Protein 1JND (pdb70)

Structure (mmCIF, N/CA/C/O backbone):
data_1JND
#
_entry.id   1JND
#
_cell.length_a   106.345
_cell.length_b   106.345
_cell.length_c   89.987
_cell.angle_alpha   90.00
_cell.angle_beta   90.00
_cell.angle_gamma   120.00
#
_symmetry.space_group_name_H-M   'P 32 2 1'
#
loop_
_entity.id
_entity.type
_entity.pdbx_description
1 polymer 'Imaginal disc growth factor-2'
2 branched alpha-D-mannopyranose-(1-3)-beta-D-mannopyranose-(1-4)-2-acetamido-2-deoxy-beta-D-glucopyranose-(1-4)-2-acetamido-2-deoxy-beta-D-glucopyranose
3 water water
#
loop_
_atom_site.group_PDB
_atom_site.id
_atom_site.type_symbol
_atom_site.label_atom_id
_atom_site.label_alt_id
_atom_site.label_comp_id
_atom_site.label_asym_id
_atom_site.label_entity_id
_atom_site.label_seq_id
_atom_site.pdbx_PDB_ins_code
_atom_site.Cartn_x
_atom_site.Cartn_y
_atom_site.Cartn_z
_atom_site.occupancy
_atom_site.B_iso_or_equiv
_atom_site.auth_seq_id
_atom_site.auth_comp_id
_atom_site.auth_asym_id
_atom_site.auth_atom_id
_atom_site.pdbx_PDB_model_num
ATOM 1 N N . SER A 1 2 ? 72.119 33.529 -4.081 1.00 21.71 2 SER A N 1
ATOM 2 C CA . SER A 1 2 ? 71.994 34.876 -3.569 1.00 15.42 2 SER A CA 1
ATOM 3 C C . SER A 1 2 ? 73.199 35.250 -2.735 1.00 17.75 2 SER A C 1
ATOM 4 O O . SER A 1 2 ? 73.890 34.377 -2.208 1.00 21.08 2 SER A O 1
ATOM 7 N N . ASN A 1 3 ? 73.468 36.539 -2.575 1.00 13.46 3 ASN A N 1
ATOM 8 C CA . ASN A 1 3 ? 74.551 36.878 -1.668 1.00 13.50 3 ASN A CA 1
ATOM 9 C C . ASN A 1 3 ? 74.033 37.055 -0.218 1.00 10.31 3 ASN A C 1
ATOM 10 O O . ASN A 1 3 ? 72.884 37.359 -0.016 1.00 10.46 3 ASN A O 1
ATOM 15 N N . LEU A 1 4 ? 74.996 36.821 0.666 1.00 9.76 4 LEU A N 1
ATOM 16 C CA . LEU A 1 4 ? 74.701 37.088 2.093 1.00 9.23 4 LEU A CA 1
ATOM 17 C C . LEU A 1 4 ? 75.941 37.819 2.626 1.00 8.61 4 LEU A C 1
ATOM 18 O O . LEU A 1 4 ? 76.983 37.233 2.833 1.00 10.04 4 LEU A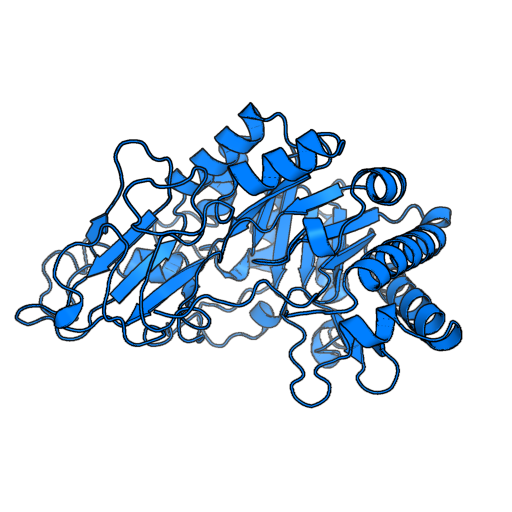 O 1
ATOM 23 N N . VAL A 1 5 ? 75.793 39.125 2.730 1.00 8.94 5 VAL A N 1
ATOM 24 C CA . VAL A 1 5 ? 76.892 40.041 3.039 1.00 7.72 5 VAL A CA 1
ATOM 25 C C . VAL A 1 5 ? 76.906 40.276 4.562 1.00 8.84 5 VAL A C 1
ATOM 26 O O . VAL A 1 5 ? 76.013 40.945 5.080 1.00 10.34 5 VAL A O 1
ATOM 30 N N . CYS A 1 6 ? 77.918 39.704 5.175 1.00 8.69 6 CYS A N 1
ATOM 31 C CA . CYS A 1 6 ? 77.944 39.728 6.661 1.00 8.09 6 CYS A CA 1
ATOM 32 C C . CYS A 1 6 ? 78.786 40.877 7.129 1.00 6.40 6 CYS A C 1
ATOM 33 O O . CYS A 1 6 ? 80.020 40.838 6.929 1.00 8.46 6 CYS A O 1
ATOM 36 N N . TYR A 1 7 ? 78.204 41.873 7.731 1.00 8.25 7 TYR A N 1
ATOM 37 C CA . TYR A 1 7 ? 78.961 42.956 8.379 1.00 9.75 7 TYR A CA 1
ATOM 38 C C . TYR A 1 7 ? 79.575 42.425 9.690 1.00 7.95 7 TYR A C 1
ATOM 39 O O . TYR A 1 7 ? 78.996 41.632 10.407 1.00 9.14 7 TYR A O 1
ATOM 48 N N . TYR A 1 8 ? 80.774 42.939 9.928 1.00 9.48 8 TYR A N 1
ATOM 49 C CA . TYR A 1 8 ? 81.549 42.594 11.137 1.00 9.12 8 TYR A CA 1
ATOM 50 C C . TYR A 1 8 ? 82.008 43.903 11.764 1.00 10.64 8 TYR A C 1
ATOM 51 O O . TYR A 1 8 ? 82.889 44.561 11.220 1.00 9.90 8 TYR A O 1
ATOM 60 N N . ASP A 1 9 ? 81.394 44.265 12.895 1.00 9.91 9 ASP A N 1
ATOM 61 C CA . ASP A 1 9 ? 81.804 45.483 13.598 1.00 10.86 9 ASP A CA 1
ATOM 62 C C . ASP A 1 9 ? 83.006 45.093 14.459 1.00 11.05 9 ASP A C 1
ATOM 63 O O . ASP A 1 9 ? 82.826 44.365 15.452 1.00 10.62 9 ASP A O 1
ATOM 68 N N . SER A 1 10 ? 84.204 45.513 14.068 1.00 10.30 10 SER A N 1
ATOM 69 C CA . SER A 1 10 ? 85.452 45.092 14.722 1.00 9.48 10 SER A CA 1
ATOM 70 C C . SER A 1 10 ? 85.573 45.590 16.185 1.00 9.20 10 SER A C 1
ATOM 71 O O . SER A 1 10 ? 86.403 45.005 16.888 1.00 10.39 10 SER A O 1
ATOM 74 N N . SER A 1 11 ? 84.762 46.553 16.558 1.00 11.04 11 SER A N 1
ATOM 75 C CA . SER A 1 11 ? 84.805 46.919 18.006 1.00 10.53 11 SER A CA 1
ATOM 76 C C . SER A 1 11 ? 84.401 45.721 18.837 1.00 9.91 11 SER A C 1
ATOM 77 O O . SER A 1 11 ? 84.725 45.621 20.058 1.00 10.97 11 SER A O 1
ATOM 80 N N . SER A 1 12 ? 83.698 44.737 18.263 1.00 8.60 12 SER A N 1
ATOM 81 C CA . SER A 1 12 ? 83.268 43.560 19.015 1.00 8.11 12 SER A CA 1
ATOM 82 C C . SER A 1 12 ? 84.423 42.730 19.493 1.00 9.04 12 SER A C 1
ATOM 83 O O . SER A 1 12 ? 84.278 41.939 20.470 1.00 9.54 12 SER A O 1
ATOM 86 N N . TYR A 1 13 ? 85.607 42.857 18.918 1.00 8.84 13 TYR A N 1
ATOM 87 C CA . TYR A 1 13 ? 86.754 42.078 19.330 1.00 8.46 13 TYR A CA 1
ATOM 88 C C . TYR A 1 13 ? 87.184 42.370 20.794 1.00 8.77 13 TYR A C 1
ATOM 89 O O . TYR A 1 13 ? 87.745 41.457 21.413 1.00 9.94 13 TYR A O 1
ATOM 98 N N . THR A 1 14 ? 86.882 43.592 21.223 1.00 9.46 14 THR A N 1
ATOM 99 C CA . THR A 1 14 ? 87.375 43.979 22.558 1.00 8.71 14 THR A CA 1
ATOM 100 C C . THR A 1 14 ? 86.248 44.200 23.533 1.00 11.92 14 THR A C 1
ATOM 101 O O . THR A 1 14 ? 86.508 44.758 24.619 1.00 11.56 14 THR A O 1
ATOM 105 N N . ARG A 1 15 ? 85.016 43.823 23.228 1.00 10.78 15 ARG A N 1
ATOM 106 C CA . ARG A 1 15 ? 83.942 44.004 24.204 1.00 9.04 15 ARG A CA 1
ATOM 107 C C . ARG A 1 15 ? 84.236 43.183 25.471 1.00 8.87 15 ARG A C 1
ATOM 108 O O . ARG A 1 15 ? 84.825 42.120 25.465 1.00 9.34 15 ARG A O 1
ATOM 116 N N . GLU A 1 16 ? 83.730 43.801 26.571 1.00 9.15 16 GLU A N 1
ATOM 117 C CA . GLU A 1 16 ? 83.915 43.140 27.853 1.00 8.13 16 GLU A CA 1
ATOM 118 C C . GLU A 1 16 ? 82.743 42.184 28.149 1.00 8.93 16 GLU A C 1
ATOM 119 O O . GLU A 1 16 ? 81.627 42.744 28.255 1.00 10.08 16 GLU A O 1
ATOM 125 N N . GLY A 1 17 ? 83.035 40.895 28.222 1.00 8.33 17 GLY A N 1
ATOM 126 C CA . GLY A 1 17 ? 81.967 39.926 28.544 1.00 8.63 17 GLY A CA 1
ATOM 127 C C . GLY A 1 17 ? 81.602 39.108 27.296 1.00 10.78 17 GLY A C 1
ATOM 128 O O . GLY A 1 17 ? 82.370 39.025 26.333 1.00 10.06 17 GLY A O 1
ATOM 129 N N . LEU A 1 18 ? 80.419 38.510 27.374 1.00 9.26 18 LEU A N 1
ATOM 130 C CA . LEU A 1 18 ? 79.994 37.532 26.363 1.00 9.96 18 LEU A CA 1
ATOM 131 C C . LEU A 1 18 ? 79.656 38.197 25.051 1.00 9.21 18 LEU A C 1
ATOM 132 O O . LEU A 1 18 ? 79.495 37.434 24.050 1.00 10.98 18 LEU A O 1
ATOM 137 N N . GLY A 1 19 ? 79.623 39.506 24.945 1.00 8.45 19 GLY A N 1
ATOM 138 C CA . GLY A 1 19 ? 79.468 40.162 23.636 1.00 9.47 19 GLY A CA 1
ATOM 139 C C . GLY A 1 19 ? 80.804 40.180 22.899 1.00 10.83 19 GLY A C 1
ATOM 140 O O . GLY A 1 19 ? 80.785 40.602 21.733 1.00 10.10 19 GLY A O 1
ATOM 141 N N . LYS A 1 20 ? 81.913 39.744 23.486 1.00 9.82 20 LYS A N 1
ATOM 142 C CA . LYS A 1 20 ? 83.197 39.690 22.781 1.00 8.34 20 LYS A CA 1
ATOM 143 C C . LYS A 1 20 ? 83.197 38.646 21.688 1.00 9.86 20 LYS A C 1
ATOM 144 O O . LYS A 1 20 ? 82.885 37.480 21.921 1.00 9.47 20 LYS A O 1
ATOM 150 N N . LEU A 1 21 ? 83.552 39.134 20.477 1.00 9.08 21 LEU A N 1
ATOM 151 C CA . LEU A 1 21 ? 83.592 38.256 19.290 1.00 9.82 21 LEU A CA 1
ATOM 152 C C . LEU A 1 21 ? 85.061 38.020 18.886 1.00 9.52 21 LEU A C 1
ATOM 153 O O . LEU A 1 21 ? 85.635 38.906 18.257 1.00 9.88 21 LEU A O 1
ATOM 158 N N . LEU A 1 22 ? 85.598 36.877 19.266 1.00 9.40 22 LEU A N 1
ATOM 159 C CA . LEU A 1 22 ? 87.001 36.615 18.896 1.00 10.29 22 LEU A CA 1
ATOM 160 C C . LEU A 1 22 ? 86.989 35.844 17.595 1.00 10.56 22 LEU A C 1
ATOM 161 O O . LEU A 1 22 ? 85.966 35.438 17.039 1.00 11.54 22 LEU A O 1
ATOM 166 N N . ASN A 1 23 ? 88.197 35.626 17.050 1.00 10.91 23 ASN A N 1
ATOM 167 C CA . ASN A 1 23 ? 88.230 35.178 15.641 1.00 11.02 23 ASN A CA 1
ATOM 168 C C . ASN A 1 23 ? 87.731 33.783 15.450 1.00 12.22 23 ASN A C 1
ATOM 169 O O . ASN A 1 23 ? 87.094 33.506 14.390 1.00 12.02 23 ASN A O 1
ATOM 174 N N . PRO A 1 24 ? 87.873 32.831 16.360 1.00 11.24 24 PRO A N 1
ATOM 175 C CA . PRO A 1 24 ? 87.278 31.523 16.175 1.00 9.65 24 PRO A CA 1
ATOM 176 C C . PRO A 1 24 ? 85.752 31.602 16.051 1.00 12.91 24 PRO A C 1
ATOM 177 O O . PRO A 1 24 ? 85.193 30.863 15.230 1.00 13.19 24 PRO A O 1
ATOM 181 N N . ASP A 1 25 ? 85.121 32.461 16.860 1.00 12.55 25 ASP A N 1
ATOM 182 C CA . ASP A 1 25 ? 83.671 32.593 16.733 1.00 15.14 25 ASP A CA 1
ATOM 183 C C . ASP A 1 25 ? 83.304 33.284 15.435 1.00 12.50 25 ASP A C 1
ATOM 184 O O . ASP A 1 25 ? 82.255 33.019 14.839 1.00 14.07 25 ASP A O 1
ATOM 189 N N . LEU A 1 26 ? 84.117 34.243 14.973 1.00 11.38 26 LEU A N 1
ATOM 190 C CA . LEU A 1 26 ? 83.854 34.910 13.690 1.00 11.08 26 LEU A CA 1
ATOM 191 C C . LEU A 1 26 ? 83.889 33.891 12.553 1.00 11.99 26 LEU A C 1
ATOM 192 O O . LEU A 1 26 ? 83.050 33.884 11.653 1.00 12.18 26 LEU A O 1
ATOM 197 N N . GLU A 1 27 ? 84.874 32.978 12.610 1.00 11.70 27 GLU A N 1
ATOM 198 C CA . GLU A 1 27 ? 85.025 31.993 11.534 1.00 12.48 27 GLU A CA 1
ATOM 199 C C . GLU A 1 27 ? 83.836 31.092 11.377 1.00 11.60 27 GLU A C 1
ATOM 200 O O . GLU A 1 27 ? 83.521 30.660 10.242 1.00 12.90 27 GLU A O 1
ATOM 206 N N . ILE A 1 28 ? 83.124 30.784 12.447 1.00 12.48 28 ILE A N 1
ATOM 207 C CA . ILE A 1 28 ? 81.941 29.910 12.380 1.00 11.59 28 ILE A CA 1
ATOM 208 C C . ILE A 1 28 ? 80.919 30.524 11.440 1.00 13.04 28 ILE A C 1
ATOM 209 O O . ILE A 1 28 ? 80.162 29.785 10.780 1.00 15.19 28 ILE A O 1
ATOM 214 N N . ALA A 1 29 ? 80.851 31.846 11.350 1.00 10.82 29 ALA A N 1
ATOM 215 C CA . ALA A 1 29 ? 79.852 32.448 10.464 1.00 10.86 29 ALA A CA 1
ATOM 216 C C . ALA A 1 29 ? 80.110 32.228 8.984 1.00 10.33 29 ALA A C 1
ATOM 217 O O . ALA A 1 29 ? 79.177 32.299 8.151 1.00 11.32 29 ALA A O 1
ATOM 219 N N . LEU A 1 30 ? 81.365 31.993 8.650 1.00 11.95 30 LEU A N 1
ATOM 220 C CA . LEU A 1 30 ? 81.718 32.155 7.238 1.00 14.49 30 LEU A CA 1
ATOM 221 C C . LEU A 1 30 ? 81.139 31.064 6.352 1.00 18.38 30 LEU A C 1
ATOM 222 O O . LEU A 1 30 ? 81.028 31.404 5.151 1.00 22.58 30 LEU A O 1
ATOM 227 N N . GLN A 1 31 ? 80.777 29.940 6.910 1.00 14.89 31 GLN A N 1
ATOM 228 C CA . GLN A 1 31 ? 80.127 28.925 6.074 1.00 26.76 31 GLN A CA 1
ATOM 229 C C . GLN A 1 31 ? 78.798 29.457 5.547 1.00 21.31 31 GLN A C 1
ATOM 230 O O . GLN A 1 31 ? 78.295 28.890 4.581 1.00 22.59 31 GLN A O 1
ATOM 236 N N . PHE A 1 32 ? 78.227 30.495 6.118 1.00 12.34 32 PHE A N 1
ATOM 237 C CA . PHE A 1 32 ? 76.955 31.047 5.667 1.00 12.20 32 PHE A CA 1
ATOM 238 C C . PHE A 1 32 ? 77.114 32.332 4.865 1.00 14.08 32 PHE A C 1
ATOM 239 O O . PHE A 1 32 ? 76.148 32.756 4.236 1.00 16.23 32 PHE A O 1
ATOM 247 N N . CYS A 1 33 ? 78.247 33.002 4.875 1.00 13.23 33 CYS A N 1
ATOM 248 C CA . CYS A 1 33 ? 78.379 34.336 4.314 1.00 11.25 33 CYS A CA 1
ATOM 249 C C . CYS A 1 33 ? 79.078 34.312 2.956 1.00 11.63 33 CYS A C 1
ATOM 250 O O . CYS A 1 33 ? 80.131 33.673 2.857 1.00 16.56 33 CYS A O 1
ATOM 253 N N . SER A 1 34 ? 78.575 35.013 1.964 1.00 11.89 34 SER A N 1
ATOM 254 C CA . SER A 1 34 ? 79.319 35.128 0.722 1.00 12.52 34 SER A CA 1
ATOM 255 C C . SER A 1 34 ? 80.351 36.238 0.779 1.00 14.59 34 SER A C 1
ATOM 256 O O . SER A 1 34 ? 81.379 36.212 0.065 1.00 14.99 34 SER A O 1
ATOM 259 N N . HIS A 1 35 ? 80.075 37.236 1.629 1.00 10.76 35 HIS A N 1
ATOM 260 C CA . HIS A 1 35 ? 80.944 38.378 1.770 1.00 10.97 35 HIS A CA 1
ATOM 261 C C . HIS A 1 35 ? 81.061 38.678 3.285 1.00 10.92 35 HIS A C 1
ATOM 262 O O . HIS A 1 35 ? 80.122 38.394 4.014 1.00 10.25 35 HIS A O 1
ATOM 269 N N . LEU A 1 36 ? 82.202 39.244 3.636 1.00 10.72 36 LEU A N 1
ATOM 270 C CA . LEU A 1 36 ? 82.437 39.703 5.007 1.00 8.75 36 LEU A CA 1
ATOM 271 C C . LEU A 1 36 ? 82.860 41.154 4.878 1.00 9.88 36 LEU A C 1
ATOM 272 O O . LEU A 1 36 ? 83.765 41.482 4.072 1.00 11.25 36 LEU A O 1
ATOM 277 N N . VAL A 1 37 ? 82.249 42.039 5.634 1.00 8.03 37 VAL A N 1
ATOM 278 C CA . VAL A 1 37 ? 82.557 43.446 5.519 1.00 8.14 37 VAL A CA 1
ATOM 279 C C . VAL A 1 37 ? 83.120 43.928 6.856 1.00 8.30 37 VAL A C 1
ATOM 280 O O . VAL A 1 37 ? 82.376 43.860 7.847 1.00 9.28 37 VAL A O 1
ATOM 284 N N . TYR A 1 38 ? 84.364 44.348 6.851 1.00 7.81 38 TYR A N 1
ATOM 285 C CA . TYR A 1 38 ? 85.025 44.790 8.076 1.00 10.01 38 TYR A CA 1
ATOM 286 C C . TYR A 1 38 ? 84.651 46.230 8.366 1.00 9.01 38 TYR A C 1
ATOM 287 O O . TYR A 1 38 ? 84.928 47.137 7.573 1.00 9.53 38 TYR A O 1
ATOM 296 N N . GLY A 1 39 ? 83.981 46.422 9.516 1.00 8.95 39 GLY A N 1
ATOM 297 C CA . GLY A 1 39 ? 83.579 47.779 9.898 1.00 10.69 39 GLY A CA 1
ATOM 298 C C . GLY A 1 39 ? 84.414 48.258 11.101 1.00 9.72 39 GLY A C 1
ATOM 299 O O . GLY A 1 39 ? 84.651 47.433 11.989 1.00 10.63 39 GLY A O 1
ATOM 300 N N . TYR A 1 40 ? 84.828 49.499 11.114 1.00 9.84 40 TYR A N 1
ATOM 301 C CA . TYR A 1 40 ? 84.642 50.541 10.144 1.00 10.58 40 TYR A CA 1
ATOM 302 C C . TYR A 1 40 ? 85.887 51.427 10.129 1.00 13.46 40 TYR A C 1
ATOM 303 O O . TYR A 1 40 ? 86.446 51.699 11.214 1.00 13.32 40 TYR A O 1
ATOM 312 N N . ALA A 1 41 ? 86.249 51.906 8.959 1.00 10.64 41 ALA A N 1
ATOM 313 C CA . ALA A 1 41 ? 87.236 52.984 8.876 1.00 10.79 41 ALA A CA 1
ATOM 314 C C . ALA A 1 41 ? 86.486 54.298 8.993 1.00 11.75 41 ALA A C 1
ATOM 315 O O . ALA A 1 41 ? 85.275 54.387 8.810 1.00 11.71 41 ALA A O 1
ATOM 317 N N . GLY A 1 42 ? 87.215 55.394 9.315 1.00 11.54 42 GLY A N 1
ATOM 318 C CA . GLY A 1 42 ? 86.589 56.681 9.321 1.00 13.06 42 GLY A CA 1
ATOM 319 C C . GLY A 1 42 ? 87.365 57.713 8.504 1.00 12.39 42 GLY A C 1
ATOM 320 O O . GLY A 1 42 ? 88.289 57.313 7.807 1.00 13.48 42 GLY A O 1
ATOM 321 N N . LEU A 1 43 ? 86.950 58.969 8.662 1.00 11.10 43 LEU A N 1
ATOM 322 C CA . LEU A 1 43 ? 87.635 60.062 8.017 1.00 13.54 43 LEU A CA 1
ATOM 323 C C . LEU A 1 43 ? 88.408 60.912 9.040 1.00 14.30 43 LEU A C 1
ATOM 324 O O . LEU A 1 43 ? 87.827 61.288 10.050 1.00 15.47 43 LEU A O 1
ATOM 329 N N . ARG A 1 44 ? 89.663 61.202 8.749 1.00 14.20 44 ARG A N 1
ATOM 330 C CA . ARG A 1 44 ? 90.408 62.051 9.711 1.00 15.45 44 ARG A CA 1
ATOM 331 C C . ARG A 1 44 ? 89.809 63.439 9.753 1.00 19.62 44 ARG A C 1
ATOM 332 O O . ARG A 1 44 ? 89.531 64.056 8.710 1.00 20.21 44 ARG A O 1
ATOM 340 N N . GLY A 1 45 ? 89.642 63.972 10.977 1.00 19.03 45 GLY A N 1
ATOM 341 C CA . GLY A 1 45 ? 89.181 65.350 11.059 1.00 23.14 45 GLY A CA 1
ATOM 342 C C . GLY A 1 45 ? 90.091 66.377 10.408 1.00 18.56 45 GLY A C 1
ATOM 343 O O . GLY A 1 45 ? 89.627 67.395 9.902 1.00 30.12 45 GLY A O 1
ATOM 344 N N . GLU A 1 46 ? 91.397 66.170 10.384 1.00 24.23 46 GLU A N 1
ATOM 345 C CA . GLU A 1 46 ? 92.284 67.192 9.834 1.00 35.61 46 GLU A CA 1
ATOM 346 C C . GLU A 1 46 ? 92.377 67.235 8.323 1.00 37.56 46 GLU A C 1
ATOM 347 O O . GLU A 1 46 ? 92.655 68.316 7.772 1.00 35.23 46 GLU A O 1
ATOM 353 N N . ASN A 1 47 ? 92.215 66.114 7.617 1.00 18.72 47 ASN A N 1
ATOM 354 C CA . ASN A 1 47 ? 92.454 66.122 6.185 1.00 22.14 47 ASN A CA 1
ATOM 355 C C . ASN A 1 47 ? 91.447 65.215 5.428 1.00 16.99 47 ASN A C 1
ATOM 356 O O . ASN A 1 47 ? 91.655 65.140 4.227 1.00 19.21 47 ASN A O 1
ATOM 361 N N . LEU A 1 48 ? 90.509 64.628 6.142 1.00 16.29 48 LEU A N 1
ATOM 362 C CA . LEU A 1 48 ? 89.446 63.782 5.529 1.00 14.65 48 LEU A CA 1
ATOM 363 C C . LEU A 1 48 ? 89.979 62.543 4.881 1.00 16.13 48 LEU A C 1
ATOM 364 O O . LEU A 1 48 ? 89.333 61.862 4.060 1.00 18.88 48 LEU A O 1
ATOM 369 N N . GLN A 1 49 ? 91.194 62.093 5.164 1.00 15.72 49 GLN A N 1
ATOM 370 C CA . GLN A 1 49 ? 91.676 60.807 4.712 1.00 15.35 49 GLN A CA 1
ATOM 371 C C . GLN A 1 49 ? 90.989 59.658 5.448 1.00 14.86 49 GLN A C 1
ATOM 372 O O . GLN A 1 49 ? 90.564 59.767 6.595 1.00 14.27 49 GLN A O 1
ATOM 378 N N . ALA A 1 50 ? 90.858 58.535 4.743 1.00 13.50 50 ALA A N 1
ATOM 379 C CA . ALA A 1 50 ? 90.369 57.319 5.381 1.00 13.35 50 ALA A CA 1
ATOM 380 C C . ALA A 1 50 ? 91.432 56.777 6.326 1.00 14.70 50 ALA A C 1
ATOM 381 O O . ALA A 1 50 ? 92.617 56.778 5.947 1.00 15.92 50 ALA A O 1
ATOM 383 N N . TYR A 1 51 ? 90.971 56.267 7.466 1.00 13.68 51 TYR A N 1
ATOM 384 C CA . TYR A 1 51 ? 91.941 55.769 8.448 1.00 13.99 51 TYR A CA 1
ATOM 385 C C . TYR A 1 51 ? 91.271 54.762 9.345 1.00 16.10 51 TYR A C 1
ATOM 386 O O . TYR A 1 51 ? 90.049 54.695 9.522 1.00 14.09 51 TYR A O 1
ATOM 395 N N . SER A 1 52 ? 92.096 53.946 9.995 1.00 14.41 52 SER A N 1
ATOM 396 C CA . SER A 1 52 ? 91.635 53.013 10.998 1.00 16.51 52 SER A CA 1
ATOM 397 C C . SER A 1 52 ? 91.289 53.711 12.307 1.00 16.28 52 SER A C 1
ATOM 398 O O . SER A 1 52 ? 92.143 54.503 12.750 1.00 18.87 52 SER A O 1
ATOM 401 N N . MET A 1 53 ? 90.115 53.441 12.860 1.00 16.25 53 MET A N 1
ATOM 402 C CA . MET A 1 53 ? 89.768 54.137 14.116 1.00 16.21 53 MET A CA 1
ATOM 403 C C . MET A 1 53 ? 90.291 53.379 15.321 1.00 17.82 53 MET A C 1
ATOM 404 O O . MET A 1 53 ? 90.057 53.763 16.484 1.00 21.15 53 MET A O 1
ATOM 409 N N . ASN A 1 54 ? 90.986 52.266 15.095 1.00 14.83 54 ASN A N 1
ATOM 410 C CA . ASN A 1 54 ? 91.694 51.553 16.155 1.00 14.50 54 ASN A CA 1
ATOM 411 C C . ASN A 1 54 ? 92.938 50.900 15.545 1.00 10.81 54 ASN A C 1
ATOM 412 O O . ASN A 1 54 ? 92.958 49.694 15.376 1.00 13.57 54 ASN A O 1
ATOM 417 N N . GLU A 1 55 ? 93.913 51.792 15.313 1.00 12.12 55 GLU A N 1
ATOM 418 C CA . GLU A 1 55 ? 95.111 51.286 14.626 1.00 12.55 55 GLU A CA 1
ATOM 419 C C . GLU A 1 55 ? 95.813 50.182 15.399 1.00 11.42 55 GLU A C 1
ATOM 420 O O . GLU A 1 55 ? 96.365 49.229 14.872 1.00 11.12 55 GLU A O 1
ATOM 426 N N . ASN A 1 56 ? 95.803 50.365 16.745 1.00 12.80 56 ASN A N 1
ATOM 427 C CA . ASN A 1 56 ? 96.507 49.354 17.535 1.00 11.39 56 ASN A CA 1
ATOM 428 C C . ASN A 1 56 ? 96.019 47.955 17.264 1.00 12.18 56 ASN A C 1
ATOM 429 O O . ASN A 1 56 ? 96.778 46.987 17.109 1.00 14.25 56 ASN A O 1
ATOM 434 N N . LEU A 1 57 ? 94.707 47.771 17.148 1.00 12.02 57 LEU A N 1
ATOM 435 C CA . LEU A 1 57 ? 94.124 46.488 16.827 1.00 10.84 57 LEU A CA 1
ATOM 436 C C . LEU A 1 57 ? 94.182 46.146 15.323 1.00 9.31 57 LEU A C 1
ATOM 437 O O . LEU A 1 57 ? 94.662 45.081 14.974 1.00 10.94 57 LEU A O 1
ATOM 442 N N . ASP A 1 58 ? 93.660 47.068 14.501 1.00 10.70 58 ASP A N 1
ATOM 443 C CA . ASP A 1 58 ? 93.456 46.771 13.066 1.00 10.65 58 ASP A CA 1
ATOM 444 C C . ASP A 1 58 ? 94.801 46.568 12.341 1.00 10.43 58 ASP A C 1
ATOM 445 O O . ASP A 1 58 ? 94.869 45.712 11.475 1.00 9.94 58 ASP A O 1
ATOM 450 N N . ILE A 1 59 ? 95.779 47.370 12.753 1.00 10.28 59 ILE A N 1
ATOM 451 C CA . ILE A 1 59 ? 97.094 47.390 12.066 1.00 10.44 59 ILE A CA 1
ATOM 452 C C . ILE A 1 59 ? 98.160 46.672 12.908 1.00 9.81 59 ILE A C 1
ATOM 453 O O . ILE A 1 59 ? 98.752 45.694 12.499 1.00 10.22 59 ILE A O 1
ATOM 458 N N . TYR A 1 60 ? 98.392 47.238 14.118 1.00 11.61 60 TYR A N 1
ATOM 459 C CA . TYR A 1 60 ? 99.590 46.749 14.858 1.00 10.38 60 TYR A CA 1
ATOM 460 C C . TYR A 1 60 ? 99.345 45.391 15.442 1.00 11.69 60 TYR A C 1
ATOM 461 O O . TYR A 1 60 ? 100.296 44.650 15.751 1.00 13.69 60 TYR A O 1
ATOM 470 N N . LYS A 1 61 ? 98.098 44.885 15.592 1.00 10.76 61 LYS A N 1
ATOM 471 C CA . LYS A 1 61 ? 97.871 43.501 15.940 1.00 12.54 61 LYS A CA 1
ATOM 472 C C . LYS A 1 61 ? 97.151 42.729 14.821 1.00 9.64 61 LYS A C 1
ATOM 473 O O . LYS A 1 61 ? 96.590 41.675 15.008 1.00 11.24 61 LYS A O 1
ATOM 479 N N . HIS A 1 62 ? 97.219 43.306 13.611 1.00 10.41 62 HIS A N 1
ATOM 480 C CA . HIS A 1 62 ? 96.849 42.612 12.387 1.00 10.31 62 HIS A CA 1
ATOM 481 C C . HIS A 1 62 ? 95.376 42.207 12.335 1.00 10.48 62 HIS A C 1
ATOM 482 O O . HIS A 1 62 ? 95.055 41.273 11.618 1.00 11.14 62 HIS A O 1
ATOM 489 N N . GLN A 1 63 ? 94.489 42.924 13.024 1.00 11.08 63 GLN A N 1
ATOM 490 C CA . GLN A 1 63 ? 93.102 42.389 12.908 1.00 11.75 63 GLN A CA 1
ATOM 491 C C . GLN A 1 63 ? 92.544 42.531 11.479 1.00 10.18 63 GLN A C 1
ATOM 492 O O . GLN A 1 63 ? 91.756 41.632 11.107 1.00 11.21 63 GLN A O 1
ATOM 498 N N . PHE A 1 64 ? 92.915 43.585 10.712 1.00 9.22 64 PHE A N 1
ATOM 499 C CA . PHE A 1 64 ? 92.416 43.617 9.336 1.00 9.33 64 PHE A CA 1
ATOM 500 C C . PHE A 1 64 ? 92.760 42.340 8.602 1.00 12.54 64 PHE A C 1
ATOM 501 O O . PHE A 1 64 ? 91.888 41.705 7.970 1.00 11.49 64 PHE A O 1
ATOM 509 N N . SER A 1 65 ? 94.045 41.948 8.625 1.00 10.27 65 SER A N 1
ATOM 510 C CA . SER A 1 65 ? 94.429 40.803 7.811 1.00 10.52 65 SER A CA 1
ATOM 511 C C . SER A 1 65 ? 94.163 39.479 8.477 1.00 11.46 65 SER A C 1
ATOM 512 O O . SER A 1 65 ? 94.083 38.436 7.840 1.00 11.73 65 SER A O 1
ATOM 515 N N . GLU A 1 66 ? 93.927 39.470 9.808 1.00 11.60 66 GLU A N 1
ATOM 516 C CA . GLU A 1 66 ? 93.416 38.253 10.422 1.00 12.83 66 GLU A CA 1
ATOM 517 C C . GLU A 1 66 ? 92.029 37.933 9.789 1.00 13.82 66 GLU A C 1
ATOM 518 O O . GLU A 1 66 ? 91.686 36.771 9.586 1.00 15.37 66 GLU A O 1
ATOM 524 N N . VAL A 1 67 ? 91.295 39.000 9.506 1.00 11.30 67 VAL A N 1
ATOM 525 C CA . VAL A 1 67 ? 89.997 38.764 8.881 1.00 13.87 67 VAL A CA 1
ATOM 526 C C . VAL A 1 67 ? 90.161 38.522 7.381 1.00 10.05 67 VAL A C 1
ATOM 527 O O . VAL A 1 67 ? 89.579 37.565 6.845 1.00 13.06 67 VAL A O 1
ATOM 531 N N . THR A 1 68 ? 90.936 39.346 6.657 1.00 11.23 68 THR A N 1
ATOM 532 C CA . THR A 1 68 ? 90.953 39.074 5.201 1.00 12.12 68 THR A CA 1
ATOM 533 C C . THR A 1 68 ? 91.616 37.746 4.910 1.00 14.45 68 THR A C 1
ATOM 534 O O . THR A 1 68 ? 91.240 37.080 3.919 1.00 14.44 68 THR A O 1
ATOM 538 N N . SER A 1 69 ? 92.606 37.332 5.717 1.00 11.79 69 SER A N 1
ATOM 539 C CA . SER A 1 69 ? 93.208 36.043 5.426 1.00 13.30 69 SER A CA 1
ATOM 540 C C . SER A 1 69 ? 92.299 34.861 5.645 1.00 15.24 69 SER A C 1
ATOM 541 O O . SER A 1 69 ? 92.673 33.722 5.294 1.00 17.21 69 SER A O 1
ATOM 544 N N . LEU A 1 70 ? 91.090 35.082 6.164 1.00 13.24 70 LEU A N 1
ATOM 545 C CA . LEU A 1 70 ? 90.148 33.962 6.228 1.00 15.87 70 LEU A CA 1
ATOM 546 C C . LEU A 1 70 ? 89.787 33.474 4.821 1.00 14.95 70 LEU A C 1
ATOM 547 O O . LEU A 1 70 ? 89.221 32.376 4.724 1.00 16.88 70 LEU A O 1
ATOM 552 N N . LYS A 1 71 ? 90.133 34.229 3.791 1.00 15.84 71 LYS A N 1
ATOM 553 C CA . LYS A 1 71 ? 89.917 33.740 2.417 1.00 16.99 71 LYS A CA 1
ATOM 554 C C . LYS A 1 71 ? 90.724 32.469 2.157 1.00 29.65 71 LYS A C 1
ATOM 555 O O . LYS A 1 71 ? 90.399 31.675 1.275 1.00 24.49 71 LYS A O 1
ATOM 561 N N . ARG A 1 72 ? 91.796 32.262 2.932 1.00 24.83 72 ARG A N 1
ATOM 562 C CA . ARG A 1 72 ? 92.557 31.027 2.745 1.00 25.56 72 ARG A CA 1
ATOM 563 C C . ARG A 1 72 ? 91.718 29.812 3.092 1.00 27.23 72 ARG A C 1
ATOM 564 O O . ARG A 1 72 ? 91.961 28.721 2.552 1.00 30.47 72 ARG A O 1
ATOM 572 N N . LYS A 1 73 ? 90.771 29.982 4.012 1.00 21.08 73 LYS A N 1
ATOM 573 C CA . LYS A 1 73 ? 89.932 28.881 4.446 1.00 20.01 73 LYS A CA 1
ATOM 574 C C . LYS A 1 73 ? 88.603 28.841 3.678 1.00 25.15 73 LYS A C 1
ATOM 575 O O . LYS A 1 73 ? 87.955 27.808 3.593 1.00 27.18 73 LYS A O 1
ATOM 581 N N . TYR A 1 74 ? 88.194 29.987 3.141 1.00 20.11 74 TYR A N 1
ATOM 582 C CA . TYR A 1 74 ? 86.971 30.101 2.353 1.00 20.11 74 TYR A CA 1
ATOM 583 C C . TYR A 1 74 ? 87.327 30.809 1.059 1.00 22.36 74 TYR A C 1
ATOM 584 O O . TYR A 1 74 ? 87.177 32.031 0.932 1.00 19.20 74 TYR A O 1
ATOM 593 N N . PRO A 1 75 ? 87.873 30.103 0.067 1.00 25.69 75 PRO A N 1
ATOM 594 C CA . PRO A 1 75 ? 88.492 30.769 -1.093 1.00 31.00 75 PRO A CA 1
ATOM 595 C C . PRO A 1 75 ? 87.545 31.622 -1.919 1.00 25.35 75 PRO A C 1
ATOM 596 O O . PRO A 1 75 ? 88.012 32.576 -2.549 1.00 34.58 75 PRO A O 1
ATOM 600 N N . HIS A 1 76 ? 86.238 31.334 -1.915 1.00 21.91 76 HIS A N 1
ATOM 601 C CA . HIS A 1 76 ? 85.369 32.240 -2.679 1.00 21.49 76 HIS A CA 1
ATOM 602 C C . HIS A 1 76 ? 84.904 33.451 -1.885 1.00 20.27 76 HIS A C 1
ATOM 603 O O . HIS A 1 76 ? 84.224 34.316 -2.449 1.00 16.88 76 HIS A O 1
ATOM 610 N N . LEU A 1 77 ? 85.205 33.551 -0.597 1.00 14.85 77 LEU A N 1
ATOM 611 C CA . LEU A 1 77 ? 84.724 34.629 0.259 1.00 13.99 77 LEU A CA 1
ATOM 612 C C . LEU A 1 77 ? 85.266 35.943 -0.217 1.00 11.70 77 LEU A C 1
ATOM 613 O O . LEU A 1 77 ? 86.476 35.976 -0.537 1.00 15.72 77 LEU A O 1
ATOM 618 N N . LYS A 1 78 ? 84.495 37.002 -0.294 1.00 10.88 78 LYS A N 1
ATOM 619 C CA . LYS A 1 78 ? 85.037 38.307 -0.605 1.00 10.08 78 LYS A CA 1
ATOM 620 C C . LYS A 1 78 ? 85.000 39.176 0.653 1.00 10.53 78 LYS A C 1
ATOM 621 O O . LYS A 1 78 ? 83.948 39.175 1.331 1.00 11.28 78 LYS A O 1
ATOM 627 N N . VAL A 1 79 ? 86.068 39.881 0.919 1.00 10.05 79 VAL A N 1
ATOM 628 C CA . VAL A 1 79 ? 86.146 40.647 2.194 1.00 9.17 79 VAL A CA 1
ATOM 629 C C . VAL A 1 79 ? 86.310 42.101 1.868 1.00 9.91 79 VAL A C 1
ATOM 630 O O . VAL A 1 79 ? 87.282 42.500 1.211 1.00 11.13 79 VAL A O 1
ATOM 634 N N . LEU A 1 80 ? 85.409 42.990 2.267 1.00 8.72 80 LEU A N 1
ATOM 635 C CA . LEU A 1 80 ? 85.507 44.400 1.954 1.00 8.66 80 LEU A CA 1
ATOM 636 C C . LEU A 1 80 ? 85.799 45.208 3.210 1.00 7.68 80 LEU A C 1
ATOM 637 O O . LEU A 1 80 ? 85.510 44.683 4.309 1.00 9.73 80 LEU A O 1
ATOM 642 N N . LEU A 1 81 ? 86.298 46.399 3.103 1.00 7.64 81 LEU A N 1
ATOM 643 C CA . LEU A 1 81 ? 86.466 47.322 4.209 1.00 7.50 81 LEU A CA 1
ATOM 644 C C . LEU A 1 81 ? 85.429 48.401 4.106 1.00 8.51 81 LEU A C 1
ATOM 645 O O . LEU A 1 81 ? 85.301 49.052 3.035 1.00 9.17 81 LEU A O 1
ATOM 650 N N . SER A 1 82 ? 84.640 48.685 5.148 1.00 8.63 82 SER A N 1
ATOM 651 C CA . SER A 1 82 ? 83.635 49.732 5.064 1.00 9.08 82 SER A CA 1
ATOM 652 C C . SER A 1 82 ? 84.095 51.023 5.715 1.00 9.86 82 SER A C 1
ATOM 653 O O . SER A 1 82 ? 84.659 50.989 6.842 1.00 10.37 82 SER A O 1
ATOM 656 N N . VAL A 1 83 ? 83.858 52.135 5.076 1.00 8.59 83 VAL A N 1
ATOM 657 C CA . VAL A 1 83 ? 84.106 53.461 5.585 1.00 9.20 83 VAL A CA 1
ATOM 658 C C . VAL A 1 83 ? 82.821 54.080 6.107 1.00 9.95 83 VAL A C 1
ATOM 659 O O . VAL A 1 83 ? 81.825 54.139 5.376 1.00 9.68 83 VAL A O 1
ATOM 663 N N . GLY A 1 84 ? 82.810 54.553 7.348 1.00 9.37 84 GLY A N 1
ATOM 664 C CA . GLY A 1 84 ? 81.695 55.321 7.909 1.00 9.58 84 GLY A CA 1
ATOM 665 C C . GLY A 1 84 ? 80.768 54.430 8.709 1.00 9.83 84 GLY A C 1
ATOM 666 O O . GLY A 1 84 ? 81.022 54.050 9.850 1.00 9.86 84 GLY A O 1
ATOM 667 N N . GLY A 1 85 ? 79.632 54.062 8.090 1.00 8.17 85 GLY A N 1
ATOM 668 C CA . GLY A 1 85 ? 78.724 53.122 8.738 1.00 9.79 85 GLY A CA 1
ATOM 669 C C . GLY A 1 85 ? 77.906 53.654 9.882 1.00 10.08 85 GLY A C 1
ATOM 670 O O . GLY A 1 85 ? 77.275 52.811 10.554 1.00 11.18 85 GLY A O 1
ATOM 671 N N . ASP A 1 86 ? 77.893 54.948 10.130 1.00 10.59 86 ASP A N 1
ATOM 672 C CA . ASP A 1 86 ? 77.366 55.601 11.319 1.00 10.46 86 ASP A CA 1
ATOM 673 C C . ASP A 1 86 ? 78.229 55.248 12.538 1.00 12.95 86 ASP A C 1
ATOM 674 O O . ASP A 1 86 ? 77.817 55.485 13.689 1.00 14.46 86 ASP A O 1
ATOM 679 N N . HIS A 1 87 ? 79.411 54.705 12.350 1.00 10.75 87 HIS A N 1
ATOM 680 C CA . HIS A 1 87 ? 80.343 54.370 13.446 1.00 11.03 87 HIS A CA 1
ATOM 681 C C . HIS A 1 87 ? 81.499 55.339 13.477 1.00 13.74 87 HIS A C 1
ATOM 682 O O . HIS A 1 87 ? 82.359 55.141 14.380 1.00 13.75 87 HIS A O 1
ATOM 689 N N . ASP A 1 88 ? 81.562 56.315 12.603 1.00 11.29 88 ASP A N 1
ATOM 690 C CA . ASP A 1 88 ? 82.570 57.366 12.684 1.00 11.07 88 ASP A CA 1
ATOM 691 C C . ASP A 1 88 ? 81.869 58.525 13.361 1.00 11.65 88 ASP A C 1
ATOM 692 O O . ASP A 1 88 ? 81.166 59.316 12.771 1.00 12.69 88 ASP A O 1
ATOM 697 N N . ILE A 1 89 ? 82.099 58.517 14.696 1.00 13.74 89 ILE A N 1
ATOM 698 C CA . ILE A 1 89 ? 81.394 59.490 15.514 1.00 14.90 89 ILE A CA 1
ATOM 699 C C . ILE A 1 89 ? 82.370 60.574 15.959 1.00 17.98 89 ILE A C 1
ATOM 700 O O . ILE A 1 89 ? 83.356 60.263 16.656 1.00 19.98 89 ILE A O 1
ATOM 705 N N . ASP A 1 90 ? 82.097 61.805 15.534 1.00 14.19 90 ASP A N 1
ATOM 706 C CA . ASP A 1 90 ? 83.091 62.853 15.724 1.00 16.54 90 ASP A CA 1
ATOM 707 C C . ASP A 1 90 ? 82.383 64.169 15.932 1.00 17.20 90 ASP A C 1
ATOM 708 O O . ASP A 1 90 ? 82.301 65.002 15.024 1.00 18.75 90 ASP A O 1
ATOM 713 N N . PRO A 1 91 ? 81.833 64.374 17.127 1.00 20.43 91 PRO A N 1
ATOM 714 C CA . PRO A 1 91 ? 81.093 65.611 17.377 1.00 21.41 91 PRO A CA 1
ATOM 715 C C . PRO A 1 91 ? 81.922 66.880 17.157 1.00 21.58 91 PRO A C 1
ATOM 716 O O . PRO A 1 91 ? 81.344 67.941 16.837 1.00 24.97 91 PRO A O 1
ATOM 720 N N . ASP A 1 92 ? 83.250 66.903 17.292 1.00 18.82 92 ASP A N 1
ATOM 721 C CA . ASP A 1 92 ? 83.945 68.177 17.063 1.00 24.69 92 ASP A CA 1
ATOM 722 C C . ASP A 1 92 ? 84.346 68.397 15.626 1.00 30.17 92 ASP A C 1
ATOM 723 O O . ASP A 1 92 ? 84.864 69.452 15.248 1.00 25.46 92 ASP A O 1
ATOM 728 N N . HIS A 1 93 ? 84.097 67.413 14.754 1.00 19.35 93 HIS A N 1
ATOM 729 C CA . HIS A 1 93 ? 84.237 67.577 13.326 1.00 24.71 93 HIS A CA 1
ATOM 730 C C . HIS A 1 93 ? 82.961 67.040 12.692 1.00 22.94 93 HIS A C 1
ATOM 731 O O . HIS A 1 93 ? 82.990 66.017 11.991 1.00 22.03 93 HIS A O 1
ATOM 738 N N . PRO A 1 94 ? 81.832 67.667 12.954 1.00 20.72 94 PRO A N 1
ATOM 739 C CA . PRO A 1 94 ? 80.571 67.060 12.587 1.00 16.90 94 PRO A CA 1
ATOM 740 C C . PRO A 1 94 ? 80.284 67.175 11.094 1.00 18.26 94 PRO A C 1
ATOM 741 O O . PRO A 1 94 ? 79.247 66.618 10.719 1.00 17.70 94 PRO A O 1
ATOM 745 N N . ASN A 1 95 ? 81.102 67.868 10.319 1.00 19.95 95 ASN A N 1
ATOM 746 C CA . ASN A 1 95 ? 80.785 68.114 8.895 1.00 16.86 95 ASN A CA 1
ATOM 747 C C . ASN A 1 95 ? 81.701 67.394 7.941 1.00 13.17 95 ASN A C 1
ATOM 748 O O . ASN A 1 95 ? 81.730 67.740 6.745 1.00 17.93 95 ASN A O 1
ATOM 753 N N . LYS A 1 96 ? 82.470 66.413 8.377 1.00 15.53 96 LYS A N 1
ATOM 754 C CA . LYS A 1 96 ? 83.488 65.772 7.575 1.00 12.65 96 LYS A CA 1
ATOM 755 C C . LYS A 1 96 ? 82.932 65.176 6.269 1.00 12.67 96 LYS A C 1
ATOM 756 O O . LYS A 1 96 ? 83.575 65.296 5.233 1.00 15.06 96 LYS A O 1
ATOM 762 N N . TYR A 1 97 ? 81.794 64.480 6.387 1.00 12.99 97 TYR A N 1
ATOM 763 C CA . TYR A 1 97 ? 81.280 63.750 5.213 1.00 13.81 97 TYR A CA 1
ATOM 764 C C . TYR A 1 97 ? 80.815 64.754 4.185 1.00 11.49 97 TYR A C 1
ATOM 765 O O . TYR A 1 97 ? 81.083 64.593 2.991 1.00 12.76 97 TYR A O 1
ATOM 774 N N . ILE A 1 98 ? 80.146 65.836 4.550 1.00 12.00 98 ILE A N 1
ATOM 775 C CA . ILE A 1 98 ? 79.769 66.854 3.547 1.00 14.78 98 ILE A CA 1
ATOM 776 C C . ILE A 1 98 ? 80.996 67.611 3.058 1.00 15.59 98 ILE A C 1
ATOM 777 O O . ILE A 1 98 ? 81.139 67.900 1.861 1.00 13.89 98 ILE A O 1
ATOM 782 N N . ASP A 1 99 ? 81.929 67.901 3.972 1.00 15.53 99 ASP A N 1
ATOM 783 C CA . ASP A 1 99 ? 83.129 68.615 3.541 1.00 14.77 99 ASP A CA 1
ATOM 784 C C . ASP A 1 99 ? 83.954 67.810 2.558 1.00 15.75 99 ASP A C 1
ATOM 785 O O . ASP A 1 99 ? 84.639 68.349 1.648 1.00 15.59 99 ASP A O 1
ATOM 790 N N . LEU A 1 100 ? 83.930 66.460 2.653 1.00 13.15 100 LEU A N 1
ATOM 791 C CA . LEU A 1 100 ? 84.640 65.690 1.615 1.00 13.35 100 LEU A CA 1
ATOM 792 C C . LEU A 1 100 ? 83.985 65.815 0.236 1.00 13.04 100 LEU A C 1
ATOM 793 O O . LEU A 1 100 ? 84.689 65.941 -0.762 1.00 14.62 100 LEU A O 1
ATOM 798 N N . LEU A 1 101 ? 82.662 65.762 0.228 1.00 13.34 101 LEU A N 1
ATOM 799 C CA . LEU A 1 101 ? 81.923 66.009 -1.018 1.00 14.10 101 LEU A CA 1
ATOM 800 C C . LEU A 1 101 ? 82.278 67.369 -1.615 1.00 12.82 101 LEU A C 1
ATOM 801 O O . LEU A 1 101 ? 82.472 67.489 -2.833 1.00 16.14 101 LEU A O 1
ATOM 806 N N . GLU A 1 102 ? 82.331 68.368 -0.734 1.00 13.55 102 GLU A N 1
ATOM 807 C CA . GLU A 1 102 ? 82.569 69.724 -1.226 1.00 16.25 102 GLU A CA 1
ATOM 808 C C . GLU A 1 102 ? 84.066 70.000 -1.338 1.00 23.37 102 GLU A C 1
ATOM 809 O O . GLU A 1 102 ? 84.452 71.157 -1.592 1.00 29.15 102 GLU A O 1
ATOM 815 N N . GLY A 1 103 ? 84.921 69.000 -1.146 1.00 20.14 103 GLY A N 1
ATOM 816 C CA . GLY A 1 103 ? 86.339 69.206 -0.997 1.00 25.21 103 GLY A CA 1
ATOM 817 C C . GLY A 1 103 ? 87.064 69.585 -2.265 1.00 21.50 103 GLY A C 1
ATOM 818 O O . GLY A 1 103 ? 86.674 69.260 -3.380 1.00 22.15 103 GLY A O 1
ATOM 819 N N . GLU A 1 104 ? 88.183 70.285 -2.032 1.00 24.69 104 GLU A N 1
ATOM 820 C CA . GLU A 1 104 ? 89.087 70.593 -3.129 1.00 26.28 104 GLU A CA 1
ATOM 821 C C . GLU A 1 104 ? 89.684 69.323 -3.688 1.00 23.32 104 GLU A C 1
ATOM 822 O O . GLU A 1 104 ? 89.717 68.305 -2.979 1.00 25.93 104 GLU A O 1
ATOM 828 N N . LYS A 1 105 ? 90.167 69.362 -4.923 1.00 23.33 105 LYS A N 1
ATOM 829 C CA . LYS A 1 105 ? 90.709 68.115 -5.467 1.00 24.36 105 LYS A CA 1
ATOM 830 C C . LYS A 1 105 ? 91.754 67.471 -4.575 1.00 35.46 105 LYS A C 1
ATOM 831 O O . LYS A 1 105 ? 91.792 66.257 -4.382 1.00 25.96 105 LYS A O 1
ATOM 837 N N . VAL A 1 106 ? 92.669 68.238 -4.005 1.00 28.26 106 VAL A N 1
ATOM 838 C CA . VAL A 1 106 ? 93.772 67.621 -3.268 1.00 23.37 106 VAL A CA 1
ATOM 839 C C . VAL A 1 106 ? 93.265 66.831 -2.053 1.00 22.54 106 VAL A C 1
ATOM 840 O O . VAL A 1 106 ? 93.761 65.743 -1.760 1.00 22.92 106 VAL A O 1
ATOM 844 N N . ARG A 1 107 ? 92.248 67.335 -1.372 1.00 25.48 107 ARG A N 1
ATOM 845 C CA . ARG A 1 107 ? 91.545 66.686 -0.273 1.00 19.87 107 ARG A CA 1
ATOM 846 C C . ARG A 1 107 ? 90.821 65.445 -0.759 1.00 18.35 107 ARG A C 1
ATOM 847 O O . ARG A 1 107 ? 90.988 64.343 -0.221 1.00 20.91 107 ARG A O 1
ATOM 855 N N . GLN A 1 108 ? 90.024 65.590 -1.839 1.00 18.41 108 GLN A N 1
ATOM 856 C CA . GLN A 1 108 ? 89.436 64.314 -2.313 1.00 16.56 108 GLN A CA 1
ATOM 857 C C . GLN A 1 108 ? 90.433 63.272 -2.753 1.00 16.02 108 GLN A C 1
ATOM 858 O O . GLN A 1 108 ? 90.290 62.063 -2.502 1.00 15.81 108 GLN A O 1
ATOM 864 N N . ILE A 1 109 ? 91.530 63.630 -3.463 1.00 15.74 109 ILE A N 1
ATOM 865 C CA . ILE A 1 109 ? 92.528 62.668 -3.901 1.00 15.26 109 ILE A CA 1
ATOM 866 C C . ILE A 1 109 ? 93.217 61.986 -2.729 1.00 13.73 109 ILE A C 1
ATOM 867 O O . ILE A 1 109 ? 93.495 60.809 -2.770 1.00 15.91 109 ILE A O 1
ATOM 872 N N . GLY A 1 110 ? 93.430 62.760 -1.664 1.00 15.70 110 GLY A N 1
ATOM 873 C CA . GLY A 1 110 ? 94.006 62.176 -0.463 1.00 18.11 110 GLY A CA 1
ATOM 874 C C . GLY A 1 110 ? 93.052 61.120 0.125 1.00 18.94 110 GLY A C 1
ATOM 875 O O . GLY A 1 110 ? 93.534 60.091 0.578 1.00 14.94 110 GLY A O 1
ATOM 876 N N . PHE A 1 111 ? 91.748 61.384 0.142 1.00 14.18 111 PHE A N 1
ATOM 877 C CA . PHE A 1 111 ? 90.826 60.335 0.616 1.00 15.24 111 PHE A CA 1
ATOM 878 C C . PHE A 1 111 ? 90.861 59.107 -0.280 1.00 13.00 111 PHE A C 1
ATOM 879 O O . PHE A 1 111 ? 90.963 57.964 0.155 1.00 13.25 111 PHE A O 1
ATOM 887 N N . ILE A 1 112 ? 90.782 59.353 -1.607 1.00 13.17 112 ILE A N 1
ATOM 888 C CA . ILE A 1 112 ? 90.768 58.221 -2.544 1.00 11.80 112 ILE A CA 1
ATOM 889 C C . ILE A 1 112 ? 92.021 57.368 -2.377 1.00 14.94 112 ILE A C 1
ATOM 890 O O . ILE A 1 112 ? 92.002 56.131 -2.294 1.00 13.83 112 ILE A O 1
ATOM 895 N N . ARG A 1 113 ? 93.183 58.061 -2.284 1.00 13.67 113 ARG A N 1
ATOM 896 C CA . ARG A 1 113 ? 94.401 57.296 -2.147 1.00 12.27 113 ARG A CA 1
ATOM 897 C C . ARG A 1 113 ? 94.514 56.557 -0.802 1.00 11.50 113 ARG A C 1
ATOM 898 O O . ARG A 1 113 ? 94.938 55.417 -0.798 1.00 12.56 113 ARG A O 1
ATOM 906 N N . SER A 1 114 ? 94.112 57.293 0.249 1.00 12.80 114 SER A N 1
ATOM 907 C CA . SER A 1 114 ? 94.231 56.569 1.549 1.00 13.82 114 SER A CA 1
ATOM 908 C C . SER A 1 114 ? 93.271 55.390 1.642 1.00 11.20 114 SER A C 1
ATOM 909 O O . SER A 1 114 ? 93.578 54.351 2.232 1.00 13.41 114 SER A O 1
ATOM 912 N N . ALA A 1 115 ? 92.076 55.501 1.027 1.00 12.45 115 ALA A N 1
ATOM 913 C CA . ALA A 1 115 ? 91.166 54.354 1.027 1.00 11.04 115 ALA A CA 1
ATOM 914 C C . ALA A 1 115 ? 91.696 53.182 0.252 1.00 11.31 115 ALA A C 1
ATOM 915 O O . ALA A 1 115 ? 91.644 52.020 0.660 1.00 11.75 115 ALA A O 1
ATOM 917 N N . TYR A 1 116 ? 92.256 53.513 -0.948 1.00 11.98 116 TYR A N 1
ATOM 918 C CA . TYR A 1 116 ? 92.849 52.496 -1.784 1.00 11.04 116 TYR A CA 1
ATOM 919 C C . TYR A 1 116 ? 93.944 51.733 -1.054 1.00 10.55 116 TYR A C 1
ATOM 920 O O . TYR A 1 116 ? 94.071 50.529 -1.078 1.00 11.58 116 TYR A O 1
ATOM 929 N N . GLU A 1 117 ? 94.763 52.592 -0.393 1.00 10.93 117 GLU A N 1
ATOM 930 C CA . GLU A 1 117 ? 95.877 51.933 0.309 1.00 12.91 117 GLU A CA 1
ATOM 931 C C . GLU A 1 117 ? 95.449 51.017 1.448 1.00 10.28 117 GLU A C 1
ATOM 932 O O . GLU A 1 117 ? 96.061 49.970 1.681 1.00 10.85 117 GLU A O 1
ATOM 938 N N . LEU A 1 118 ? 94.332 51.398 2.142 1.00 11.83 118 LEU A N 1
ATOM 939 C CA . LEU A 1 118 ? 93.846 50.466 3.176 1.00 10.49 118 LEU A CA 1
ATOM 940 C C . LEU A 1 118 ? 93.376 49.162 2.588 1.00 9.89 118 LEU A C 1
ATOM 941 O O . LEU A 1 118 ? 93.617 48.076 3.070 1.00 11.68 118 LEU A O 1
ATOM 946 N N . VAL A 1 119 ? 92.624 49.271 1.457 1.00 11.18 119 VAL A N 1
ATOM 947 C CA . VAL A 1 119 ? 92.142 48.049 0.786 1.00 11.93 119 VAL A CA 1
ATOM 948 C C . VAL A 1 119 ? 93.279 47.120 0.383 1.00 8.34 119 VAL A C 1
ATOM 949 O O . VAL A 1 119 ? 93.294 45.935 0.653 1.00 10.91 119 VAL A O 1
ATOM 953 N N . LYS A 1 120 ? 94.252 47.753 -0.339 1.00 11.14 120 LYS A N 1
ATOM 954 C CA . LYS A 1 120 ? 95.322 46.943 -0.899 1.00 11.86 120 LYS A CA 1
ATOM 955 C C . LYS A 1 120 ? 96.267 46.366 0.166 1.00 9.79 120 LYS A C 1
ATOM 956 O O . LYS A 1 120 ? 96.608 45.189 0.128 1.00 11.26 120 LYS A O 1
ATOM 962 N N . THR A 1 121 ? 96.702 47.268 1.052 1.00 11.57 121 THR A N 1
ATOM 963 C CA . THR A 1 121 ? 97.746 46.809 1.999 1.00 11.12 121 THR A CA 1
ATOM 964 C C . THR A 1 121 ? 97.325 45.642 2.840 1.00 14.56 121 THR A C 1
ATOM 965 O O . THR A 1 121 ? 98.147 44.751 3.124 1.00 12.83 121 THR A O 1
ATOM 969 N N . TYR A 1 122 ? 96.050 45.607 3.275 1.00 10.72 122 TYR A N 1
ATOM 970 C CA . TYR A 1 122 ? 95.612 44.593 4.213 1.00 10.44 122 TYR A CA 1
ATOM 971 C C . TYR A 1 122 ? 94.868 43.444 3.567 1.00 11.66 122 TYR A C 1
ATOM 972 O O . TYR A 1 122 ? 94.315 42.603 4.295 1.00 12.22 122 TYR A O 1
ATOM 981 N N . GLY A 1 123 ? 94.877 43.334 2.204 1.00 10.78 123 GLY A N 1
ATOM 982 C CA . GLY A 1 123 ? 94.323 42.141 1.615 1.00 12.42 123 GLY A CA 1
ATOM 983 C C . GLY A 1 123 ? 92.801 42.150 1.394 1.00 9.44 123 GLY A C 1
ATOM 984 O O . GLY A 1 123 ? 92.257 41.089 1.190 1.00 11.10 123 GLY A O 1
ATOM 985 N N . PHE A 1 124 ? 92.214 43.326 1.421 1.00 10.87 124 PHE A N 1
ATOM 986 C CA . PHE A 1 124 ? 90.777 43.416 1.107 1.00 10.39 124 PHE A CA 1
ATOM 987 C C . PHE A 1 124 ? 90.526 43.202 -0.387 1.00 12.20 124 PHE A C 1
ATOM 988 O O . PHE A 1 124 ? 91.403 43.473 -1.219 1.00 12.17 124 PHE A O 1
ATOM 996 N N . ASP A 1 125 ? 89.308 42.763 -0.676 1.00 9.78 125 ASP A N 1
ATOM 997 C CA . ASP A 1 125 ? 88.865 42.608 -2.069 1.00 8.93 125 ASP A CA 1
ATOM 998 C C . ASP A 1 125 ? 88.157 43.855 -2.521 1.00 10.46 125 ASP A C 1
ATOM 999 O O . ASP A 1 125 ? 87.852 43.922 -3.740 1.00 11.48 125 ASP A O 1
ATOM 1004 N N . GLY A 1 126 ? 87.858 44.830 -1.680 1.00 9.43 126 GLY A N 1
ATOM 1005 C CA . GLY A 1 126 ? 87.173 46.020 -2.133 1.00 9.38 126 GLY A CA 1
ATOM 1006 C C . GLY A 1 126 ? 86.767 46.904 -0.946 1.00 10.69 126 GLY A C 1
ATOM 1007 O O . GLY A 1 126 ? 87.152 46.621 0.215 1.00 9.97 126 GLY A O 1
ATOM 1008 N N . LEU A 1 127 ? 86.027 47.919 -1.288 1.00 9.13 127 LEU A N 1
ATOM 1009 C CA . LEU A 1 127 ? 85.673 49.006 -0.418 1.00 9.86 127 LEU A CA 1
ATOM 1010 C C . LEU A 1 127 ? 84.167 49.160 -0.384 1.00 10.23 127 LEU A C 1
ATOM 1011 O O . LEU A 1 127 ? 83.517 49.133 -1.426 1.00 10.60 127 LEU A O 1
ATOM 1016 N N . ASP A 1 128 ? 83.617 49.382 0.800 1.00 9.15 128 ASP A N 1
ATOM 1017 C CA . ASP A 1 128 ? 82.214 49.730 0.967 1.00 8.30 128 ASP A CA 1
ATOM 1018 C C . ASP A 1 128 ? 82.094 51.166 1.409 1.00 9.66 128 ASP A C 1
ATOM 1019 O O . ASP A 1 128 ? 82.689 51.497 2.472 1.00 10.83 128 ASP A O 1
ATOM 1024 N N . LEU A 1 129 ? 81.436 52.041 0.678 1.00 7.86 129 LEU A N 1
ATOM 1025 C CA . LEU A 1 129 ? 81.190 53.391 1.107 1.00 9.20 129 LEU A CA 1
ATOM 1026 C C . LEU A 1 129 ? 79.845 53.451 1.822 1.00 9.28 129 LEU A C 1
ATOM 1027 O O . LEU A 1 129 ? 78.814 53.591 1.176 1.00 9.70 129 LEU A O 1
ATOM 1032 N N . ALA A 1 130 ? 79.914 53.359 3.150 1.00 8.31 130 ALA A N 1
ATOM 1033 C CA . ALA A 1 130 ? 78.693 53.463 3.973 1.00 8.53 130 ALA A CA 1
ATOM 1034 C C . ALA A 1 130 ? 78.641 54.906 4.390 1.00 9.28 130 ALA A C 1
ATOM 1035 O O . ALA A 1 130 ? 78.954 55.300 5.517 1.00 9.48 130 ALA A O 1
ATOM 1037 N N . TYR A 1 131 ? 78.299 55.750 3.383 1.00 7.99 131 TYR A N 1
ATOM 1038 C CA . TYR A 1 131 ? 78.559 57.173 3.549 1.00 9.19 131 TYR A CA 1
ATOM 1039 C C . TYR A 1 131 ? 77.634 57.845 4.545 1.00 8.73 131 TYR A C 1
ATOM 1040 O O . TYR A 1 131 ? 76.419 57.734 4.464 1.00 9.06 131 TYR A O 1
ATOM 1049 N N . GLN A 1 132 ? 78.230 58.625 5.488 1.00 8.89 132 GLN A N 1
ATOM 1050 C CA . GLN A 1 132 ? 77.419 59.190 6.564 1.00 9.26 132 GLN A CA 1
ATOM 1051 C C . GLN A 1 132 ? 76.865 60.547 6.189 1.00 12.63 132 GLN A C 1
ATOM 1052 O O . GLN A 1 132 ? 77.194 61.620 6.717 1.00 12.85 132 GLN A O 1
ATOM 1058 N N . PHE A 1 133 ? 75.927 60.505 5.226 1.00 10.26 133 PHE A N 1
ATOM 1059 C CA . PHE A 1 133 ? 75.107 61.622 4.870 1.00 9.43 133 PHE A CA 1
ATOM 1060 C C . PHE A 1 133 ? 74.261 62.116 6.040 1.00 10.55 133 PHE A C 1
ATOM 1061 O O . PHE A 1 133 ? 73.917 61.314 6.932 1.00 11.05 133 PHE A O 1
ATOM 1069 N N . PRO A 1 134 ? 73.834 63.363 5.981 1.00 9.42 134 PRO A N 1
ATOM 1070 C CA . PRO A 1 134 ? 72.752 63.814 6.834 1.00 11.81 134 PRO A CA 1
ATOM 1071 C C . PRO A 1 134 ? 71.527 62.919 6.640 1.00 12.13 134 PRO A C 1
ATOM 1072 O O . PRO A 1 134 ? 71.288 62.444 5.512 1.00 12.89 134 PRO A O 1
ATOM 1076 N N . LYS A 1 135 ? 70.758 62.685 7.689 1.00 10.68 135 LYS A N 1
ATOM 1077 C CA . LYS A 1 135 ? 69.599 61.821 7.634 1.00 9.89 135 LYS A CA 1
ATOM 1078 C C . LYS A 1 135 ? 68.270 62.611 7.566 1.00 10.43 135 LYS A C 1
ATOM 1079 O O . LYS A 1 135 ? 68.288 63.826 7.836 1.00 12.11 135 LYS A O 1
ATOM 1085 N N . ASN A 1 136 ? 67.199 61.917 7.243 1.00 10.70 136 ASN A N 1
ATOM 1086 C CA . ASN A 1 136 ? 65.863 62.517 7.408 1.00 12.42 136 ASN A CA 1
ATOM 1087 C C . ASN A 1 136 ? 65.756 63.147 8.804 1.00 13.20 136 ASN A C 1
ATOM 1088 O O . ASN A 1 136 ? 66.243 62.552 9.788 1.00 12.77 136 ASN A O 1
ATOM 1093 N N . LYS A 1 137 ? 65.149 64.311 8.906 1.00 13.05 137 LYS A N 1
ATOM 1094 C CA . LYS A 1 137 ? 64.936 64.871 10.270 1.00 13.47 137 LYS A CA 1
ATOM 1095 C C . LYS A 1 137 ? 63.920 64.029 10.997 1.00 15.99 137 LYS A C 1
ATOM 1096 O O . LYS A 1 137 ? 62.826 63.737 10.517 1.00 16.15 137 LYS A O 1
ATOM 1102 N N . PRO A 1 138 ? 64.227 63.587 12.242 1.00 14.37 138 PRO A N 1
ATOM 1103 C CA . PRO A 1 138 ? 63.222 62.843 12.959 1.00 14.73 138 PRO A CA 1
ATOM 1104 C C . PRO A 1 138 ? 61.995 63.709 13.291 1.00 16.36 138 PRO A C 1
ATOM 1105 O O . PRO A 1 138 ? 62.147 64.891 13.526 1.00 16.30 138 PRO A O 1
ATOM 1109 N N . ARG A 1 139 ? 60.844 63.059 13.243 1.00 16.65 139 ARG A N 1
ATOM 1110 C CA . ARG A 1 139 ? 59.632 63.859 13.451 1.00 18.66 139 ARG A CA 1
ATOM 1111 C C . ARG A 1 139 ? 59.313 63.837 14.926 1.00 19.69 139 ARG A C 1
ATOM 1112 O O . ARG A 1 139 ? 59.362 62.770 15.528 1.00 23.51 139 ARG A O 1
ATOM 1120 N N . LYS A 1 140 ? 59.009 65.002 15.449 1.00 22.53 140 LYS A N 1
ATOM 1121 C CA . LYS A 1 140 ? 58.707 65.091 16.879 1.00 29.84 140 LYS A CA 1
ATOM 1122 C C . LYS A 1 140 ? 57.331 64.478 17.138 1.00 50.71 140 LYS A C 1
ATOM 1123 O O . LYS A 1 140 ? 56.554 64.239 16.212 1.00 53.05 140 LYS A O 1
ATOM 1129 N N . VAL A 1 141 ? 57.096 64.233 18.417 1.00 55.39 141 VAL A N 1
ATOM 1130 C CA . VAL A 1 141 ? 55.872 63.663 18.948 1.00 68.95 141 VAL A CA 1
ATOM 1131 C C . VAL A 1 141 ? 55.927 62.135 18.979 1.00 67.59 141 VAL A C 1
ATOM 1132 O O . VAL A 1 141 ? 56.024 61.583 20.083 1.00 41.61 141 VAL A O 1
ATOM 1136 N N . ILE A 1 161 ? 64.659 72.567 6.423 1.00 32.17 161 ILE A N 1
ATOM 1137 C CA . ILE A 1 161 ? 65.406 71.760 5.451 1.00 26.50 161 ILE A CA 1
ATOM 1138 C C . ILE A 1 161 ? 66.720 71.259 6.012 1.00 20.33 161 ILE A C 1
ATOM 1139 O O . ILE A 1 161 ? 67.615 71.992 6.435 1.00 21.27 161 ILE A O 1
ATOM 1144 N N . VAL A 1 162 ? 66.890 69.928 5.991 1.00 17.89 162 VAL A N 1
ATOM 1145 C CA . VAL A 1 162 ? 68.149 69.439 6.565 1.00 15.34 162 VAL A CA 1
ATOM 1146 C C . VAL A 1 162 ? 69.399 69.862 5.821 1.00 16.41 162 VAL A C 1
ATOM 1147 O O . VAL A 1 162 ? 70.414 70.193 6.417 1.00 16.55 162 VAL A O 1
ATOM 1151 N N . ASP A 1 163 ? 69.310 69.783 4.478 1.00 17.24 163 ASP A N 1
ATOM 1152 C CA . ASP A 1 163 ? 70.442 70.110 3.621 1.00 17.56 163 ASP A CA 1
ATOM 1153 C C . ASP A 1 163 ? 69.988 70.955 2.427 1.00 19.29 163 ASP A C 1
ATOM 1154 O O . ASP A 1 163 ? 69.553 70.430 1.410 1.00 18.22 163 ASP A O 1
ATOM 1159 N N . PRO A 1 164 ? 70.066 72.283 2.546 1.00 18.46 164 PRO A N 1
ATOM 1160 C CA . PRO A 1 164 ? 69.749 73.188 1.436 1.00 19.41 164 PRO A CA 1
ATOM 1161 C C . PRO A 1 164 ? 70.580 73.004 0.174 1.00 20.32 164 PRO A C 1
ATOM 1162 O O . PRO A 1 164 ? 70.237 73.507 -0.907 1.00 20.75 164 PRO A O 1
ATOM 1166 N N . HIS A 1 165 ? 71.684 72.270 0.222 1.00 16.23 165 HIS A N 1
ATOM 1167 C CA . HIS A 1 165 ? 72.496 71.987 -0.955 1.00 13.33 165 HIS A CA 1
ATOM 1168 C C . HIS A 1 165 ? 72.464 70.481 -1.273 1.00 12.59 165 HIS A C 1
ATOM 1169 O O . HIS A 1 165 ? 73.448 69.978 -1.813 1.00 14.26 165 HIS A O 1
ATOM 1176 N N . ALA A 1 166 ? 71.370 69.802 -1.009 1.00 14.40 166 ALA A N 1
ATOM 1177 C CA . ALA A 1 166 ? 71.346 68.363 -1.304 1.00 15.39 166 ALA A CA 1
ATOM 1178 C C . ALA A 1 166 ? 71.622 68.063 -2.772 1.00 12.18 166 ALA A C 1
ATOM 1179 O O . ALA A 1 166 ? 72.297 67.111 -3.116 1.00 14.22 166 ALA A O 1
ATOM 1181 N N . ALA A 1 167 ? 71.082 68.888 -3.672 1.00 14.20 167 ALA A N 1
ATOM 1182 C CA . ALA A 1 167 ? 71.215 68.564 -5.098 1.00 14.64 167 ALA A CA 1
ATOM 1183 C C . ALA A 1 167 ? 72.668 68.642 -5.521 1.00 14.72 167 ALA A C 1
ATOM 1184 O O . ALA A 1 167 ? 73.146 67.760 -6.256 1.00 14.41 167 ALA A O 1
ATOM 1186 N N . LEU A 1 168 ? 73.397 69.658 -5.076 1.00 13.44 168 LEU A N 1
ATOM 1187 C CA . LEU A 1 168 ? 74.842 69.712 -5.278 1.00 13.39 168 LEU A CA 1
ATOM 1188 C C . LEU A 1 168 ? 75.564 68.503 -4.704 1.00 13.67 168 LEU A C 1
ATOM 1189 O O . LEU A 1 168 ? 76.448 67.911 -5.307 1.00 12.30 168 LEU A O 1
ATOM 1194 N N . HIS A 1 169 ? 75.145 68.130 -3.479 1.00 13.31 169 HIS A N 1
ATOM 1195 C CA . HIS A 1 169 ? 75.811 66.991 -2.830 1.00 12.43 169 HIS A CA 1
ATOM 1196 C C . HIS A 1 169 ? 75.565 65.676 -3.563 1.00 11.76 169 HIS A C 1
ATOM 1197 O O . HIS A 1 169 ? 76.452 64.848 -3.567 1.00 11.07 169 HIS A O 1
ATOM 1204 N N . LYS A 1 170 ? 74.381 65.509 -4.178 1.00 11.12 170 LYS A N 1
ATOM 1205 C CA . LYS A 1 170 ? 74.145 64.332 -5.008 1.00 10.32 170 LYS A CA 1
ATOM 1206 C C . LYS A 1 170 ? 75.178 64.274 -6.133 1.00 10.73 170 LYS A C 1
ATOM 1207 O O . LYS A 1 170 ? 75.794 63.250 -6.398 1.00 10.63 170 LYS A O 1
ATOM 1213 N N . GLU A 1 171 ? 75.347 65.446 -6.798 1.00 12.35 171 GLU A N 1
ATOM 1214 C CA . GLU A 1 171 ? 76.276 65.464 -7.955 1.00 12.21 171 GLU A CA 1
ATOM 1215 C C . GLU A 1 171 ? 77.695 65.199 -7.512 1.00 9.68 171 GLU A C 1
ATOM 1216 O O . GLU A 1 171 ? 78.458 64.489 -8.133 1.00 11.77 171 GLU A O 1
ATOM 1222 N N . GLN A 1 172 ? 78.068 65.770 -6.335 1.00 10.68 172 GLN A N 1
ATOM 1223 C CA . GLN A 1 172 ? 79.410 65.598 -5.833 1.00 10.86 172 GLN A CA 1
ATOM 1224 C C . GLN A 1 172 ? 79.682 64.177 -5.388 1.00 10.63 172 GLN A C 1
ATOM 1225 O O . GLN A 1 172 ? 80.797 63.671 -5.556 1.00 12.12 172 GLN A O 1
ATOM 1231 N N . PHE A 1 173 ? 78.628 63.539 -4.832 1.00 10.32 173 PHE A N 1
ATOM 1232 C CA . PHE A 1 173 ? 78.764 62.109 -4.484 1.00 9.90 173 PHE A CA 1
ATOM 1233 C C . PHE A 1 173 ? 78.934 61.230 -5.709 1.00 9.60 173 PHE A C 1
ATOM 1234 O O . PHE A 1 173 ? 79.759 60.333 -5.727 1.00 9.97 173 PHE A O 1
ATOM 1242 N N . THR A 1 174 ? 78.139 61.525 -6.768 1.00 10.16 174 THR A N 1
ATOM 1243 C CA . THR A 1 174 ? 78.358 60.717 -7.981 1.00 10.37 174 THR A CA 1
ATOM 1244 C C . THR A 1 174 ? 79.811 60.824 -8.465 1.00 10.59 174 THR A C 1
ATOM 1245 O O . THR A 1 174 ? 80.409 59.831 -8.816 1.00 10.37 174 THR A O 1
ATOM 1249 N N . ALA A 1 175 ? 80.306 62.067 -8.466 1.00 10.38 175 ALA A N 1
ATOM 1250 C CA . ALA A 1 175 ? 81.680 62.284 -8.932 1.00 12.79 175 ALA A CA 1
ATOM 1251 C C . ALA A 1 175 ? 82.729 61.612 -8.049 1.00 11.50 175 ALA A C 1
ATOM 1252 O O . ALA A 1 175 ? 83.708 61.040 -8.495 1.00 12.68 175 ALA A O 1
ATOM 1254 N N . LEU A 1 176 ? 82.484 61.685 -6.727 1.00 12.29 176 LEU A N 1
ATOM 1255 C CA . LEU A 1 176 ? 83.433 61.046 -5.808 1.00 12.98 176 LEU A CA 1
ATOM 1256 C C . LEU A 1 176 ? 83.450 59.567 -6.022 1.00 9.68 176 LEU A C 1
ATOM 1257 O O . LEU A 1 176 ? 84.476 58.900 -6.042 1.00 12.18 176 LEU A O 1
ATOM 1262 N N . VAL A 1 177 ? 82.233 58.989 -6.173 1.00 11.26 177 VAL A N 1
ATOM 1263 C CA . VAL A 1 177 ? 82.146 57.551 -6.395 1.00 9.86 177 VAL A CA 1
ATOM 1264 C C . VAL A 1 177 ? 82.841 57.154 -7.699 1.00 9.40 177 VAL A C 1
ATOM 1265 O O . VAL A 1 177 ? 83.484 56.129 -7.755 1.00 10.53 177 VAL A O 1
ATOM 1269 N N . ARG A 1 178 ? 82.602 58.022 -8.701 1.00 10.75 178 ARG A N 1
ATOM 1270 C CA . ARG A 1 178 ? 83.280 57.744 -9.996 1.00 11.04 178 ARG A CA 1
ATOM 1271 C C . ARG A 1 178 ? 84.796 57.731 -9.831 1.00 12.02 178 ARG A C 1
ATOM 1272 O O . ARG A 1 178 ? 85.488 56.843 -10.345 1.00 12.37 178 ARG A O 1
ATOM 1280 N N . ASP A 1 179 ? 85.298 58.713 -9.056 1.00 10.64 179 ASP A N 1
ATOM 1281 C CA . ASP A 1 179 ? 86.749 58.761 -8.837 1.00 11.88 179 ASP A CA 1
ATOM 1282 C C . ASP A 1 179 ? 87.289 57.628 -7.977 1.00 13.35 179 ASP A C 1
ATOM 1283 O O . ASP A 1 179 ? 88.404 57.100 -8.186 1.00 13.85 179 ASP A O 1
ATOM 1288 N N . VAL A 1 180 ? 86.489 57.189 -6.982 1.00 11.21 180 VAL A N 1
ATOM 1289 C CA . VAL A 1 180 ? 86.901 56.021 -6.209 1.00 10.18 180 VAL A CA 1
ATOM 1290 C C . VAL A 1 180 ? 86.930 54.795 -7.095 1.00 10.32 180 VAL A C 1
ATOM 1291 O O . VAL A 1 180 ? 87.862 54.010 -7.102 1.00 13.03 180 VAL A O 1
ATOM 1295 N N . LYS A 1 181 ? 85.871 54.595 -7.924 1.00 11.21 181 LYS A N 1
ATOM 1296 C CA . LYS A 1 181 ? 85.864 53.473 -8.848 1.00 10.82 181 LYS A CA 1
ATOM 1297 C C . LYS A 1 181 ? 87.102 53.469 -9.749 1.00 11.95 181 LYS A C 1
ATOM 1298 O O . LYS A 1 181 ? 87.710 52.426 -9.930 1.00 12.39 181 LYS A O 1
ATOM 1304 N N . ASP A 1 182 ? 87.407 54.643 -10.268 1.00 12.25 182 ASP A N 1
ATOM 1305 C CA . ASP A 1 182 ? 88.598 54.656 -11.137 1.00 14.77 182 ASP A CA 1
ATOM 1306 C C . ASP A 1 182 ? 89.860 54.172 -10.453 1.00 14.46 182 ASP A C 1
ATOM 1307 O O . ASP A 1 182 ? 90.711 53.519 -11.045 1.00 16.22 182 ASP A O 1
ATOM 1312 N N . SER A 1 183 ? 89.974 54.519 -9.154 1.00 13.80 183 SER A N 1
ATOM 1313 C CA . SER A 1 183 ? 91.170 54.085 -8.404 1.00 14.48 183 SER A CA 1
ATOM 1314 C C . SER A 1 183 ? 91.203 52.599 -8.168 1.00 15.75 183 SER A C 1
ATOM 1315 O O . SER A 1 183 ? 92.265 52.017 -7.879 1.00 15.92 183 SER A O 1
ATOM 1318 N N . LEU A 1 184 ? 90.053 51.900 -8.262 1.00 12.54 184 LEU A N 1
ATOM 1319 C CA . LEU A 1 184 ? 89.965 50.500 -7.954 1.00 11.83 184 LEU A CA 1
ATOM 1320 C C . LEU A 1 184 ? 90.033 49.601 -9.187 1.00 14.99 184 LEU A C 1
ATOM 1321 O O . LEU A 1 184 ? 90.169 48.399 -9.105 1.00 14.95 184 LEU A O 1
ATOM 1326 N N . ARG A 1 185 ? 89.905 50.258 -10.361 1.00 17.04 185 ARG A N 1
ATOM 1327 C CA . ARG A 1 185 ? 89.717 49.444 -11.567 1.00 19.90 185 ARG A CA 1
ATOM 1328 C C . ARG A 1 185 ? 90.877 48.521 -11.941 1.00 15.73 185 ARG A C 1
ATOM 1329 O O . ARG A 1 185 ? 90.638 47.337 -12.219 1.00 20.10 185 ARG A O 1
ATOM 1337 N N . ALA A 1 186 ? 92.095 49.059 -11.945 1.00 16.75 186 ALA A N 1
ATOM 1338 C CA . ALA A 1 186 ? 93.252 48.266 -12.371 1.00 17.47 186 ALA A CA 1
ATOM 1339 C C . ALA A 1 186 ? 93.507 47.038 -11.511 1.00 19.60 186 ALA A C 1
ATOM 1340 O O . ALA A 1 186 ? 93.944 45.972 -11.948 1.00 19.43 186 ALA A O 1
ATOM 1342 N N . ASP A 1 187 ? 93.195 47.096 -10.208 1.00 15.11 187 ASP A N 1
ATOM 1343 C CA . ASP A 1 187 ? 93.331 45.971 -9.320 1.00 13.17 187 ASP A CA 1
ATOM 1344 C C . ASP A 1 187 ? 92.135 45.024 -9.309 1.00 14.04 187 ASP A C 1
ATOM 1345 O O . ASP A 1 187 ? 92.155 43.985 -8.685 1.00 15.50 187 ASP A O 1
ATOM 1350 N N . GLY A 1 188 ? 91.035 45.465 -9.969 1.00 14.15 188 GLY A N 1
ATOM 1351 C CA . GLY A 1 188 ? 89.821 44.657 -9.890 1.00 15.23 188 GLY A CA 1
ATOM 1352 C C . GLY A 1 188 ? 89.114 44.691 -8.541 1.00 12.13 188 GLY A C 1
ATOM 1353 O O . GLY A 1 188 ? 88.375 43.758 -8.232 1.00 16.99 188 GLY A O 1
ATOM 1354 N N . PHE A 1 189 ? 89.313 45.712 -7.744 1.00 11.86 189 PHE A N 1
ATOM 1355 C CA . PHE A 1 189 ? 88.708 45.724 -6.416 1.00 10.46 189 PHE A CA 1
ATOM 1356 C C . PHE A 1 189 ? 87.215 46.048 -6.551 1.00 12.97 189 PHE A C 1
ATOM 1357 O O . PHE A 1 189 ? 86.784 46.803 -7.427 1.00 13.33 189 PHE A O 1
ATOM 1365 N N . LEU A 1 190 ? 86.437 45.465 -5.628 1.00 10.95 190 LEU A N 1
ATOM 1366 C CA . LEU A 1 190 ? 84.993 45.715 -5.596 1.00 10.75 190 LEU A CA 1
ATOM 1367 C C . LEU A 1 190 ? 84.692 47.051 -4.945 1.00 9.21 190 LEU A C 1
ATOM 1368 O O . LEU A 1 190 ? 85.464 47.563 -4.130 1.00 9.61 190 LEU A O 1
ATOM 1373 N N . LEU A 1 191 ? 83.551 47.631 -5.306 1.00 9.92 191 LEU A N 1
ATOM 1374 C CA . LEU A 1 191 ? 83.064 48.847 -4.678 1.00 9.79 191 LEU A CA 1
ATOM 1375 C C . LEU A 1 191 ? 81.564 48.686 -4.410 1.00 10.87 191 LEU A C 1
ATOM 1376 O O . LEU A 1 191 ? 80.762 48.445 -5.318 1.00 10.36 191 LEU A O 1
ATOM 1381 N N . SER A 1 192 ? 81.165 48.796 -3.138 1.00 8.98 192 SER A N 1
ATOM 1382 C CA . SER A 1 192 ? 79.754 48.796 -2.781 1.00 7.86 192 SER A CA 1
ATOM 1383 C C . SER A 1 192 ? 79.423 50.122 -2.142 1.00 8.15 192 SER A C 1
ATOM 1384 O O . SER A 1 192 ? 80.316 50.830 -1.631 1.00 8.97 192 SER A O 1
ATOM 1387 N N . LEU A 1 193 ? 78.156 50.493 -2.178 1.00 7.71 193 LEU A N 1
ATOM 1388 C CA . LEU A 1 193 ? 77.600 51.573 -1.391 1.00 7.84 193 LEU A CA 1
ATOM 1389 C C . LEU A 1 193 ? 76.647 51.006 -0.359 1.00 8.72 193 LEU A C 1
ATOM 1390 O O . LEU A 1 193 ? 75.950 50.062 -0.711 1.00 9.61 193 LEU A O 1
ATOM 1395 N N . THR A 1 194 ? 76.585 51.608 0.815 1.00 8.24 194 THR A N 1
ATOM 1396 C CA . THR A 1 194 ? 75.511 51.264 1.758 1.00 8.63 194 THR A CA 1
ATOM 1397 C C . THR A 1 194 ? 74.714 52.531 2.036 1.00 7.58 194 THR A C 1
ATOM 1398 O O . THR A 1 194 ? 75.323 53.539 2.380 1.00 8.68 194 THR A O 1
ATOM 1402 N N . VAL A 1 195 ? 73.403 52.437 1.852 1.00 6.84 195 VAL A N 1
ATOM 1403 C CA . VAL A 1 195 ? 72.470 53.507 2.151 1.00 8.35 195 VAL A CA 1
ATOM 1404 C C . VAL A 1 195 ? 72.034 53.307 3.623 1.00 8.96 195 VAL A C 1
ATOM 1405 O O . VAL A 1 195 ? 71.316 52.353 3.881 1.00 8.68 195 VAL A O 1
ATOM 1409 N N . LEU A 1 196 ? 72.587 54.138 4.526 1.00 7.81 196 LEU A N 1
ATOM 1410 C CA . LEU A 1 196 ? 72.402 53.875 5.959 1.00 7.72 196 LEU A CA 1
ATOM 1411 C C . LEU A 1 196 ? 71.016 54.244 6.428 1.00 9.79 196 LEU A C 1
ATOM 1412 O O . LEU A 1 196 ? 70.234 54.881 5.705 1.00 9.12 196 LEU A O 1
ATOM 1417 N N . PRO A 1 197 ? 70.608 53.825 7.623 1.00 8.59 197 PRO A N 1
ATOM 1418 C CA . PRO A 1 197 ? 69.247 54.087 8.076 1.00 8.10 197 PRO A CA 1
ATOM 1419 C C . PRO A 1 197 ? 68.884 55.569 8.009 1.00 8.51 197 PRO A C 1
ATOM 1420 O O . PRO A 1 197 ? 69.665 56.438 8.412 1.00 9.58 197 PRO A O 1
ATOM 1424 N N . ASN A 1 198 ? 67.691 55.836 7.498 1.00 8.81 198 ASN A N 1
ATOM 1425 C CA . ASN A 1 198 ? 67.192 57.194 7.323 1.00 10.06 198 ASN A CA 1
ATOM 1426 C C . ASN A 1 198 ? 68.059 58.098 6.466 1.00 9.63 198 ASN A C 1
ATOM 1427 O O . ASN A 1 198 ? 67.895 59.316 6.435 1.00 10.22 198 ASN A O 1
ATOM 1432 N N . VAL A 1 199 ? 68.965 57.478 5.686 1.00 10.39 199 VAL A N 1
ATOM 1433 C CA . VAL A 1 199 ? 69.599 58.247 4.578 1.00 9.61 199 VAL A CA 1
ATOM 1434 C C . VAL A 1 199 ? 68.634 58.218 3.388 1.00 8.69 199 VAL A C 1
ATOM 1435 O O . VAL A 1 199 ? 68.148 57.186 2.967 1.00 10.49 199 VAL A O 1
ATOM 1439 N N . ASN A 1 200 ? 68.367 59.445 2.919 1.00 9.61 200 ASN A N 1
ATOM 1440 C CA . ASN A 1 200 ? 67.317 59.622 1.891 1.00 11.44 200 ASN A CA 1
ATOM 1441 C C . ASN A 1 200 ? 67.902 59.530 0.476 1.00 9.59 200 ASN A C 1
ATOM 1442 O O . ASN A 1 200 ? 68.711 60.379 0.057 1.00 10.94 200 ASN A O 1
ATOM 1447 N N . SER A 1 201 ? 67.493 58.504 -0.242 1.00 10.04 201 SER A N 1
ATOM 1448 C CA . SER A 1 201 ? 68.080 58.235 -1.560 1.00 8.25 201 SER A CA 1
ATOM 1449 C C . SER A 1 201 ? 67.633 59.290 -2.577 1.00 10.48 201 SER A C 1
ATOM 1450 O O . SER A 1 201 ? 68.395 59.526 -3.520 1.00 11.34 201 SER A O 1
ATOM 1453 N N . THR A 1 202 ? 66.488 59.915 -2.393 1.00 9.26 202 THR A N 1
ATOM 1454 C CA . THR A 1 202 ? 66.060 60.956 -3.319 1.00 9.09 202 THR A CA 1
ATOM 1455 C C . THR A 1 202 ? 67.032 62.101 -3.184 1.00 12.24 202 THR A C 1
ATOM 1456 O O . THR A 1 202 ? 67.418 62.743 -4.195 1.00 12.29 202 THR A O 1
ATOM 1460 N N . TRP A 1 203 ? 67.464 62.438 -1.962 1.00 9.94 203 TRP A N 1
ATOM 1461 C CA . TRP A 1 203 ? 68.331 63.593 -1.818 1.00 10.21 203 TRP A CA 1
ATOM 1462 C C . TRP A 1 203 ? 69.703 63.351 -2.433 1.00 11.26 203 TRP A C 1
ATOM 1463 O O . TRP A 1 203 ? 70.259 64.284 -2.994 1.00 11.49 203 TRP A O 1
ATOM 1474 N N . TYR A 1 204 ? 70.267 62.142 -2.305 1.00 9.27 204 TYR A N 1
ATOM 1475 C CA . TYR A 1 204 ? 71.689 62.012 -2.484 1.00 9.37 204 TYR A CA 1
ATOM 1476 C C . TYR A 1 204 ? 72.188 61.025 -3.536 1.00 11.45 204 TYR A C 1
ATOM 1477 O O . TYR A 1 204 ? 73.383 61.118 -3.887 1.00 10.96 204 TYR A O 1
ATOM 1486 N N . PHE A 1 205 ? 71.340 60.114 -3.987 1.00 9.73 205 PHE A N 1
ATOM 1487 C CA . PHE A 1 205 ? 71.841 59.026 -4.826 1.00 11.17 205 PHE A CA 1
ATOM 1488 C C . PHE A 1 205 ? 71.299 59.152 -6.260 1.00 10.92 205 PHE A C 1
ATOM 1489 O O . PHE A 1 205 ? 70.086 59.044 -6.477 1.00 11.73 205 PHE A O 1
ATOM 1497 N N . ASP A 1 206 ? 72.181 59.385 -7.243 1.00 10.69 206 ASP A N 1
ATOM 1498 C CA . ASP A 1 206 ? 71.796 59.385 -8.686 1.00 10.60 206 ASP A CA 1
ATOM 1499 C C . ASP A 1 206 ? 71.851 57.951 -9.142 1.00 8.86 206 ASP A C 1
ATOM 1500 O O . ASP A 1 206 ? 72.885 57.414 -9.525 1.00 9.32 206 ASP A O 1
ATOM 1505 N N . ILE A 1 207 ? 70.723 57.260 -8.928 1.00 9.03 207 ILE A N 1
ATOM 1506 C CA . ILE A 1 207 ? 70.733 55.788 -8.991 1.00 9.04 207 ILE A CA 1
ATOM 1507 C C . ILE A 1 207 ? 71.155 55.275 -10.350 1.00 8.85 207 ILE A C 1
ATOM 1508 O O . ILE A 1 207 ? 72.008 54.383 -10.429 1.00 9.59 207 ILE A O 1
ATOM 1513 N N . PRO A 1 208 ? 70.600 55.805 -11.463 1.00 9.84 208 PRO A N 1
ATOM 1514 C CA . PRO A 1 208 ? 71.092 55.260 -12.746 1.00 10.30 208 PRO A CA 1
ATOM 1515 C C . PRO A 1 208 ? 72.563 55.517 -13.003 1.00 9.01 208 PRO A C 1
ATOM 1516 O O . PRO A 1 208 ? 73.201 54.651 -13.627 1.00 11.35 208 PRO A O 1
ATOM 1520 N N . ALA A 1 209 ? 73.113 56.644 -12.543 1.00 9.17 209 ALA A N 1
ATOM 1521 C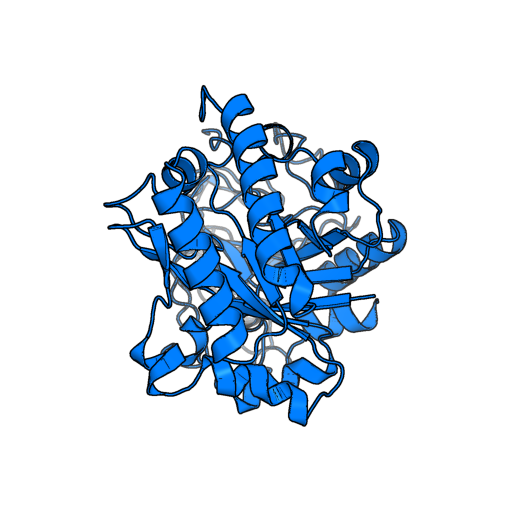 CA . ALA A 1 209 ? 74.521 56.893 -12.773 1.00 9.18 209 ALA A CA 1
ATOM 1522 C C . ALA A 1 209 ? 75.391 56.000 -11.895 1.00 9.43 209 ALA A C 1
ATOM 1523 O O . ALA A 1 209 ? 76.426 55.494 -12.293 1.00 10.32 209 ALA A O 1
ATOM 1525 N N . LEU A 1 210 ? 74.940 55.785 -10.650 1.00 8.79 210 LEU A N 1
ATOM 1526 C CA . LEU A 1 210 ? 75.733 54.970 -9.756 1.00 10.13 210 LEU A CA 1
ATOM 1527 C C . LEU A 1 210 ? 75.818 53.509 -10.189 1.00 8.46 210 LEU A C 1
ATOM 1528 O O . LEU A 1 210 ? 76.774 52.798 -9.925 1.00 9.32 210 LEU A O 1
ATOM 1533 N N . ASN A 1 211 ? 74.760 53.057 -10.915 1.00 9.12 211 ASN A N 1
ATOM 1534 C CA . ASN A 1 211 ? 74.773 51.689 -11.397 1.00 9.10 211 ASN A CA 1
ATOM 1535 C C . ASN A 1 211 ? 76.037 51.365 -12.215 1.00 10.36 211 ASN A C 1
ATOM 1536 O O . ASN A 1 211 ? 76.544 50.270 -12.142 1.00 14.48 211 ASN A O 1
ATOM 1541 N N . GLY A 1 212 ? 76.535 52.303 -13.003 1.00 10.56 212 GLY A N 1
ATOM 1542 C CA . GLY A 1 212 ? 77.730 52.049 -13.820 1.00 13.96 212 GLY A CA 1
ATOM 1543 C C . GLY A 1 212 ? 79.026 52.105 -13.024 1.00 15.41 212 GLY A C 1
ATOM 1544 O O . GLY A 1 212 ? 80.096 51.800 -13.540 1.00 16.36 212 GLY A O 1
ATOM 1545 N N . LEU A 1 213 ? 78.961 52.464 -11.727 1.00 10.71 213 LEU A N 1
ATOM 1546 C CA . LEU A 1 213 ? 80.160 52.751 -10.971 1.00 10.73 213 LEU A CA 1
ATOM 1547 C C . LEU A 1 213 ? 80.348 51.765 -9.838 1.00 12.64 213 LEU A C 1
ATOM 1548 O O . LEU A 1 213 ? 81.439 51.693 -9.266 1.00 14.38 213 LEU A O 1
ATOM 1553 N N . VAL A 1 214 ? 79.329 50.995 -9.471 1.00 10.34 214 VAL A N 1
ATOM 1554 C CA . VAL A 1 214 ? 79.488 50.168 -8.256 1.00 9.60 214 VAL A CA 1
ATOM 1555 C C . VAL A 1 214 ? 79.015 48.763 -8.485 1.00 9.34 214 VAL A C 1
ATOM 1556 O O . VAL A 1 214 ? 78.172 48.507 -9.387 1.00 11.88 214 VAL A O 1
ATOM 1560 N N . ASP A 1 215 ? 79.508 47.819 -7.697 1.00 9.61 215 ASP A N 1
ATOM 1561 C CA . ASP A 1 215 ? 79.166 46.422 -7.898 1.00 9.95 215 ASP A CA 1
ATOM 1562 C C . ASP A 1 215 ? 77.836 46.072 -7.247 1.00 10.66 215 ASP A C 1
ATOM 1563 O O . ASP A 1 215 ? 77.109 45.184 -7.706 1.00 11.21 215 ASP A O 1
ATOM 1568 N N . PHE A 1 216 ? 77.504 46.740 -6.130 1.00 9.68 216 PHE A N 1
ATOM 1569 C CA . PHE A 1 216 ? 76.237 46.430 -5.422 1.00 10.47 216 PHE A CA 1
ATOM 1570 C C . PHE A 1 216 ? 75.982 47.543 -4.402 1.00 8.62 216 PHE A C 1
ATOM 1571 O O . PHE A 1 216 ? 76.890 48.292 -4.047 1.00 9.47 216 PHE A O 1
ATOM 1579 N N . VAL A 1 217 ? 74.713 47.611 -3.997 1.00 8.85 217 VAL A N 1
ATOM 1580 C CA . VAL A 1 217 ? 74.264 48.550 -3.009 1.00 7.45 217 VAL A CA 1
ATOM 1581 C C . VAL A 1 217 ? 73.499 47.792 -1.913 1.00 9.77 217 VAL A C 1
ATOM 1582 O O . VAL A 1 217 ? 72.667 46.952 -2.202 1.00 10.19 217 VAL A O 1
ATOM 1586 N N . ASN A 1 218 ? 73.847 48.121 -0.655 1.00 8.48 218 ASN A N 1
ATOM 1587 C CA . ASN A 1 218 ? 73.088 47.551 0.481 1.00 7.30 218 ASN A CA 1
ATOM 1588 C C . ASN A 1 218 ? 72.134 48.630 0.967 1.00 7.65 218 ASN A C 1
ATOM 1589 O O . ASN A 1 218 ? 72.566 49.732 1.276 1.00 7.92 218 ASN A O 1
ATOM 1594 N N . LEU A 1 219 ? 70.853 48.304 1.074 1.00 7.35 219 LEU A N 1
ATOM 1595 C CA . LEU A 1 219 ? 69.896 49.264 1.615 1.00 7.81 219 LEU A CA 1
ATOM 1596 C C . LEU A 1 219 ? 69.638 48.899 3.081 1.00 7.69 219 LEU A C 1
ATOM 1597 O O . LEU A 1 219 ? 69.143 47.819 3.333 1.00 8.46 219 LEU A O 1
ATOM 1602 N N . ALA A 1 220 ? 70.047 49.796 3.979 1.00 8.31 220 ALA A N 1
ATOM 1603 C CA . ALA A 1 220 ? 69.897 49.481 5.424 1.00 8.31 220 ALA A CA 1
ATOM 1604 C C . ALA A 1 220 ? 68.479 49.780 5.876 1.00 7.34 220 ALA A C 1
ATOM 1605 O O . ALA A 1 220 ? 68.265 50.775 6.566 1.00 8.84 220 ALA A O 1
ATOM 1607 N N . THR A 1 221 ? 67.562 48.906 5.462 1.00 7.25 221 THR A N 1
ATOM 1608 C CA . THR A 1 221 ? 66.143 49.093 5.670 1.00 7.62 221 THR A CA 1
ATOM 1609 C C . THR A 1 221 ? 65.708 48.648 7.071 1.00 8.92 221 THR A C 1
ATOM 1610 O O . THR A 1 221 ? 64.863 47.788 7.243 1.00 8.40 221 THR A O 1
ATOM 1614 N N . PHE A 1 222 ? 66.337 49.311 8.047 1.00 9.13 222 PHE A N 1
ATOM 1615 C CA . PHE A 1 222 ? 66.033 49.005 9.473 1.00 7.36 222 PHE A CA 1
ATOM 1616 C C . PHE A 1 222 ? 66.387 50.283 10.193 1.00 8.01 222 PHE A C 1
ATOM 1617 O O . PHE A 1 222 ? 66.803 51.275 9.611 1.00 8.64 222 PHE A O 1
ATOM 1625 N N . ASP A 1 223 ? 66.153 50.260 11.529 1.00 8.25 223 ASP A N 1
ATOM 1626 C CA . ASP A 1 223 ? 66.376 51.448 12.349 1.00 7.96 223 ASP A CA 1
ATOM 1627 C C . ASP A 1 223 ? 65.652 52.661 11.782 1.00 8.00 223 ASP A C 1
ATOM 1628 O O . ASP A 1 223 ? 66.065 53.806 11.858 1.00 10.24 223 ASP A O 1
ATOM 1633 N N . PHE A 1 224 ? 64.447 52.389 11.213 1.00 9.30 224 PHE A N 1
ATOM 1634 C CA . PHE A 1 224 ? 63.692 53.530 10.699 1.00 9.75 224 PHE A CA 1
ATOM 1635 C C . PHE A 1 224 ? 63.221 54.473 11.814 1.00 9.27 224 PHE A C 1
ATOM 1636 O O . PHE A 1 224 ? 63.060 55.660 11.553 1.00 10.68 224 PHE A O 1
ATOM 1644 N N . LEU A 1 225 ? 62.991 53.897 12.983 1.00 9.33 225 LEU A N 1
ATOM 1645 C CA . LEU A 1 225 ? 62.705 54.633 14.209 1.00 9.33 225 LEU A CA 1
ATOM 1646 C C . LEU A 1 225 ? 63.637 54.020 15.254 1.00 8.63 225 LEU A C 1
ATOM 1647 O O . LEU A 1 225 ? 63.874 52.807 15.212 1.00 9.00 225 LEU A O 1
ATOM 1652 N N . THR A 1 226 ? 64.148 54.891 16.159 1.00 9.78 226 THR A N 1
ATOM 1653 C CA . THR A 1 226 ? 65.037 54.406 17.220 1.00 11.20 226 THR A CA 1
ATOM 1654 C C . THR A 1 226 ? 64.765 55.234 18.471 1.00 8.92 226 THR A C 1
ATOM 1655 O O . THR A 1 226 ? 64.234 56.337 18.368 1.00 9.93 226 THR A O 1
ATOM 1659 N N . PRO A 1 227 ? 65.085 54.700 19.641 1.00 10.04 227 PRO A N 1
ATOM 1660 C CA . PRO A 1 227 ? 64.865 55.569 20.837 1.00 10.44 227 PRO A CA 1
ATOM 1661 C C . PRO A 1 227 ? 65.780 56.793 20.857 1.00 10.97 227 PRO A C 1
ATOM 1662 O O . PRO A 1 227 ? 65.395 57.801 21.507 1.00 11.84 227 PRO A O 1
ATOM 1666 N N . ALA A 1 228 ? 66.931 56.771 20.197 1.00 10.37 228 ALA A N 1
ATOM 1667 C CA . ALA A 1 228 ? 67.731 57.993 20.141 1.00 11.47 228 ALA A CA 1
ATOM 1668 C C . ALA A 1 228 ? 67.074 59.058 19.290 1.00 12.72 228 ALA A C 1
ATOM 1669 O O . ALA A 1 228 ? 67.074 60.257 19.627 1.00 13.64 228 ALA A O 1
ATOM 1671 N N . ARG A 1 229 ? 66.505 58.623 18.153 1.00 9.55 229 ARG A N 1
ATOM 1672 C CA . ARG A 1 229 ? 65.859 59.635 17.318 1.00 9.78 229 ARG A CA 1
ATOM 1673 C C . ARG A 1 229 ? 64.429 59.984 17.696 1.00 11.96 229 ARG A C 1
ATOM 1674 O O . ARG A 1 229 ? 63.907 61.061 17.407 1.00 12.24 229 ARG A O 1
ATOM 1682 N N . ASN A 1 230 ? 63.730 59.035 18.290 1.00 10.46 230 ASN A N 1
ATOM 1683 C CA . ASN A 1 230 ? 62.310 59.078 18.590 1.00 10.78 230 ASN A CA 1
ATOM 1684 C C . ASN A 1 230 ? 62.059 58.696 20.053 1.00 10.77 230 ASN A C 1
ATOM 1685 O O . ASN A 1 230 ? 61.479 57.666 20.313 1.00 10.95 230 ASN A O 1
ATOM 1690 N N . PRO A 1 231 ? 62.571 59.514 20.988 1.00 11.51 231 PRO A N 1
ATOM 1691 C CA . PRO A 1 231 ? 62.521 59.083 22.388 1.00 11.59 231 PRO A CA 1
ATOM 1692 C C . PRO A 1 231 ? 61.129 59.001 22.974 1.00 12.04 231 PRO A C 1
ATOM 1693 O O . PRO A 1 231 ? 60.992 58.260 23.964 1.00 13.63 231 PRO A O 1
ATOM 1697 N N . GLU A 1 232 ? 60.131 59.655 22.440 1.00 12.93 232 GLU A N 1
ATOM 1698 C CA . GLU A 1 232 ? 58.843 59.799 23.108 1.00 12.12 232 GLU A CA 1
ATOM 1699 C C . GLU A 1 232 ? 57.760 58.906 22.542 1.00 12.95 232 GLU A C 1
ATOM 1700 O O . GLU A 1 232 ? 56.652 58.835 23.106 1.00 12.45 232 GLU A O 1
ATOM 1706 N N . GLU A 1 233 ? 58.016 58.176 21.460 1.00 10.92 233 GLU A N 1
ATOM 1707 C CA . GLU A 1 233 ? 57.088 57.162 21.017 1.00 10.70 233 GLU A CA 1
ATOM 1708 C C . GLU A 1 233 ? 57.881 56.050 20.324 1.00 11.06 233 GLU A C 1
ATOM 1709 O O . GLU A 1 233 ? 58.964 56.346 19.820 1.00 10.81 233 GLU A O 1
ATOM 1715 N N . ALA A 1 234 ? 57.332 54.846 20.321 1.00 11.13 234 ALA A N 1
ATOM 1716 C CA . ALA A 1 234 ? 57.986 53.699 19.721 1.00 10.07 234 ALA A CA 1
ATOM 1717 C C . ALA A 1 234 ? 57.128 53.135 18.587 1.00 11.16 234 ALA A C 1
ATOM 1718 O O . ALA A 1 234 ? 55.901 53.054 18.697 1.00 12.12 234 ALA A O 1
ATOM 1720 N N . ASP A 1 235 ? 57.768 52.710 17.491 1.00 10.44 235 ASP A N 1
ATOM 1721 C CA . ASP A 1 235 ? 56.998 52.124 16.398 1.00 9.72 235 ASP A CA 1
ATOM 1722 C C . ASP A 1 235 ? 57.908 51.127 15.670 1.00 8.98 235 ASP A C 1
ATOM 1723 O O . ASP A 1 235 ? 59.119 51.116 15.907 1.00 8.76 235 ASP A O 1
ATOM 1728 N N . TYR A 1 236 ? 57.282 50.319 14.824 1.00 8.38 236 TYR A N 1
ATOM 1729 C CA . TYR A 1 236 ? 58.086 49.314 14.117 1.00 9.18 236 TYR A CA 1
ATOM 1730 C C . TYR A 1 236 ? 59.344 49.908 13.492 1.00 8.41 236 TYR A C 1
ATOM 1731 O O . TYR A 1 236 ? 59.235 50.881 12.741 1.00 9.88 236 TYR A O 1
ATOM 1740 N N . SER A 1 237 ? 60.528 49.322 13.736 1.00 8.63 237 SER A N 1
ATOM 1741 C CA . SER A 1 237 ? 61.752 49.942 13.207 1.00 7.76 237 SER A CA 1
ATOM 1742 C C . SER A 1 237 ? 62.222 49.291 11.917 1.00 8.79 237 SER A C 1
ATOM 1743 O O . SER A 1 237 ? 63.145 49.851 11.301 1.00 8.86 237 SER A O 1
ATOM 1746 N N . ALA A 1 238 ? 61.669 48.165 11.472 1.00 8.43 238 ALA A N 1
ATOM 1747 C CA . ALA A 1 238 ? 62.125 47.577 10.189 1.00 8.58 238 ALA A CA 1
ATOM 1748 C C . ALA A 1 238 ? 61.031 46.748 9.501 1.00 6.73 238 ALA A C 1
ATOM 1749 O O . ALA A 1 238 ? 61.221 45.603 9.151 1.00 8.81 238 ALA A O 1
ATOM 1751 N N . PRO A 1 239 ? 59.848 47.369 9.295 1.00 8.03 239 PRO A N 1
ATOM 1752 C CA . PRO A 1 239 ? 58.760 46.628 8.617 1.00 7.70 239 PRO A CA 1
ATOM 1753 C C . PRO A 1 239 ? 59.052 46.467 7.122 1.00 7.14 239 PRO A C 1
ATOM 1754 O O . PRO A 1 239 ? 59.716 47.327 6.522 1.00 9.58 239 PRO A O 1
ATOM 1758 N N . ILE A 1 240 ? 58.546 45.365 6.583 1.00 9.72 240 ILE A N 1
ATOM 1759 C CA . ILE A 1 240 ? 58.668 45.227 5.103 1.00 8.15 240 ILE A CA 1
ATOM 1760 C C . ILE A 1 240 ? 57.678 46.153 4.444 1.00 9.99 240 ILE A C 1
ATOM 1761 O O . ILE A 1 240 ? 58.041 46.952 3.573 1.00 10.31 240 ILE A O 1
ATOM 1766 N N . TYR A 1 241 ? 56.410 46.088 4.858 1.00 9.11 241 TYR A N 1
ATOM 1767 C CA . TYR A 1 241 ? 55.388 46.922 4.283 1.00 9.52 241 TYR A CA 1
ATOM 1768 C C . TYR A 1 241 ? 54.921 48.004 5.217 1.00 11.39 241 TYR A C 1
ATOM 1769 O O . TYR A 1 241 ? 55.233 47.957 6.443 1.00 9.68 241 TYR A O 1
ATOM 1778 N N . HIS A 1 242 ? 54.201 49.022 4.772 1.00 9.92 242 HIS A N 1
ATOM 1779 C CA . HIS A 1 242 ? 53.671 50.074 5.612 1.00 9.84 242 HIS A CA 1
ATOM 1780 C C . HIS A 1 242 ? 52.586 49.550 6.542 1.00 12.99 242 HIS A C 1
ATOM 1781 O O . HIS A 1 242 ? 51.607 48.945 6.064 1.00 12.98 242 HIS A O 1
ATOM 1788 N N . PRO A 1 243 ? 52.726 49.718 7.861 1.00 10.54 243 PRO A N 1
ATOM 1789 C CA . PRO A 1 243 ? 51.696 49.296 8.807 1.00 10.98 243 PRO A CA 1
ATOM 1790 C C . PRO A 1 243 ? 50.631 50.382 8.989 1.00 10.92 243 PRO A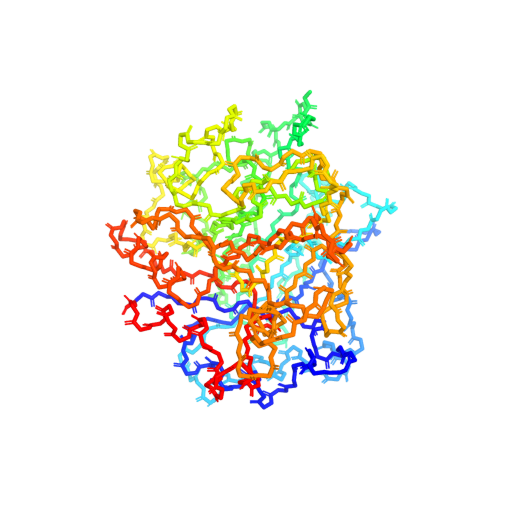 C 1
ATOM 1791 O O . PRO A 1 243 ? 50.867 51.415 9.578 1.00 12.21 243 PRO A O 1
ATOM 1795 N N . ASP A 1 244 ? 49.458 50.034 8.393 1.00 11.90 244 ASP A N 1
ATOM 1796 C CA . ASP A 1 244 ? 48.338 50.960 8.515 1.00 14.57 244 ASP A CA 1
ATOM 1797 C C . ASP A 1 244 ? 47.931 51.205 9.966 1.00 13.16 244 ASP A C 1
ATOM 1798 O O . ASP A 1 244 ? 47.369 52.286 10.253 1.00 14.25 244 ASP A O 1
ATOM 1803 N N . GLY A 1 245 ? 48.222 50.274 10.877 1.00 13.50 245 GLY A N 1
ATOM 1804 C CA . GLY A 1 245 ? 47.881 50.423 12.296 1.00 12.79 245 GLY A CA 1
ATOM 1805 C C . GLY A 1 245 ? 48.796 51.336 13.056 1.00 13.54 245 GLY A C 1
ATOM 1806 O O . GLY A 1 245 ? 48.553 51.601 14.230 1.00 13.80 245 GLY A O 1
ATOM 1807 N N . SER A 1 246 ? 49.853 51.861 12.433 1.00 12.91 246 SER A N 1
ATOM 1808 C CA . SER A 1 246 ? 50.802 52.792 13.008 1.00 11.95 246 SER A CA 1
ATOM 1809 C C . SER A 1 246 ? 50.340 54.186 12.644 1.00 15.26 246 SER A C 1
ATOM 1810 O O . SER A 1 246 ? 50.627 54.697 11.553 1.00 13.99 246 SER A O 1
ATOM 1813 N N . LYS A 1 247 ? 49.597 54.782 13.585 1.00 13.31 247 LYS A N 1
ATOM 1814 C CA . LYS A 1 247 ? 48.924 56.032 13.274 1.00 17.54 247 LYS A CA 1
ATOM 1815 C C . LYS A 1 247 ? 49.921 57.115 12.932 1.00 15.22 247 LYS A C 1
ATOM 1816 O O . LYS A 1 247 ? 50.849 57.414 13.672 1.00 17.18 247 LYS A O 1
ATOM 1822 N N . ASP A 1 248 ? 49.656 57.723 11.756 1.00 16.75 248 ASP A N 1
ATOM 1823 C CA . ASP A 1 248 ? 50.424 58.854 11.279 1.00 16.04 248 ASP A CA 1
ATOM 1824 C C . ASP A 1 248 ? 51.853 58.500 10.879 1.00 16.45 248 ASP A C 1
ATOM 1825 O O . ASP A 1 248 ? 52.665 59.405 10.693 1.00 16.68 248 ASP A O 1
ATOM 1830 N N . ARG A 1 249 ? 52.199 57.227 10.771 1.00 13.50 249 ARG A N 1
ATOM 1831 C CA . ARG A 1 249 ? 53.576 56.860 10.432 1.00 12.89 249 ARG A CA 1
ATOM 1832 C C . ARG A 1 249 ? 53.937 57.377 9.029 1.00 13.45 249 ARG A C 1
ATOM 1833 O O . ARG A 1 249 ? 53.147 57.303 8.091 1.00 13.63 249 ARG A O 1
ATOM 1841 N N . LEU A 1 250 ? 55.149 57.847 8.916 1.00 13.38 250 LEU A N 1
ATOM 1842 C CA . LEU A 1 250 ? 55.694 58.322 7.640 1.00 14.39 250 LEU A CA 1
ATOM 1843 C C . LEU A 1 250 ? 55.743 57.207 6.611 1.00 15.24 250 LEU A C 1
ATOM 1844 O O . LEU A 1 250 ? 56.306 56.135 6.870 1.00 12.62 250 LEU A O 1
ATOM 1849 N N . ALA A 1 251 ? 55.173 57.362 5.419 1.00 13.99 251 ALA A N 1
ATOM 1850 C CA . ALA A 1 251 ? 54.969 56.273 4.477 1.00 11.63 251 ALA A CA 1
ATOM 1851 C C . ALA A 1 251 ? 56.230 55.779 3.764 1.00 11.21 251 ALA A C 1
ATOM 1852 O O . ALA A 1 251 ? 56.142 54.693 3.181 1.00 11.75 251 ALA A O 1
ATOM 1854 N N . HIS A 1 252 ? 57.306 56.570 3.825 1.00 12.14 252 HIS A N 1
ATOM 1855 C CA . HIS A 1 252 ? 58.526 56.063 3.167 1.00 11.29 252 HIS A CA 1
ATOM 1856 C C . HIS A 1 252 ? 59.330 55.162 4.095 1.00 11.29 252 HIS A C 1
ATOM 1857 O O . HIS A 1 252 ? 60.332 54.549 3.665 1.00 11.28 252 HIS A O 1
ATOM 1864 N N . LEU A 1 253 ? 58.937 55.013 5.360 1.00 10.65 253 LEU A N 1
ATOM 1865 C CA . LEU A 1 253 ? 59.754 54.292 6.350 1.00 9.39 253 LEU A CA 1
ATOM 1866 C C . LEU A 1 253 ? 59.468 52.826 6.383 1.00 9.93 253 LEU A C 1
ATOM 1867 O O . LEU A 1 253 ? 59.045 52.230 7.404 1.00 10.48 253 LEU A O 1
ATOM 1872 N N . ASN A 1 254 ? 59.663 52.103 5.271 1.00 9.04 254 ASN A N 1
ATOM 1873 C CA . ASN A 1 254 ? 59.481 50.664 5.267 1.00 8.65 254 ASN A CA 1
ATOM 1874 C C . ASN A 1 254 ? 60.385 50.064 4.193 1.00 8.62 254 ASN A C 1
ATOM 1875 O O . ASN A 1 254 ? 60.769 50.814 3.258 1.00 9.57 254 ASN A O 1
ATOM 1880 N N . ALA A 1 255 ? 60.760 48.827 4.308 1.00 7.91 255 ALA A N 1
ATOM 1881 C CA . ALA A 1 255 ? 61.742 48.252 3.382 1.00 9.16 255 ALA A CA 1
ATOM 1882 C C . ALA A 1 255 ? 61.216 48.235 1.951 1.00 9.45 255 ALA A C 1
ATOM 1883 O O . ALA A 1 255 ? 61.987 48.542 1.024 1.00 10.18 255 ALA A O 1
ATOM 1885 N N . ASP A 1 256 ? 59.949 47.848 1.767 1.00 9.34 256 ASP A N 1
ATOM 1886 C CA . ASP A 1 256 ? 59.482 47.769 0.361 1.00 9.37 256 ASP A CA 1
ATOM 1887 C C . ASP A 1 256 ? 59.476 49.124 -0.254 1.00 10.96 256 ASP A C 1
ATOM 1888 O O . ASP A 1 256 ? 59.818 49.250 -1.470 1.00 10.64 256 ASP A O 1
ATOM 1893 N N . PHE A 1 257 ? 59.148 50.200 0.413 1.00 10.04 257 PHE A N 1
ATOM 1894 C CA . PHE A 1 257 ? 59.158 51.512 -0.230 1.00 10.18 257 PHE A CA 1
ATOM 1895 C C . PHE A 1 257 ? 60.566 51.791 -0.703 1.00 10.46 257 PHE A C 1
ATOM 1896 O O . PHE A 1 257 ? 60.807 52.287 -1.825 1.00 11.15 257 PHE A O 1
ATOM 1904 N N . GLN A 1 258 ? 61.582 51.502 0.130 1.00 8.89 258 GLN A N 1
ATOM 1905 C CA . GLN A 1 258 ? 62.972 51.785 -0.232 1.00 9.58 258 GLN A CA 1
ATOM 1906 C C . GLN A 1 258 ? 63.413 50.937 -1.422 1.00 9.88 258 GLN A C 1
ATOM 1907 O O . GLN A 1 258 ? 64.053 51.459 -2.358 1.00 10.05 258 GLN A O 1
ATOM 1913 N N . VAL A 1 259 ? 63.116 49.663 -1.421 1.00 8.71 259 VAL A N 1
ATOM 1914 C CA . VAL A 1 259 ? 63.532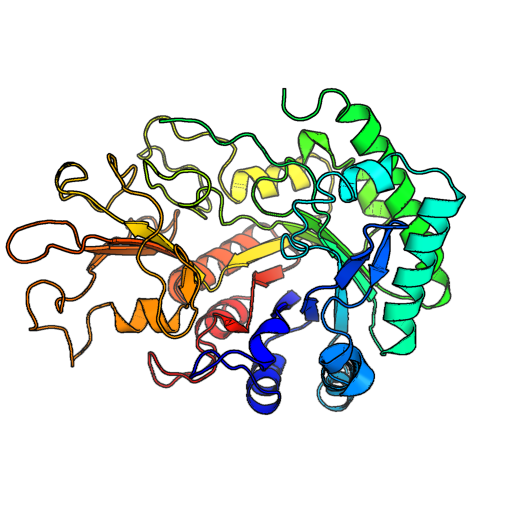 48.750 -2.491 1.00 9.88 259 VAL A CA 1
ATOM 1915 C C . VAL A 1 259 ? 62.816 49.159 -3.775 1.00 11.29 259 VAL A C 1
ATOM 1916 O O . VAL A 1 259 ? 63.481 49.255 -4.824 1.00 10.24 259 VAL A O 1
ATOM 1920 N N . GLU A 1 260 ? 61.526 49.410 -3.722 1.00 9.66 260 GLU A N 1
ATOM 1921 C CA . GLU A 1 260 ? 60.823 49.815 -4.945 1.00 11.07 260 GLU A CA 1
ATOM 1922 C C . GLU A 1 260 ? 61.367 51.122 -5.462 1.00 12.17 260 GLU A C 1
ATOM 1923 O O . GLU A 1 260 ? 61.329 51.360 -6.699 1.00 12.66 260 GLU A O 1
ATOM 1929 N N . TYR A 1 261 ? 61.839 52.036 -4.631 1.00 9.54 261 TYR A N 1
ATOM 1930 C CA . TYR A 1 261 ? 62.382 53.288 -5.117 1.00 12.13 261 TYR A CA 1
ATOM 1931 C C . TYR A 1 261 ? 63.638 52.945 -5.939 1.00 13.06 261 TYR A C 1
ATOM 1932 O O . TYR A 1 261 ? 63.759 53.469 -7.105 1.00 10.92 261 TYR A O 1
ATOM 1941 N N . TRP A 1 262 ? 64.543 52.135 -5.426 1.00 8.62 262 TRP A N 1
ATOM 1942 C CA . TRP A 1 262 ? 65.746 51.784 -6.167 1.00 10.40 262 TRP A CA 1
ATOM 1943 C C . TRP A 1 262 ? 65.391 51.067 -7.474 1.00 11.99 262 TRP A C 1
ATOM 1944 O O . TRP A 1 262 ? 65.980 51.376 -8.520 1.00 11.17 262 TRP A O 1
ATOM 1955 N N . LEU A 1 263 ? 64.431 50.126 -7.431 1.00 10.55 263 LEU A N 1
ATOM 1956 C CA . LEU A 1 263 ? 64.038 49.438 -8.669 1.00 9.94 263 LEU A CA 1
ATOM 1957 C C . LEU A 1 263 ? 63.431 50.402 -9.643 1.00 11.77 263 LEU A C 1
ATOM 1958 O O . LEU A 1 263 ? 63.810 50.344 -10.856 1.00 12.90 263 LEU A O 1
ATOM 1963 N N . SER A 1 264 ? 62.543 51.284 -9.244 1.00 10.46 264 SER A N 1
ATOM 1964 C CA . SER A 1 264 ? 61.835 52.153 -10.193 1.00 11.05 264 SER A CA 1
ATOM 1965 C C . SER A 1 264 ? 62.779 53.179 -10.776 1.00 12.16 264 SER A C 1
ATOM 1966 O O . SER A 1 264 ? 62.532 53.652 -11.874 1.00 15.67 264 SER A O 1
ATOM 1969 N N . GLN A 1 265 ? 63.855 53.530 -10.107 1.00 11.60 265 GLN A N 1
ATOM 1970 C CA . GLN A 1 265 ? 64.872 54.466 -10.552 1.00 12.27 265 GLN A CA 1
ATOM 1971 C C . GLN A 1 265 ? 65.846 53.754 -11.465 1.00 12.80 265 GLN A C 1
ATOM 1972 O O . GLN A 1 265 ? 66.725 54.453 -12.005 1.00 16.14 265 GLN A O 1
ATOM 1978 N N . GLY A 1 266 ? 65.727 52.469 -11.697 1.00 12.79 266 GLY A N 1
ATOM 1979 C CA . GLY A 1 266 ? 66.550 51.859 -12.748 1.00 14.90 266 GLY A CA 1
ATOM 1980 C C . GLY A 1 266 ? 67.691 51.019 -12.243 1.00 14.43 266 GLY A C 1
ATOM 1981 O O . GLY A 1 266 ? 68.596 50.577 -12.972 1.00 14.90 266 GLY A O 1
ATOM 1982 N N . PHE A 1 267 ? 67.772 50.725 -10.928 1.00 11.70 267 PHE A N 1
ATOM 1983 C CA . PHE A 1 267 ? 68.869 49.919 -10.435 1.00 10.59 267 PHE A CA 1
ATOM 1984 C C . PHE A 1 267 ? 68.575 48.437 -10.611 1.00 10.58 267 PHE A C 1
ATOM 1985 O O . PHE A 1 267 ? 67.449 48.028 -10.262 1.00 12.29 267 PHE A O 1
ATOM 1993 N N . PRO A 1 268 ? 69.452 47.640 -11.154 1.00 10.03 268 PRO A N 1
ATOM 1994 C CA . PRO A 1 268 ? 69.127 46.229 -11.390 1.00 10.17 268 PRO A CA 1
ATOM 1995 C C . PRO A 1 268 ? 68.835 45.526 -10.062 1.00 11.43 268 PRO A C 1
ATOM 1996 O O . PRO A 1 268 ? 69.617 45.684 -9.095 1.00 11.33 268 PRO A O 1
ATOM 2000 N N . SER A 1 269 ? 67.769 44.746 -10.022 1.00 10.55 269 SER A N 1
ATOM 2001 C CA . SER A 1 269 ? 67.393 44.102 -8.757 1.00 10.24 269 SER A CA 1
ATOM 2002 C C . SER A 1 269 ? 68.535 43.259 -8.234 1.00 10.63 269 SER A C 1
ATOM 2003 O O . SER A 1 269 ? 68.783 43.207 -6.991 1.00 10.07 269 SER A O 1
ATOM 2006 N N . ASN A 1 270 ? 69.321 42.582 -9.034 1.00 10.37 270 ASN A N 1
ATOM 2007 C CA . ASN A 1 270 ? 70.347 41.671 -8.606 1.00 9.08 270 ASN A CA 1
ATOM 2008 C C . ASN A 1 270 ? 71.556 42.408 -8.012 1.00 11.17 270 ASN A C 1
ATOM 2009 O O . ASN A 1 270 ? 72.431 41.718 -7.507 1.00 11.80 270 ASN A O 1
ATOM 2014 N N . LYS A 1 271 ? 71.549 43.766 -8.114 1.00 9.40 271 LYS A N 1
ATOM 2015 C CA . LYS A 1 271 ? 72.665 44.516 -7.506 1.00 10.97 271 LYS A CA 1
ATOM 2016 C C . LYS A 1 271 ? 72.243 45.130 -6.175 1.00 11.05 271 LYS A C 1
ATOM 2017 O O . LYS A 1 271 ? 73.052 45.881 -5.600 1.00 10.29 271 LYS A O 1
ATOM 2023 N N . ILE A 1 272 ? 71.053 44.810 -5.673 1.00 9.92 272 ILE A N 1
ATOM 2024 C CA . ILE A 1 272 ? 70.542 45.346 -4.391 1.00 8.26 272 ILE A CA 1
ATOM 2025 C C . ILE A 1 272 ? 70.615 44.233 -3.360 1.00 10.40 272 ILE A C 1
ATOM 2026 O O . ILE A 1 272 ? 70.136 43.123 -3.565 1.00 10.68 272 ILE A O 1
ATOM 2031 N N . ASN A 1 273 ? 71.167 44.550 -2.173 1.00 9.04 273 ASN A N 1
ATOM 2032 C CA . ASN A 1 273 ? 71.013 43.666 -1.013 1.00 8.92 273 ASN A CA 1
ATOM 2033 C C . ASN A 1 273 ? 70.079 44.328 -0.006 1.00 7.27 273 ASN A C 1
ATOM 2034 O O . ASN A 1 273 ? 70.226 45.519 0.313 1.00 8.89 273 ASN A O 1
ATOM 2039 N N . LEU A 1 274 ? 69.121 43.554 0.489 1.00 7.88 274 LEU A N 1
ATOM 2040 C CA . LEU A 1 274 ? 68.231 44.009 1.572 1.00 7.73 274 LEU A CA 1
ATOM 2041 C C . LEU A 1 274 ? 68.924 43.954 2.923 1.00 6.94 274 LEU A C 1
ATOM 2042 O O . LEU A 1 274 ? 69.382 42.889 3.290 1.00 8.69 274 LEU A O 1
ATOM 2047 N N . GLY A 1 275 ? 68.966 45.091 3.587 1.00 8.43 275 GLY A N 1
ATOM 2048 C CA . GLY A 1 275 ? 69.607 45.100 4.939 1.00 7.90 275 GLY A CA 1
ATOM 2049 C C . GLY A 1 275 ? 68.656 44.534 6.009 1.00 8.14 275 GLY A C 1
ATOM 2050 O O . GLY A 1 275 ? 67.472 44.879 6.045 1.00 9.07 275 GLY A O 1
ATOM 2051 N N . VAL A 1 276 ? 69.259 43.709 6.851 1.00 7.44 276 VAL A N 1
ATOM 2052 C CA . VAL A 1 276 ? 68.554 43.104 7.997 1.00 7.81 276 VAL A CA 1
ATOM 2053 C C . VAL A 1 276 ? 69.477 43.316 9.203 1.00 8.65 276 VAL A C 1
ATOM 2054 O O . VAL A 1 276 ? 70.688 43.097 9.094 1.00 8.57 276 VAL A O 1
ATOM 2058 N N . ALA A 1 277 ? 68.890 43.712 10.338 1.00 8.58 277 ALA A N 1
ATOM 2059 C CA . ALA A 1 277 ? 69.652 43.917 11.575 1.00 8.10 277 ALA A CA 1
ATOM 2060 C C . ALA A 1 277 ? 69.497 42.748 12.521 1.00 7.34 277 ALA A C 1
ATOM 2061 O O . ALA A 1 277 ? 68.456 42.109 12.613 1.00 8.53 277 ALA A O 1
ATOM 2063 N N . THR A 1 278 ? 70.591 42.474 13.260 1.00 7.29 278 THR A N 1
ATOM 2064 C CA . THR A 1 278 ? 70.561 41.376 14.241 1.00 8.79 278 THR A CA 1
ATOM 2065 C C . THR A 1 278 ? 70.310 41.909 15.637 1.00 8.68 278 THR A C 1
ATOM 2066 O O . THR A 1 278 ? 70.194 41.037 16.544 1.00 10.41 278 THR A O 1
ATOM 2070 N N . TYR A 1 279 ? 70.212 43.182 15.813 1.00 7.61 279 TYR A N 1
ATOM 2071 C CA . TYR A 1 279 ? 69.996 43.797 17.137 1.00 8.33 279 TYR A CA 1
ATOM 2072 C C . TYR A 1 279 ? 68.638 44.446 17.138 1.00 9.70 279 TYR A C 1
ATOM 2073 O O . TYR A 1 279 ? 68.034 44.749 16.100 1.00 9.80 279 TYR A O 1
ATOM 2082 N N . GLY A 1 280 ? 68.142 44.737 18.350 1.00 8.75 280 GLY A N 1
ATOM 2083 C CA . GLY A 1 280 ? 66.858 45.424 18.438 1.00 8.77 280 GLY A CA 1
ATOM 2084 C C . GLY A 1 280 ? 66.951 46.834 18.976 1.00 8.37 280 GLY A C 1
ATOM 2085 O O . GLY A 1 280 ? 67.954 47.238 19.587 1.00 9.27 280 GLY A O 1
ATOM 2086 N N . ASN A 1 281 ? 65.954 47.638 18.689 1.00 7.63 281 ASN A N 1
ATOM 2087 C CA . ASN A 1 281 ? 65.754 48.987 19.179 1.00 7.79 281 ASN A CA 1
ATOM 2088 C C . ASN A 1 281 ? 64.799 48.898 20.375 1.00 8.31 281 ASN A C 1
ATOM 2089 O O . ASN A 1 281 ? 63.705 48.385 20.239 1.00 8.89 281 ASN A O 1
ATOM 2094 N N . ALA A 1 282 ? 65.295 49.351 21.535 1.00 8.34 282 ALA A N 1
ATOM 2095 C CA . ALA A 1 282 ? 64.604 49.110 22.810 1.00 8.22 282 ALA A CA 1
ATOM 2096 C C . ALA A 1 282 ? 64.268 50.419 23.507 1.00 8.54 282 ALA A C 1
ATOM 2097 O O . ALA A 1 282 ? 65.184 51.179 23.821 1.00 9.72 282 ALA A O 1
ATOM 2099 N N . TRP A 1 283 ? 62.974 50.645 23.749 1.00 9.48 283 TRP A N 1
ATOM 2100 C CA . TRP A 1 283 ? 62.510 51.848 24.421 1.00 8.49 283 TRP A CA 1
ATOM 2101 C C . TRP A 1 283 ? 62.063 51.563 25.863 1.00 7.84 283 TRP A C 1
ATOM 2102 O O . TRP A 1 283 ? 61.549 50.467 26.115 1.00 9.60 283 TRP A O 1
ATOM 2113 N N . LYS A 1 284 ? 62.308 52.577 26.685 1.00 9.46 284 LYS A N 1
ATOM 2114 C CA . LYS A 1 284 ? 61.800 52.560 28.080 1.00 12.03 284 LYS A CA 1
ATOM 2115 C C . LYS A 1 284 ? 60.350 52.985 28.063 1.00 10.53 284 LYS A C 1
ATOM 2116 O O . LYS A 1 284 ? 60.029 54.010 27.452 1.00 11.95 284 LYS A O 1
ATOM 2122 N N . LEU A 1 285 ? 59.479 52.226 28.733 1.00 10.00 285 LEU A N 1
ATOM 2123 C CA . LEU A 1 285 ? 58.075 52.618 28.790 1.00 11.84 285 LEU A CA 1
ATOM 2124 C C . LEU A 1 285 ? 57.685 53.342 30.083 1.00 12.41 285 LEU A C 1
ATOM 2125 O O . LEU A 1 285 ? 58.440 53.345 31.067 1.00 13.39 285 LEU A O 1
ATOM 2130 N N . THR A 1 286 ? 56.500 53.947 30.044 1.00 12.07 286 THR A N 1
ATOM 2131 C CA . THR A 1 286 ? 55.979 54.550 31.290 1.00 14.88 286 THR A CA 1
ATOM 2132 C C . THR A 1 286 ? 54.605 53.956 31.526 1.00 17.42 286 THR A C 1
ATOM 2133 O O . THR A 1 286 ? 54.049 53.243 30.667 1.00 13.57 286 THR A O 1
ATOM 2137 N N . LYS A 1 287 ? 54.022 54.271 32.677 1.00 14.72 287 LYS A N 1
ATOM 2138 C CA . LYS A 1 287 ? 52.645 53.769 32.841 1.00 15.27 287 LYS A CA 1
ATOM 2139 C C . LYS A 1 287 ? 51.721 54.271 31.747 1.00 13.47 287 LYS A C 1
ATOM 2140 O O . LYS A 1 287 ? 50.866 53.504 31.293 1.00 13.95 287 LYS A O 1
ATOM 2146 N N . ASP A 1 288 ? 51.908 55.509 31.317 1.00 14.12 288 ASP A N 1
ATOM 2147 C CA . ASP A 1 288 ? 51.062 56.141 30.297 1.00 12.94 288 ASP A CA 1
ATOM 2148 C C . ASP A 1 288 ? 51.292 55.463 28.948 1.00 15.65 288 ASP A C 1
ATOM 2149 O O . ASP A 1 288 ? 50.497 55.738 28.029 1.00 16.69 288 ASP A O 1
ATOM 2154 N N . SER A 1 289 ? 52.323 54.607 28.812 1.00 12.43 289 SER A N 1
ATOM 2155 C CA . SER A 1 289 ? 52.447 53.881 27.540 1.00 12.82 289 SER A CA 1
ATOM 2156 C C . SER A 1 289 ? 51.361 52.841 27.366 1.00 14.76 289 SER A C 1
ATOM 2157 O O . SER A 1 289 ? 51.200 52.291 26.262 1.00 12.50 289 SER A O 1
ATOM 2160 N N . GLY A 1 290 ? 50.639 52.521 28.448 1.00 12.99 290 GLY A N 1
ATOM 2161 C CA . GLY A 1 290 ? 49.534 51.580 28.367 1.00 13.03 290 GLY A CA 1
ATOM 2162 C C . GLY A 1 290 ? 49.924 50.149 28.196 1.00 11.54 290 GLY A C 1
ATOM 2163 O O . GLY A 1 290 ? 51.101 49.776 28.443 1.00 11.54 290 GLY A O 1
ATOM 2164 N N . LEU A 1 291 ? 48.974 49.301 27.805 1.00 11.49 291 LEU A N 1
ATOM 2165 C CA . LEU A 1 291 ? 49.148 47.859 27.844 1.00 11.16 291 LEU A CA 1
ATOM 2166 C C . LEU A 1 291 ? 49.099 47.179 26.447 1.00 8.72 291 LEU A C 1
ATOM 2167 O O . LEU A 1 291 ? 49.117 45.970 26.386 1.00 11.62 291 LEU A O 1
ATOM 2172 N N . GLU A 1 292 ? 49.017 48.030 25.432 1.00 10.32 292 GLU A N 1
ATOM 2173 C CA . GLU A 1 292 ? 49.079 47.499 24.063 1.00 11.16 292 GLU A CA 1
ATOM 2174 C C . GLU A 1 292 ? 50.533 47.459 23.541 1.00 9.24 292 GLU A C 1
ATOM 2175 O O . GLU A 1 292 ? 51.135 48.520 23.430 1.00 11.83 292 GLU A O 1
ATOM 2181 N N . GLY A 1 293 ? 50.956 46.270 23.198 1.00 10.59 293 GLY A N 1
ATOM 2182 C CA . GLY A 1 293 ? 52.322 46.200 22.589 1.00 10.08 293 GLY A CA 1
ATOM 2183 C C . GLY A 1 293 ? 52.285 46.434 21.092 1.00 11.91 293 GLY A C 1
ATOM 2184 O O . GLY A 1 293 ? 53.358 46.572 20.503 1.00 11.43 293 GLY A O 1
ATOM 2185 N N . VAL A 1 294 ? 51.094 46.465 20.461 1.00 10.41 294 VAL A N 1
ATOM 2186 C CA . VAL A 1 294 ? 51.111 46.824 19.031 1.00 10.60 294 VAL A CA 1
ATOM 2187 C C . VAL A 1 294 ? 51.343 48.308 18.943 1.00 9.69 294 VAL A C 1
ATOM 2188 O O . VAL A 1 294 ? 50.677 49.099 19.590 1.00 10.73 294 VAL A O 1
ATOM 2192 N N . PRO A 1 295 ? 52.323 48.826 18.153 1.00 9.00 295 PRO A N 1
ATOM 2193 C CA . PRO A 1 295 ? 52.644 50.221 18.104 1.00 8.31 295 PRO A CA 1
ATOM 2194 C C . PRO A 1 295 ? 51.600 51.017 17.310 1.00 8.55 295 PRO A C 1
ATOM 2195 O O . PRO A 1 295 ? 50.735 50.396 16.684 1.00 10.68 295 PRO A O 1
ATOM 2199 N N . VAL A 1 296 ? 51.647 52.327 17.338 1.00 10.05 296 VAL A N 1
ATOM 2200 C CA . VAL A 1 296 ? 52.580 53.186 18.020 1.00 10.73 296 VAL A CA 1
ATOM 2201 C C . VAL A 1 296 ? 52.406 53.145 19.535 1.00 10.41 296 VAL A C 1
ATOM 2202 O O . VAL A 1 296 ? 51.296 53.305 20.067 1.00 14.09 296 VAL A O 1
ATOM 2206 N N . VAL A 1 297 ? 53.510 52.932 20.236 1.00 10.24 297 VAL A N 1
ATOM 2207 C CA . VAL A 1 297 ? 53.452 52.957 21.716 1.00 10.34 297 VAL A CA 1
ATOM 2208 C C . VAL A 1 297 ? 53.736 54.383 22.153 1.00 13.20 297 VAL A C 1
ATOM 2209 O O . VAL A 1 297 ? 54.788 54.978 21.836 1.00 12.86 297 VAL A O 1
ATOM 2213 N N . PRO A 1 298 ? 52.807 55.016 22.867 1.00 10.96 298 PRO A N 1
ATOM 2214 C CA . PRO A 1 298 ? 52.987 56.401 23.263 1.00 11.24 298 PRO A CA 1
ATOM 2215 C C . PRO A 1 298 ? 53.730 56.538 24.598 1.00 10.83 298 PRO A C 1
ATOM 2216 O O . PRO A 1 298 ? 53.956 55.583 25.311 1.00 11.60 298 PRO A O 1
ATOM 2220 N N . GLU A 1 299 ? 54.123 57.794 24.834 1.00 12.16 299 GLU A N 1
ATOM 2221 C CA . GLU A 1 299 ? 54.654 58.200 26.126 1.00 12.65 299 GLU A CA 1
ATOM 2222 C C . GLU A 1 299 ? 55.796 57.324 26.562 1.00 14.47 299 GLU A C 1
ATOM 2223 O O . GLU A 1 299 ? 55.994 56.895 27.684 1.00 12.34 299 GLU A O 1
ATOM 2229 N N . THR A 1 300 ? 56.722 57.060 25.647 1.00 12.31 300 THR A N 1
ATOM 2230 C CA . THR A 1 300 ? 57.952 56.374 26.001 1.00 10.50 300 THR A CA 1
ATOM 2231 C C . THR A 1 300 ? 58.971 57.345 26.593 1.00 10.78 300 THR A C 1
ATOM 2232 O O . THR A 1 300 ? 58.793 58.556 26.487 1.00 12.75 300 THR A O 1
ATOM 2236 N N . SER A 1 301 ? 60.024 56.785 27.166 1.00 11.76 301 SER A N 1
ATOM 2237 C CA . SER A 1 301 ? 60.966 57.557 27.952 1.00 14.09 301 SER A CA 1
ATOM 2238 C C . SER A 1 301 ? 62.389 57.315 27.495 1.00 12.20 301 SER A C 1
ATOM 2239 O O . SER A 1 301 ? 63.253 57.045 28.330 1.00 13.05 301 SER A O 1
ATOM 2242 N N . GLY A 1 302 ? 62.626 57.414 26.189 1.00 12.51 302 GLY A N 1
ATOM 2243 C CA . GLY A 1 302 ? 63.987 57.236 25.687 1.00 13.71 302 GLY A CA 1
ATOM 2244 C C . GLY A 1 302 ? 64.407 55.782 25.644 1.00 11.03 302 GLY A C 1
ATOM 2245 O O . GLY A 1 302 ? 63.602 54.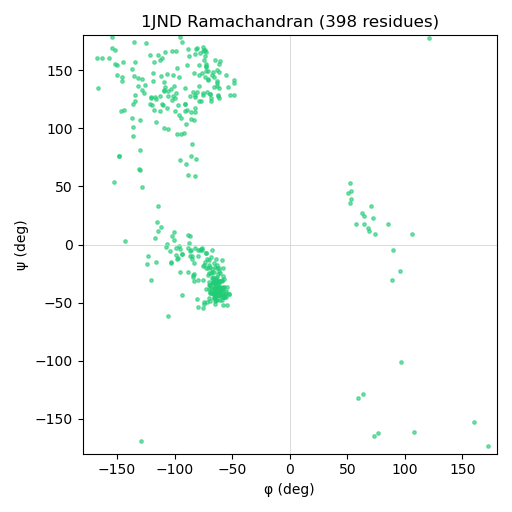834 25.704 1.00 11.24 302 GLY A O 1
ATOM 2246 N N . PRO A 1 303 ? 65.718 55.604 25.565 1.00 10.89 303 PRO A N 1
ATOM 2247 C CA . PRO A 1 303 ? 66.261 54.264 25.442 1.00 11.02 303 PRO A CA 1
ATOM 2248 C C . PRO A 1 303 ? 66.052 53.415 26.694 1.00 11.32 303 PRO A C 1
ATOM 2249 O O . PRO A 1 303 ? 66.142 53.901 27.841 1.00 11.69 303 PRO A O 1
ATOM 2253 N N . ALA A 1 304 ? 65.840 52.140 26.513 1.00 9.76 304 ALA A N 1
ATOM 2254 C CA . ALA A 1 304 ? 65.838 51.146 27.579 1.00 10.70 304 ALA A CA 1
ATOM 2255 C C . ALA A 1 304 ? 67.226 51.106 28.237 1.00 10.42 304 ALA A C 1
ATOM 2256 O O . ALA A 1 304 ? 68.219 51.468 27.608 1.00 11.06 304 ALA A O 1
ATOM 2258 N N . PRO A 1 305 ? 67.314 50.674 29.487 1.00 10.82 305 PRO A N 1
ATOM 2259 C CA . PRO A 1 305 ? 68.629 50.421 30.113 1.00 11.39 305 PRO A CA 1
ATOM 2260 C C . PRO A 1 305 ? 69.507 49.571 29.185 1.00 11.95 305 PRO A C 1
ATOM 2261 O O . PRO A 1 305 ? 69.000 48.624 28.545 1.00 11.35 305 PRO A O 1
ATOM 2265 N N . GLU A 1 306 ? 70.817 49.867 29.134 1.00 11.17 306 GLU A N 1
ATOM 2266 C CA . GLU A 1 306 ? 71.684 49.067 28.259 1.00 10.21 306 GLU A CA 1
ATOM 2267 C C . GLU A 1 306 ? 71.698 47.641 28.725 1.00 12.23 306 GLU A C 1
ATOM 2268 O O . GLU A 1 306 ? 71.531 47.351 29.934 1.00 13.09 306 GLU A O 1
ATOM 2274 N N . GLY A 1 307 ? 71.889 46.709 27.765 1.00 10.90 307 GLY A N 1
ATOM 2275 C CA . GLY A 1 307 ? 72.132 45.317 28.097 1.00 12.33 307 GLY A CA 1
ATOM 2276 C C . GLY A 1 307 ? 73.561 45.165 28.659 1.00 9.67 307 GLY A C 1
ATOM 2277 O O . GLY A 1 307 ? 74.446 45.914 28.316 1.00 10.56 307 GLY A O 1
ATOM 2278 N N . PHE A 1 308 ? 73.720 44.150 29.494 1.00 11.04 308 PHE A N 1
ATOM 2279 C CA . PHE A 1 308 ? 75.047 43.979 30.098 1.00 11.76 308 PHE A CA 1
ATOM 2280 C C . PHE A 1 308 ? 76.063 43.461 29.107 1.00 10.24 308 PHE A C 1
ATOM 2281 O O . PHE A 1 308 ? 77.261 43.636 29.317 1.00 10.59 308 PHE A O 1
ATOM 2289 N N . GLN A 1 309 ? 75.597 42.849 28.011 1.00 12.00 309 GLN A N 1
ATOM 2290 C CA . GLN A 1 309 ? 76.561 42.331 27.028 1.00 10.80 309 GLN A CA 1
ATOM 2291 C C . GLN A 1 309 ? 76.793 43.364 25.958 1.00 9.89 309 GLN A C 1
ATOM 2292 O O . GLN A 1 309 ? 77.956 43.620 25.588 1.00 10.21 309 GLN A O 1
ATOM 2298 N N . SER A 1 310 ? 75.718 44.007 25.485 1.00 8.59 310 SER A N 1
ATOM 2299 C CA . SER A 1 310 ? 75.911 44.938 24.391 1.00 9.86 310 SER A CA 1
ATOM 2300 C C . SER A 1 310 ? 76.248 46.357 24.825 1.00 10.87 310 SER A C 1
ATOM 2301 O O . SER A 1 310 ? 76.836 47.126 24.063 1.00 10.30 310 SER A O 1
ATOM 2304 N N . GLN A 1 311 ? 75.898 46.779 26.041 1.00 11.41 311 GLN A N 1
ATOM 2305 C CA . GLN A 1 311 ? 76.357 48.032 26.647 1.00 10.42 311 GLN A CA 1
ATOM 2306 C C . GLN A 1 311 ? 76.185 49.257 25.784 1.00 9.64 311 GLN A C 1
ATOM 2307 O O . GLN A 1 311 ? 77.037 50.148 25.658 1.00 11.48 311 GLN A O 1
ATOM 2313 N N . LYS A 1 312 ? 74.987 49.348 25.158 1.00 9.45 312 LYS A N 1
ATOM 2314 C CA . LYS A 1 312 ? 74.578 50.497 24.402 1.00 10.37 312 LYS A CA 1
ATOM 2315 C C . LYS A 1 312 ? 73.127 50.838 24.710 1.00 10.15 312 LYS A C 1
ATOM 2316 O O . LYS A 1 312 ? 72.237 50.086 24.305 1.00 9.94 312 LYS A O 1
ATOM 2322 N N . PRO A 1 313 ? 72.861 51.911 25.416 1.00 10.23 313 PRO A N 1
ATOM 2323 C CA . PRO A 1 313 ? 71.483 52.235 25.769 1.00 10.71 313 PRO A CA 1
ATOM 2324 C C . PRO A 1 313 ? 70.582 52.241 24.522 1.00 10.01 313 PRO A C 1
ATOM 2325 O O . PRO A 1 313 ? 70.896 52.935 23.573 1.00 12.24 313 PRO A O 1
ATOM 2329 N N . GLY A 1 314 ? 69.484 51.506 24.653 1.00 10.17 314 GLY A N 1
ATOM 2330 C CA . GLY A 1 314 ? 68.495 51.537 23.538 1.00 9.70 314 GLY A CA 1
ATOM 2331 C C . GLY A 1 314 ? 68.750 50.473 22.493 1.00 9.41 314 GLY A C 1
ATOM 2332 O O . GLY A 1 314 ? 67.914 50.347 21.584 1.00 9.24 314 GLY A O 1
ATOM 2333 N N . LEU A 1 315 ? 69.822 49.714 22.604 1.00 9.38 315 LEU A N 1
ATOM 2334 C CA . LEU A 1 315 ? 70.054 48.575 21.721 1.00 9.77 315 LEU A CA 1
ATOM 2335 C C . LEU A 1 315 ? 70.108 47.322 22.527 1.00 9.49 315 LEU A C 1
ATOM 2336 O O . LEU A 1 315 ? 70.557 47.323 23.712 1.00 10.41 315 LEU A O 1
ATOM 2341 N N . LEU A 1 316 ? 69.678 46.188 22.023 1.00 8.23 316 LEU A N 1
ATOM 2342 C CA . LEU A 1 316 ? 69.920 44.893 22.618 1.00 7.57 316 LEU A CA 1
ATOM 2343 C C . LEU A 1 316 ? 70.342 43.862 21.592 1.00 9.57 316 LEU A C 1
ATOM 2344 O O . LEU A 1 316 ? 69.844 43.955 20.444 1.00 9.21 316 LEU A O 1
ATOM 2349 N N . SER A 1 317 ? 71.197 42.923 21.881 1.00 7.67 317 SER A N 1
ATOM 2350 C CA . SER A 1 317 ? 71.568 41.896 20.935 1.00 7.04 317 SER A CA 1
ATOM 2351 C C . SER A 1 317 ? 70.478 40.860 20.879 1.00 9.51 317 SER A C 1
ATOM 2352 O O . SER A 1 317 ? 69.572 40.767 21.749 1.00 9.34 317 SER A O 1
ATOM 2355 N N . TYR A 1 318 ? 70.503 40.012 19.826 1.00 9.17 318 TYR A N 1
ATOM 2356 C CA . TYR A 1 318 ? 69.498 38.961 19.765 1.00 10.13 318 TYR A CA 1
ATOM 2357 C C . TYR A 1 318 ? 69.567 38.080 21.005 1.00 9.54 318 TYR A C 1
ATOM 2358 O O . TYR A 1 318 ? 68.525 37.693 21.553 1.00 9.77 318 TYR A O 1
ATOM 2367 N N . ALA A 1 319 ? 70.781 37.716 21.456 1.00 9.56 319 ALA A N 1
ATOM 2368 C CA . ALA A 1 319 ? 70.853 36.879 22.665 1.00 11.49 319 ALA A CA 1
ATOM 2369 C C . ALA A 1 319 ? 70.228 37.578 23.872 1.00 9.74 319 ALA A C 1
ATOM 2370 O O . ALA A 1 319 ? 69.526 36.894 24.660 1.00 11.24 319 ALA A O 1
ATOM 2372 N N . GLU A 1 320 ? 70.473 38.860 23.987 1.00 9.66 320 GLU A N 1
ATOM 2373 C CA . GLU A 1 320 ? 69.849 39.534 25.134 1.00 9.17 320 GLU A CA 1
ATOM 2374 C C . GLU A 1 320 ? 68.338 39.524 25.049 1.00 9.36 320 GLU A C 1
ATOM 2375 O O . GLU A 1 320 ? 67.604 3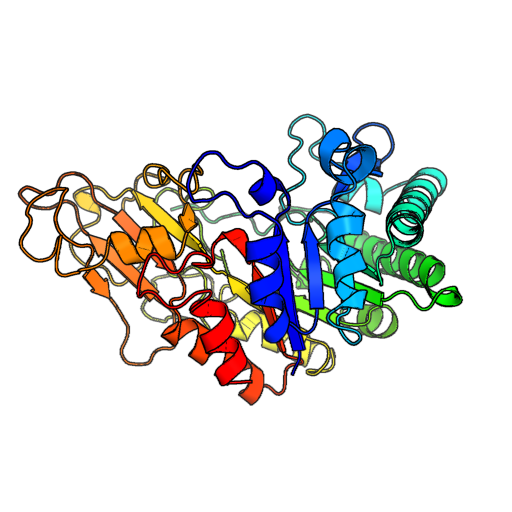9.329 26.021 1.00 10.53 320 GLU A O 1
ATOM 2381 N N . ILE A 1 321 ? 67.783 39.755 23.840 1.00 10.17 321 ILE A N 1
ATOM 2382 C CA . ILE A 1 321 ? 66.324 39.745 23.679 1.00 9.58 321 ILE A CA 1
ATOM 2383 C C . ILE A 1 321 ? 65.785 38.375 23.926 1.00 9.54 321 ILE A C 1
ATOM 2384 O O . ILE A 1 321 ? 64.784 38.186 24.661 1.00 9.76 321 ILE A O 1
ATOM 2389 N N . CYS A 1 322 ? 66.405 37.330 23.355 1.00 11.34 322 CYS A N 1
ATOM 2390 C CA . CYS A 1 322 ? 65.976 35.969 23.635 1.00 12.34 322 CYS A CA 1
ATOM 2391 C C . CYS A 1 322 ? 65.965 35.627 25.116 1.00 10.58 322 CYS A C 1
ATOM 2392 O O . CYS A 1 322 ? 65.070 34.930 25.609 1.00 13.76 322 CYS A O 1
ATOM 2395 N N . GLY A 1 323 ? 66.977 36.103 25.825 1.00 11.14 323 GLY A N 1
ATOM 2396 C CA . GLY A 1 323 ? 67.033 35.796 27.273 1.00 12.63 323 GLY A CA 1
ATOM 2397 C C . GLY A 1 323 ? 65.926 36.482 28.017 1.00 12.10 323 GLY A C 1
ATOM 2398 O O . GLY A 1 323 ? 65.518 36.050 29.117 1.00 14.38 323 GLY A O 1
ATOM 2399 N N . LYS A 1 324 ? 65.377 37.584 27.494 1.00 10.26 324 LYS A N 1
ATOM 2400 C CA . LYS A 1 324 ? 64.312 38.310 28.149 1.00 9.21 324 LYS A CA 1
ATOM 2401 C C . LYS A 1 324 ? 62.929 37.700 27.862 1.00 9.70 324 LYS A C 1
ATOM 2402 O O . LYS A 1 324 ? 61.992 37.903 28.654 1.00 9.93 324 LYS A O 1
ATOM 2408 N N . LEU A 1 325 ? 62.783 36.999 26.749 1.00 9.74 325 LEU A N 1
ATOM 2409 C CA . LEU A 1 325 ? 61.524 36.345 26.403 1.00 9.09 325 LEU A CA 1
ATOM 2410 C C . LEU A 1 325 ? 61.305 35.103 27.252 1.00 11.01 325 LEU A C 1
ATOM 2411 O O . LEU A 1 325 ? 62.249 34.662 27.932 1.00 11.22 325 LEU A O 1
ATOM 2416 N N . SER A 1 326 ? 60.061 34.576 27.205 1.00 9.97 326 SER A N 1
ATOM 2417 C CA . SER A 1 326 ? 59.785 33.471 28.143 1.00 10.19 326 SER A CA 1
ATOM 2418 C C . SER A 1 326 ? 60.648 32.258 27.875 1.00 14.94 326 SER A C 1
ATOM 2419 O O . SER A 1 326 ? 60.890 31.853 26.711 1.00 15.11 326 SER A O 1
ATOM 2422 N N . ASN A 1 327 ? 61.135 31.632 28.944 1.00 11.49 327 ASN A N 1
ATOM 2423 C CA . ASN A 1 327 ? 61.977 30.456 28.868 1.00 13.80 327 ASN A CA 1
ATOM 2424 C C . ASN A 1 327 ? 61.802 29.691 30.190 1.00 11.92 327 ASN A C 1
ATOM 2425 O O . ASN A 1 327 ? 61.115 30.232 31.075 1.00 13.34 327 ASN A O 1
ATOM 2430 N N . PRO A 1 328 ? 62.273 28.480 30.326 1.00 12.69 328 PRO A N 1
ATOM 2431 C CA . PRO A 1 328 ? 61.967 27.762 31.572 1.00 15.90 328 PRO A CA 1
ATOM 2432 C C . PRO A 1 328 ? 62.552 28.439 32.803 1.00 13.44 328 PRO A C 1
ATOM 2433 O O . PRO A 1 328 ? 61.995 28.181 33.897 1.00 14.70 328 PRO A O 1
ATOM 2437 N N . GLN A 1 329 ? 63.559 29.286 32.679 1.00 14.60 329 GLN A N 1
ATOM 2438 C CA . GLN A 1 329 ? 64.006 29.977 33.904 1.00 13.23 329 GLN A CA 1
ATOM 2439 C C . GLN A 1 329 ? 63.055 31.051 34.338 1.00 15.16 329 GLN A C 1
ATOM 2440 O O . GLN A 1 329 ? 62.632 31.158 35.503 1.00 14.18 329 GLN A O 1
ATOM 2446 N N . ASN A 1 330 ? 62.663 31.937 33.401 1.00 10.48 330 ASN A N 1
ATOM 2447 C CA . ASN A 1 330 ? 61.878 33.086 33.808 1.00 10.53 330 ASN A CA 1
ATOM 2448 C C . ASN A 1 330 ? 60.379 32.947 33.654 1.00 8.27 330 ASN A C 1
ATOM 2449 O O . ASN A 1 330 ? 59.650 33.836 34.042 1.00 10.51 330 ASN A O 1
ATOM 2454 N N . GLN A 1 331 ? 59.835 31.841 33.146 1.00 10.78 331 GLN A N 1
ATOM 2455 C CA . GLN A 1 331 ? 58.433 31.858 32.738 1.00 10.51 331 GLN A CA 1
ATOM 2456 C C . GLN A 1 331 ? 57.442 32.091 33.878 1.00 12.29 331 GLN A C 1
ATOM 2457 O O . GLN A 1 331 ? 56.375 32.697 33.703 1.00 14.95 331 GLN A O 1
ATOM 2463 N N . PHE A 1 332 ? 57.825 31.631 35.087 1.00 12.76 332 PHE A N 1
ATOM 2464 C CA . PHE A 1 332 ? 56.934 31.797 36.242 1.00 14.24 332 PHE A CA 1
ATOM 2465 C C . PHE A 1 332 ? 57.335 32.950 37.125 1.00 14.71 332 PHE A C 1
ATOM 2466 O O . PHE A 1 332 ? 56.718 33.144 38.186 1.00 15.11 332 PHE A O 1
ATOM 2474 N N . LEU A 1 333 ? 58.362 33.729 36.747 1.00 13.29 333 LEU A N 1
ATOM 2475 C CA . LEU A 1 333 ? 58.786 34.810 37.627 1.00 12.44 333 LEU A CA 1
ATOM 2476 C C . LEU A 1 333 ? 57.920 36.051 37.446 1.00 13.40 333 LEU A C 1
ATOM 2477 O O . LEU A 1 333 ? 57.164 36.218 36.472 1.00 14.28 333 LEU A O 1
ATOM 2482 N N . LYS A 1 334 ? 58.032 36.938 38.422 1.00 13.58 334 LYS A N 1
ATOM 2483 C CA . LYS A 1 334 ? 57.099 38.039 38.577 1.00 13.14 334 LYS A CA 1
ATOM 2484 C C . LYS A 1 334 ? 57.782 39.397 38.529 1.00 12.84 334 LYS A C 1
ATOM 2485 O O . LYS A 1 334 ? 59.002 39.491 38.685 1.00 14.30 334 LYS A O 1
ATOM 2491 N N . GLY A 1 335 ? 56.982 40.423 38.308 1.00 15.82 335 GLY A N 1
ATOM 2492 C CA . GLY A 1 335 ? 57.486 41.789 38.361 1.00 15.51 335 GLY A CA 1
ATOM 2493 C C . GLY A 1 335 ? 58.592 42.038 37.360 1.00 15.23 335 GLY A C 1
ATOM 2494 O O . GLY A 1 335 ? 58.473 41.653 36.191 1.00 14.59 335 GLY A O 1
ATOM 2495 N N . ASN A 1 336 ? 59.701 42.641 37.751 1.00 12.21 336 ASN A N 1
ATOM 2496 C CA . ASN A 1 336 ? 60.732 42.956 36.801 1.00 12.25 336 ASN A CA 1
ATOM 2497 C C . ASN A 1 336 ? 61.537 41.741 36.396 1.00 13.47 336 ASN A C 1
ATOM 2498 O O . ASN A 1 336 ? 62.407 41.888 35.539 1.00 13.62 336 ASN A O 1
ATOM 2503 N N . GLU A 1 337 ? 61.273 40.552 36.982 1.00 13.22 337 GLU A N 1
ATOM 2504 C CA . GLU A 1 337 ? 61.883 39.339 36.491 1.00 10.87 337 GLU A CA 1
ATOM 2505 C C . GLU A 1 337 ? 60.989 38.568 35.501 1.00 10.86 337 GLU A C 1
ATOM 2506 O O . GLU A 1 337 ? 61.430 37.544 34.982 1.00 11.76 337 GLU A O 1
ATOM 2512 N N . SER A 1 338 ? 59.771 39.075 35.303 1.00 11.63 338 SER A N 1
ATOM 2513 C CA . SER A 1 338 ? 58.874 38.306 34.396 1.00 12.32 338 SER A CA 1
ATOM 2514 C C . SER A 1 338 ? 59.270 38.455 32.930 1.00 11.26 338 SER A C 1
ATOM 2515 O O . SER A 1 338 ? 59.952 39.417 32.542 1.00 11.31 338 SER A O 1
ATOM 2518 N N . PRO A 1 339 ? 58.834 37.510 32.122 1.00 10.60 339 PRO A N 1
ATOM 2519 C CA . PRO A 1 339 ? 59.204 37.535 30.712 1.00 10.39 339 PRO A CA 1
ATOM 2520 C C . PRO A 1 339 ? 58.614 38.713 29.971 1.00 10.51 339 PRO A C 1
ATOM 2521 O O . PRO A 1 339 ? 57.539 39.237 30.238 1.00 12.13 339 PRO A O 1
ATOM 2525 N N . LEU A 1 340 ? 59.402 39.129 28.976 1.00 9.71 340 LEU A N 1
ATOM 2526 C CA . LEU A 1 340 ? 58.824 39.924 27.872 1.00 8.66 340 LEU A CA 1
ATOM 2527 C C . LEU A 1 340 ? 57.947 39.033 27.008 1.00 9.40 340 LEU A C 1
ATOM 2528 O O . LEU A 1 340 ? 58.254 37.856 26.803 1.00 12.76 340 LEU A O 1
ATOM 2533 N N . ARG A 1 341 ? 56.849 39.622 26.561 1.00 10.76 341 ARG A N 1
ATOM 2534 C CA . ARG A 1 341 ? 55.923 38.832 25.742 1.00 11.65 341 ARG A CA 1
ATOM 2535 C C . ARG A 1 341 ? 56.181 39.119 24.264 1.00 11.58 341 ARG A C 1
ATOM 2536 O O . ARG A 1 341 ? 56.620 40.199 23.862 1.00 11.20 341 ARG A O 1
ATOM 2544 N N . ARG A 1 342 ? 55.872 38.120 23.476 1.00 11.50 342 ARG A N 1
ATOM 2545 C CA . ARG A 1 342 ? 55.922 38.245 22.015 1.00 12.00 342 ARG A CA 1
ATOM 2546 C C . ARG A 1 342 ? 54.634 38.892 21.517 1.00 11.74 342 ARG A C 1
ATOM 2547 O O . ARG A 1 342 ? 53.502 38.503 21.857 1.00 14.54 342 ARG A O 1
ATOM 2555 N N . VAL A 1 343 ? 54.794 39.940 20.716 1.00 10.21 343 VAL A N 1
ATOM 2556 C CA . VAL A 1 343 ? 53.674 40.512 19.962 1.00 11.37 343 VAL A CA 1
ATOM 2557 C C . VAL A 1 343 ? 54.047 40.284 18.488 1.00 12.78 343 VAL A C 1
ATOM 2558 O O . VAL A 1 343 ? 55.153 40.694 18.111 1.00 12.73 343 VAL A O 1
ATOM 2562 N N . SER A 1 344 ? 53.121 39.637 17.792 1.00 13.51 344 SER A N 1
ATOM 2563 C CA . SER A 1 344 ? 53.484 39.321 16.381 1.00 13.76 344 SER A CA 1
ATOM 2564 C C . SER A 1 344 ? 52.219 39.449 15.547 1.00 11.85 344 SER A C 1
ATOM 2565 O O . SER A 1 344 ? 51.257 38.716 15.724 1.00 14.58 344 SER A O 1
ATOM 2568 N N . ASP A 1 345 ? 52.215 40.415 14.621 1.00 12.05 345 ASP A N 1
ATOM 2569 C CA . ASP A 1 345 ? 51.028 40.535 13.746 1.00 10.52 345 ASP A CA 1
ATOM 2570 C C . ASP A 1 345 ? 50.885 39.249 12.942 1.00 11.09 345 ASP A C 1
ATOM 2571 O O . ASP A 1 345 ? 51.851 38.756 12.317 1.00 12.00 345 ASP A O 1
ATOM 2576 N N . PRO A 1 346 ? 49.722 38.618 12.919 1.00 11.72 346 PRO A N 1
ATOM 2577 C CA . PRO A 1 346 ? 49.597 37.375 12.142 1.00 11.46 346 PRO A CA 1
ATOM 2578 C C . PRO A 1 346 ? 49.924 37.505 10.648 1.00 9.68 346 PRO A C 1
ATOM 2579 O O . PRO A 1 346 ? 50.237 36.463 10.039 1.00 12.41 346 PRO A O 1
ATOM 2583 N N . THR A 1 347 ? 49.886 38.695 10.078 1.00 11.21 347 THR A N 1
ATOM 2584 C CA . THR A 1 347 ? 50.263 38.792 8.644 1.00 11.18 347 THR A CA 1
ATOM 2585 C C . THR A 1 347 ? 51.766 38.687 8.425 1.00 12.64 347 THR A C 1
ATOM 2586 O O . THR A 1 347 ? 52.253 38.427 7.320 1.00 12.54 347 THR A O 1
ATOM 2590 N N . LYS A 1 348 ? 52.554 38.901 9.493 1.00 12.01 348 LYS A N 1
ATOM 2591 C CA . LYS A 1 348 ? 54.007 38.803 9.434 1.00 11.73 348 LYS A CA 1
ATOM 2592 C C . LYS A 1 348 ? 54.622 39.866 8.526 1.00 12.11 348 LYS A C 1
ATOM 2593 O O . LYS A 1 348 ? 55.736 39.676 8.041 1.00 14.32 348 LYS A O 1
ATOM 2599 N N . ARG A 1 349 ? 53.980 40.997 8.290 1.00 9.04 349 ARG A N 1
ATOM 2600 C CA . ARG A 1 349 ? 54.524 41.993 7.375 1.00 9.65 349 ARG A CA 1
ATOM 2601 C C . ARG A 1 349 ? 55.516 42.936 8.014 1.00 11.41 349 ARG A C 1
ATOM 2602 O O . ARG A 1 349 ? 56.180 43.723 7.326 1.00 10.37 349 ARG A O 1
ATOM 2610 N N . PHE A 1 350 ? 55.611 42.958 9.392 1.00 9.47 350 PHE A N 1
ATOM 2611 C CA . PHE A 1 350 ? 56.196 44.101 10.025 1.00 8.79 350 PHE A CA 1
ATOM 2612 C C . PHE A 1 350 ? 57.424 43.810 10.876 1.00 11.80 350 PHE A C 1
ATOM 2613 O O . PHE A 1 350 ? 58.197 44.758 11.040 1.00 19.51 350 PHE A O 1
ATOM 2621 N N . GLY A 1 351 ? 57.566 42.673 11.493 1.00 10.82 351 GLY A N 1
ATOM 2622 C CA . GLY A 1 351 ? 58.723 42.362 12.328 1.00 11.17 351 GLY A CA 1
ATOM 2623 C C . GLY A 1 351 ? 58.310 42.024 13.778 1.00 10.70 351 GLY A C 1
ATOM 2624 O O . GLY A 1 351 ? 57.169 42.056 14.205 1.00 12.81 351 GLY A O 1
ATOM 2625 N N . GLY A 1 352 ? 59.389 41.700 14.507 1.00 9.90 352 GLY A N 1
ATOM 2626 C CA . GLY A 1 352 ? 59.259 41.220 15.894 1.00 9.72 352 GLY A CA 1
ATOM 2627 C C . GLY A 1 352 ? 59.121 42.367 16.885 1.00 9.01 352 GLY A C 1
ATOM 2628 O O . GLY A 1 352 ? 59.639 43.457 16.772 1.00 9.18 352 GLY A O 1
ATOM 2629 N N . ILE A 1 353 ? 58.336 42.018 17.935 1.00 8.70 353 ILE A N 1
ATOM 2630 C CA . ILE A 1 353 ? 58.170 42.864 19.119 1.00 9.47 353 ILE A CA 1
ATOM 2631 C C . ILE A 1 353 ? 58.291 41.995 20.378 1.00 8.95 353 ILE A C 1
ATOM 2632 O O . ILE A 1 353 ? 57.701 40.934 20.475 1.00 10.29 353 ILE A O 1
ATOM 2637 N N . ALA A 1 354 ? 59.162 42.458 21.297 1.00 8.63 354 ALA A N 1
ATOM 2638 C CA . ALA A 1 354 ? 59.268 41.853 22.648 1.00 9.04 354 ALA A CA 1
ATOM 2639 C C . ALA A 1 354 ? 58.854 42.960 23.614 1.00 9.53 354 ALA A C 1
ATOM 2640 O O . ALA A 1 354 ? 59.384 44.068 23.558 1.00 9.23 354 ALA A O 1
ATOM 2642 N N . TYR A 1 355 ? 57.891 42.698 24.504 1.00 9.64 355 TYR A N 1
ATOM 2643 C CA . TYR A 1 355 ? 57.233 43.762 25.216 1.00 7.68 355 TYR A CA 1
ATOM 2644 C C . TYR A 1 355 ? 56.850 43.378 26.658 1.00 7.35 355 TYR A C 1
ATOM 2645 O O . TYR A 1 355 ? 56.400 42.276 26.888 1.00 10.10 355 TYR A O 1
ATOM 2654 N N . ARG A 1 356 ? 57.030 44.349 27.511 1.00 8.85 356 ARG A N 1
ATOM 2655 C CA . ARG A 1 356 ? 56.535 44.208 28.888 1.00 10.04 356 ARG A CA 1
ATOM 2656 C C . ARG A 1 356 ? 56.112 45.569 29.377 1.00 7.93 356 ARG A C 1
ATOM 2657 O O . ARG A 1 356 ? 56.967 46.440 29.483 1.00 10.81 356 ARG A O 1
ATOM 2665 N N . PRO A 1 357 ? 54.839 45.808 29.661 1.00 9.49 357 PRO A N 1
ATOM 2666 C CA . PRO A 1 357 ? 54.410 47.137 30.073 1.00 10.62 357 PRO A CA 1
ATOM 2667 C C . PRO A 1 357 ? 54.667 47.462 31.570 1.00 10.50 357 PRO A C 1
ATOM 2668 O O . PRO A 1 357 ? 55.008 46.535 32.307 1.00 12.41 357 PRO A O 1
ATOM 2672 N N . VAL A 1 358 ? 54.480 48.725 31.840 1.00 10.69 358 VAL A N 1
ATOM 2673 C CA . VAL A 1 358 ? 54.518 49.157 33.272 1.00 12.00 358 VAL A CA 1
ATOM 2674 C C . VAL A 1 358 ? 53.128 48.837 33.802 1.00 15.15 358 VAL A C 1
ATOM 2675 O O . VAL A 1 358 ? 52.136 49.402 33.324 1.00 15.89 358 VAL A O 1
ATOM 2679 N N . ASP A 1 359 ? 53.039 47.901 34.736 1.00 12.17 359 ASP A N 1
ATOM 2680 C CA . ASP A 1 359 ? 51.721 47.455 35.223 1.00 13.69 359 ASP A CA 1
ATOM 2681 C C . ASP A 1 359 ? 51.932 46.645 36.490 1.00 14.66 359 ASP A C 1
ATOM 2682 O O . ASP A 1 359 ? 52.788 45.778 36.550 1.00 15.33 359 ASP A O 1
ATOM 2687 N N . GLY A 1 360 ? 51.125 46.905 37.535 1.00 15.47 360 GLY A N 1
ATOM 2688 C CA . GLY A 1 360 ? 51.245 45.971 38.660 1.00 18.95 360 GLY A CA 1
ATOM 2689 C C . GLY A 1 360 ? 52.621 45.973 39.347 1.00 18.47 360 GLY A C 1
ATOM 2690 O O . GLY A 1 360 ? 53.106 47.045 39.685 1.00 20.76 360 GLY A O 1
ATOM 2691 N N . GLN A 1 361 ? 53.210 44.782 39.503 1.00 17.64 361 GLN A N 1
ATOM 2692 C CA . GLN A 1 361 ? 54.542 44.689 40.106 1.00 19.19 361 GLN A CA 1
ATOM 2693 C C . GLN A 1 361 ? 55.629 45.032 39.106 1.00 19.78 361 GLN A C 1
ATOM 2694 O O . GLN A 1 361 ? 56.805 45.184 39.424 1.00 16.21 361 GLN A O 1
ATOM 2700 N N . ILE A 1 362 ? 55.247 45.148 37.826 1.00 17.60 362 ILE A N 1
ATOM 2701 C CA . ILE A 1 362 ? 56.303 45.465 36.862 1.00 14.39 362 ILE A CA 1
ATOM 2702 C C . ILE A 1 362 ? 56.528 46.968 36.788 1.00 13.13 362 ILE A C 1
ATOM 2703 O O . ILE A 1 362 ? 55.629 47.696 36.352 1.00 15.44 362 ILE A O 1
ATOM 2708 N N . THR A 1 363 ? 57.698 47.418 37.211 1.00 13.61 363 THR A N 1
ATOM 2709 C CA . THR A 1 363 ? 58.026 48.840 37.142 1.00 13.30 363 THR A CA 1
ATOM 2710 C C . THR A 1 363 ? 58.965 49.173 36.002 1.00 17.84 363 THR A C 1
ATOM 2711 O O . THR A 1 363 ? 59.071 50.346 35.611 1.00 17.56 363 THR A O 1
ATOM 2715 N N . GLU A 1 364 ? 59.614 48.157 35.431 1.00 14.53 364 GLU A N 1
ATOM 2716 C CA . GLU A 1 364 ? 60.525 48.410 34.318 1.00 13.62 364 GLU A CA 1
ATOM 2717 C C . GLU A 1 364 ? 59.831 47.920 33.026 1.00 11.13 364 GLU A C 1
ATOM 2718 O O . GLU A 1 364 ? 59.857 46.742 32.698 1.00 12.63 364 GLU A O 1
ATOM 2724 N N . GLY A 1 365 ? 59.270 48.907 32.324 1.00 9.37 365 GLY A N 1
ATOM 2725 C CA . GLY A 1 365 ? 58.541 48.585 31.076 1.00 9.63 365 GLY A CA 1
ATOM 2726 C C . GLY A 1 365 ? 59.498 48.780 29.881 1.00 9.72 365 GLY A C 1
ATOM 2727 O O . GLY A 1 365 ? 60.344 49.675 29.911 1.00 10.00 365 GLY A O 1
ATOM 2728 N N . ILE A 1 366 ? 59.317 47.894 28.884 1.00 9.59 366 ILE A N 1
ATOM 2729 C CA . ILE A 1 366 ? 60.290 47.940 27.752 1.00 8.54 366 ILE A CA 1
ATOM 2730 C C . ILE A 1 366 ? 59.545 47.472 26.513 1.00 9.99 366 ILE A C 1
ATOM 2731 O O . ILE A 1 366 ? 58.665 46.598 26.585 1.00 9.59 366 ILE A O 1
ATOM 2736 N N . TRP A 1 367 ? 59.938 48.090 25.368 1.00 9.68 367 TRP A N 1
ATOM 2737 C CA . TRP A 1 367 ? 59.370 47.644 24.076 1.00 9.14 367 TRP A CA 1
ATOM 2738 C C . TRP A 1 367 ? 60.531 47.521 23.069 1.00 7.01 367 TRP A C 1
ATOM 2739 O O . TRP A 1 367 ? 61.221 48.535 22.972 1.00 8.97 367 TRP A O 1
ATOM 2750 N N . VAL A 1 368 ? 60.669 46.353 22.506 1.00 7.59 368 VAL A N 1
ATOM 2751 C CA . VAL A 1 368 ? 61.809 46.095 21.621 1.00 10.17 368 VAL A CA 1
ATOM 2752 C C . VAL A 1 368 ? 61.287 45.710 20.232 1.00 8.97 368 VAL A C 1
ATOM 2753 O O . VAL A 1 368 ? 60.485 44.806 20.110 1.00 8.97 368 VAL A O 1
ATOM 2757 N N . SER A 1 369 ? 61.798 46.466 19.245 1.00 8.26 369 SER A N 1
ATOM 2758 C CA . SER A 1 369 ? 61.525 46.138 17.830 1.00 7.85 369 SER A CA 1
ATOM 2759 C C . SER A 1 369 ? 62.765 45.458 17.256 1.00 7.24 369 SER A C 1
ATOM 2760 O O . SER A 1 369 ? 63.865 46.027 17.324 1.00 8.76 369 SER A O 1
ATOM 2763 N N . TYR A 1 370 ? 62.627 44.259 16.697 1.00 7.75 370 TYR A N 1
ATOM 2764 C CA . TYR A 1 370 ? 63.784 43.465 16.304 1.00 7.52 370 TYR A CA 1
ATOM 2765 C C . TYR A 1 370 ? 63.310 42.384 15.339 1.00 8.78 370 TYR A C 1
ATOM 2766 O O . TYR A 1 370 ? 62.112 42.016 15.329 1.00 8.62 370 TYR A O 1
ATOM 2775 N N . ASP A 1 371 ? 64.251 41.822 14.572 1.00 8.28 371 ASP A N 1
ATOM 2776 C CA . ASP A 1 371 ? 63.963 40.604 13.820 1.00 8.47 371 ASP A CA 1
ATOM 2777 C C . ASP A 1 371 ? 64.494 39.394 14.584 1.00 11.70 371 ASP A C 1
ATOM 2778 O O . ASP A 1 371 ? 65.639 39.373 15.051 1.00 12.08 371 ASP A O 1
ATOM 2783 N N . ASP A 1 372 ? 63.651 38.389 14.747 1.00 11.47 372 ASP A N 1
ATOM 2784 C CA . ASP A 1 372 ? 64.153 37.107 15.245 1.00 11.63 372 ASP A CA 1
ATOM 2785 C C . ASP A 1 372 ? 64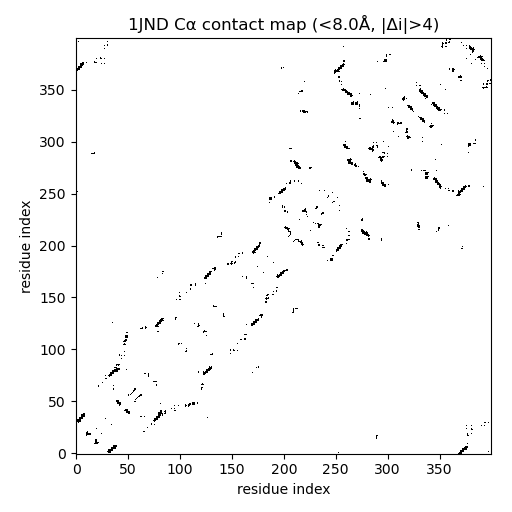.440 36.195 14.045 1.00 13.80 372 ASP A C 1
ATOM 2786 O O . ASP A 1 372 ? 64.247 36.678 12.899 1.00 11.64 372 ASP A O 1
ATOM 2791 N N . PRO A 1 373 ? 64.926 34.986 14.200 1.00 12.29 373 PRO A N 1
ATOM 2792 C CA . PRO A 1 373 ? 65.195 34.123 13.026 1.00 12.23 373 PRO A CA 1
ATOM 2793 C C . PRO A 1 373 ? 63.964 34.021 12.126 1.00 10.86 373 PRO A C 1
ATOM 2794 O O . PRO A 1 373 ? 64.163 34.098 10.891 1.00 11.41 373 PRO A O 1
ATOM 2798 N N . ASP A 1 374 ? 62.765 33.864 12.628 1.00 11.87 374 ASP A N 1
ATOM 2799 C CA . ASP A 1 374 ? 61.608 33.742 11.740 1.00 11.56 374 ASP A CA 1
ATOM 2800 C C . ASP A 1 374 ? 61.373 35.016 10.955 1.00 11.34 374 ASP A C 1
ATOM 2801 O O . ASP A 1 374 ? 61.144 34.910 9.728 1.00 11.44 374 ASP A O 1
ATOM 2806 N N . SER A 1 375 ? 61.436 36.197 11.580 1.00 9.69 375 SER A N 1
ATOM 2807 C CA . SER A 1 375 ? 61.105 37.394 10.803 1.00 9.82 375 SER A CA 1
ATOM 2808 C C . SER A 1 375 ? 62.289 37.685 9.886 1.00 10.75 375 SER A C 1
ATOM 2809 O O . SER A 1 375 ? 62.059 38.225 8.785 1.00 10.91 375 SER A O 1
ATOM 2812 N N . ALA A 1 376 ? 63.533 37.360 10.250 1.00 9.79 376 ALA A N 1
ATOM 2813 C CA . ALA A 1 376 ? 64.660 37.504 9.332 1.00 7.85 376 ALA A CA 1
ATOM 2814 C C . ALA A 1 376 ? 64.522 36.557 8.145 1.00 8.99 376 ALA A C 1
ATOM 2815 O O . ALA A 1 376 ? 64.831 36.944 7.004 1.00 10.80 376 ALA A O 1
ATOM 2817 N N . SER A 1 377 ? 64.034 35.359 8.369 1.00 10.12 377 SER A N 1
ATOM 2818 C CA . SER A 1 377 ? 63.751 34.443 7.245 1.00 9.35 377 SER A CA 1
ATOM 2819 C C . SER A 1 377 ? 62.708 35.046 6.328 1.00 10.83 377 SER A C 1
ATOM 2820 O O . SER A 1 377 ? 62.850 34.967 5.068 1.00 11.40 377 SER A O 1
ATOM 2823 N N . ASN A 1 378 ? 61.664 35.656 6.875 1.00 10.41 378 ASN A N 1
ATOM 2824 C CA . ASN A 1 378 ? 60.686 36.312 6.014 1.00 10.47 378 ASN A CA 1
ATOM 2825 C C . ASN A 1 378 ? 61.292 37.471 5.246 1.00 11.40 378 ASN A C 1
ATOM 2826 O O . ASN A 1 378 ? 60.891 37.750 4.081 1.00 11.60 378 ASN A O 1
ATOM 2831 N N . LYS A 1 379 ? 62.236 38.250 5.767 1.00 9.40 379 LYS A N 1
ATOM 2832 C CA . LYS A 1 379 ? 62.943 39.279 5.024 1.00 10.11 379 LYS A CA 1
ATOM 2833 C C . LYS A 1 379 ? 63.693 38.619 3.856 1.00 10.98 379 LYS A C 1
ATOM 2834 O O . LYS A 1 379 ? 63.667 39.195 2.742 1.00 10.48 379 LYS A O 1
ATOM 2840 N N . ALA A 1 380 ? 64.351 37.519 4.062 1.00 9.93 380 ALA A N 1
ATOM 2841 C CA . ALA A 1 380 ? 65.041 36.828 2.972 1.00 9.75 380 ALA A CA 1
ATOM 2842 C C . ALA A 1 380 ? 64.028 36.354 1.937 1.00 10.88 380 ALA A C 1
ATOM 2843 O O . ALA A 1 380 ? 64.338 36.455 0.731 1.00 1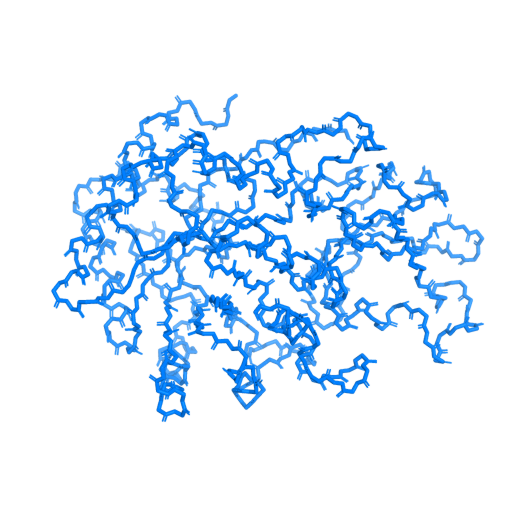0.40 380 ALA A O 1
ATOM 2845 N N . ALA A 1 381 ? 62.887 35.875 2.383 1.00 10.00 381 ALA A N 1
ATOM 2846 C CA . ALA A 1 381 ? 61.884 35.459 1.391 1.00 11.06 381 ALA A CA 1
ATOM 2847 C C . ALA A 1 381 ? 61.426 36.637 0.581 1.00 12.74 381 ALA A C 1
ATOM 2848 O O . ALA A 1 381 ? 61.185 36.545 -0.664 1.00 11.99 381 ALA A O 1
ATOM 2850 N N . TYR A 1 382 ? 61.272 37.821 1.138 1.00 11.26 382 TYR A N 1
ATOM 2851 C CA . TYR A 1 382 ? 60.911 39.033 0.400 1.00 9.91 382 TYR A CA 1
ATOM 2852 C C . TYR A 1 382 ? 62.033 39.349 -0.558 1.00 13.99 382 TYR A C 1
ATOM 2853 O O . TYR A 1 382 ? 61.741 39.676 -1.742 1.00 13.06 382 TYR A O 1
ATOM 2862 N N . ALA A 1 383 ? 63.292 39.246 -0.165 1.00 10.66 383 ALA A N 1
ATOM 2863 C CA . ALA A 1 383 ? 64.391 39.522 -1.092 1.00 11.74 383 ALA A CA 1
ATOM 2864 C C . ALA A 1 383 ? 64.283 38.617 -2.333 1.00 11.71 383 ALA A C 1
ATOM 2865 O O . ALA A 1 383 ? 64.466 39.135 -3.438 1.00 12.67 383 ALA A O 1
ATOM 2867 N N . ARG A 1 384 ? 64.026 37.350 -2.099 1.00 11.45 384 ARG A N 1
ATOM 2868 C CA . ARG A 1 384 ? 63.855 36.405 -3.191 1.00 12.93 384 ARG A CA 1
ATOM 2869 C C . ARG A 1 384 ? 62.672 36.777 -4.053 1.00 13.07 384 ARG A C 1
ATOM 2870 O O . ARG A 1 384 ? 62.780 36.729 -5.306 1.00 15.09 384 ARG A O 1
ATOM 2878 N N . VAL A 1 385 ? 61.553 37.159 -3.518 1.00 12.99 385 VAL A N 1
ATOM 2879 C CA . VAL A 1 385 ? 60.378 37.539 -4.315 1.00 12.87 385 VAL A CA 1
ATOM 2880 C C . VAL A 1 385 ? 60.689 38.690 -5.225 1.00 16.63 385 VAL A C 1
ATOM 2881 O O . VAL A 1 385 ? 60.194 38.794 -6.350 1.00 16.31 385 VAL A O 1
ATOM 2885 N N . LYS A 1 386 ? 61.464 39.658 -4.768 1.00 14.19 386 LYS A N 1
ATOM 2886 C CA . LYS A 1 386 ? 61.799 40.806 -5.565 1.00 13.13 386 LYS A CA 1
ATOM 2887 C C . LYS A 1 386 ? 63.050 40.547 -6.394 1.00 11.73 386 LYS A C 1
ATOM 2888 O O . LYS A 1 386 ? 63.533 41.534 -6.997 1.00 13.28 386 LYS A O 1
ATOM 2894 N N . ASN A 1 387 ? 63.570 39.341 -6.439 1.00 11.57 387 ASN A N 1
ATOM 2895 C CA . ASN A 1 387 ? 64.755 39.010 -7.221 1.00 10.87 387 ASN A CA 1
ATOM 2896 C C . ASN A 1 387 ? 65.927 39.932 -6.906 1.00 12.28 387 ASN A C 1
ATOM 2897 O O . ASN A 1 387 ? 66.730 40.347 -7.747 1.00 11.53 387 ASN A O 1
ATOM 2902 N N . LEU A 1 388 ? 66.058 40.247 -5.588 1.00 11.12 388 LEU A N 1
ATOM 2903 C CA . LEU A 1 388 ? 67.224 41.021 -5.172 1.00 9.14 388 LEU A CA 1
ATOM 2904 C C . LEU A 1 388 ? 68.468 40.166 -5.197 1.00 9.71 388 LEU A C 1
ATOM 2905 O O . LEU A 1 388 ? 68.466 38.933 -5.282 1.00 12.14 388 LEU A O 1
ATOM 2910 N N . GLY A 1 389 ? 69.606 40.865 -5.082 1.00 10.92 389 GLY A N 1
ATOM 2911 C CA . GLY A 1 389 ? 70.880 40.173 -5.046 1.00 11.13 389 GLY A CA 1
ATOM 2912 C C . GLY A 1 389 ? 71.111 39.331 -3.808 1.00 9.90 389 GLY A C 1
ATOM 2913 O O . GLY A 1 389 ? 71.839 38.342 -3.852 1.00 11.93 389 GLY A O 1
ATOM 2914 N N . GLY A 1 390 ? 70.480 39.762 -2.700 1.00 9.26 390 GLY A N 1
ATOM 2915 C CA . GLY A 1 390 ? 70.677 38.998 -1.449 1.00 11.68 390 GLY A CA 1
ATOM 2916 C C . GLY A 1 390 ? 70.297 39.932 -0.291 1.00 8.46 390 GLY A C 1
ATOM 2917 O O . GLY A 1 390 ? 69.511 40.845 -0.392 1.00 9.30 390 GLY A O 1
ATOM 2918 N N . VAL A 1 391 ? 70.977 39.555 0.796 1.00 9.25 391 VAL A N 1
ATOM 2919 C CA . VAL A 1 391 ? 70.726 40.220 2.095 1.00 8.64 391 VAL A CA 1
ATOM 2920 C C . VAL A 1 391 ? 72.071 40.673 2.659 1.00 8.38 391 VAL A C 1
ATOM 2921 O O . VAL A 1 391 ? 73.061 39.963 2.526 1.00 9.77 391 VAL A O 1
ATOM 2925 N N . ALA A 1 392 ? 72.065 41.837 3.292 1.00 8.06 392 ALA A N 1
ATOM 2926 C CA . ALA A 1 392 ? 73.249 42.352 4.032 1.00 7.08 392 ALA A CA 1
ATOM 2927 C C . ALA A 1 392 ? 72.865 42.352 5.527 1.00 7.02 392 ALA A C 1
ATOM 2928 O O . ALA A 1 392 ? 71.823 42.910 5.848 1.00 8.96 392 ALA A O 1
ATOM 2930 N N . LEU A 1 393 ? 73.713 41.742 6.292 1.00 7.44 393 LEU A N 1
ATOM 2931 C CA . LEU A 1 393 ? 73.337 41.482 7.718 1.00 8.95 393 LEU A CA 1
ATOM 2932 C C . LEU A 1 393 ? 74.187 42.343 8.658 1.00 7.26 393 LEU A C 1
ATOM 2933 O O . LEU A 1 393 ? 75.396 42.238 8.650 1.00 8.08 393 LEU A O 1
ATOM 2938 N N . PHE A 1 394 ? 73.508 43.174 9.445 1.00 7.67 394 PHE A N 1
ATOM 2939 C CA . PHE A 1 394 ? 74.172 44.155 10.303 1.00 7.51 394 PHE A CA 1
ATOM 2940 C C . PHE A 1 394 ? 73.893 43.825 11.771 1.00 8.37 394 PHE A C 1
ATOM 2941 O O . PHE A 1 394 ? 72.785 44.098 12.247 1.00 8.38 394 PHE A O 1
ATOM 2949 N N . ASP A 1 395 ? 74.829 43.287 12.538 1.00 7.99 395 ASP A N 1
ATOM 2950 C CA . ASP A 1 395 ? 76.106 42.718 12.117 1.00 7.56 395 ASP A CA 1
ATOM 2951 C C . ASP A 1 395 ? 76.301 41.405 12.864 1.00 8.80 395 ASP A C 1
ATOM 2952 O O . ASP A 1 395 ? 75.510 40.993 13.733 1.00 9.17 395 ASP A O 1
ATOM 2957 N N . LEU A 1 396 ? 77.345 40.648 12.562 1.00 8.13 396 LEU A N 1
ATOM 2958 C CA . LEU A 1 396 ? 77.561 39.340 13.176 1.00 6.75 396 LEU A CA 1
ATOM 2959 C C . LEU A 1 396 ? 77.676 39.436 14.703 1.00 8.28 396 LEU A C 1
ATOM 2960 O O . LEU A 1 396 ? 77.272 38.462 15.345 1.00 8.98 396 LEU A O 1
ATOM 2965 N N . SER A 1 397 ? 78.187 40.570 15.198 1.00 8.12 397 SER A N 1
ATOM 2966 C CA . SER A 1 397 ? 78.414 40.616 16.657 1.00 9.07 397 SER A CA 1
ATOM 2967 C C . SER A 1 397 ? 77.144 40.707 17.462 1.00 9.15 397 SER A C 1
ATOM 2968 O O . SER A 1 397 ? 77.243 40.412 18.683 1.00 10.24 397 SER A O 1
ATOM 2971 N N . TYR A 1 398 ? 75.986 40.988 16.894 1.00 8.01 398 TYR A N 1
ATOM 2972 C CA . TYR A 1 398 ? 74.728 40.960 17.628 1.00 7.51 398 TYR A CA 1
ATOM 2973 C C . TYR A 1 398 ? 73.873 39.751 17.246 1.00 9.65 398 TYR A C 1
ATOM 2974 O O . TYR A 1 398 ? 72.827 39.556 17.885 1.00 9.98 398 TYR A O 1
ATOM 2983 N N . ASP A 1 399 ? 74.316 38.917 16.302 1.00 8.70 399 ASP A N 1
ATOM 2984 C CA . ASP A 1 399 ? 73.700 37.605 16.191 1.00 9.82 399 ASP A CA 1
ATOM 2985 C C . ASP A 1 399 ? 74.201 36.757 17.389 1.00 11.58 399 ASP A C 1
ATOM 2986 O O . ASP A 1 399 ? 75.196 37.131 18.033 1.00 11.41 399 ASP A O 1
ATOM 2991 N N . ASP A 1 400 ? 73.488 35.674 17.682 1.00 10.13 400 ASP A N 1
ATOM 2992 C CA . ASP A 1 400 ? 73.861 34.881 18.899 1.00 10.01 400 ASP A CA 1
ATOM 2993 C C . ASP A 1 400 ? 74.937 33.903 18.525 1.00 8.42 400 ASP A C 1
ATOM 2994 O O . ASP A 1 400 ? 74.764 32.698 18.350 1.00 10.44 400 ASP A O 1
ATOM 2999 N N . PHE A 1 401 ? 76.167 34.445 18.378 1.00 10.35 401 PHE A N 1
ATOM 3000 C CA . PHE A 1 401 ? 77.287 33.621 17.911 1.00 10.12 401 PHE A CA 1
ATOM 3001 C C . PHE A 1 401 ? 77.723 32.599 18.944 1.00 11.03 401 PHE A C 1
ATOM 3002 O O . PHE A 1 401 ? 78.377 31.625 18.579 1.00 12.08 401 PHE A O 1
ATOM 3010 N N . ARG A 1 402 ? 77.364 32.748 20.231 1.00 10.74 402 ARG A N 1
ATOM 3011 C CA . ARG A 1 402 ? 77.725 31.736 21.220 1.00 11.15 402 ARG A CA 1
ATOM 3012 C C . ARG A 1 402 ? 76.617 30.716 21.400 1.00 12.90 402 ARG A C 1
ATOM 3013 O O . ARG A 1 402 ? 76.831 29.700 22.093 1.00 15.22 402 ARG A O 1
ATOM 3021 N N . GLY A 1 403 ? 75.451 30.952 20.805 1.00 11.39 403 GLY A N 1
ATOM 3022 C CA . GLY A 1 403 ? 74.342 30.032 20.994 1.00 12.11 403 GLY A CA 1
ATOM 3023 C C . GLY A 1 403 ? 73.762 30.094 22.404 1.00 15.53 403 GLY A C 1
ATOM 3024 O O . GLY A 1 403 ? 73.256 29.078 22.900 1.00 18.44 403 GLY A O 1
ATOM 3025 N N . GLN A 1 404 ? 73.779 31.270 23.026 1.00 15.43 404 GLN A N 1
ATOM 3026 C CA . GLN A 1 404 ? 73.192 31.445 24.359 1.00 15.33 404 GLN A CA 1
ATOM 3027 C C . GLN A 1 404 ? 71.700 31.150 24.313 1.00 17.38 404 GLN A C 1
ATOM 3028 O O . GLN A 1 404 ? 71.173 30.590 25.294 1.00 23.75 404 GLN A O 1
ATOM 3034 N N . CYS A 1 405 ? 70.955 31.443 23.269 1.00 15.44 405 CYS A N 1
ATOM 3035 C CA . CYS A 1 405 ? 69.486 31.405 23.241 1.00 20.01 405 CYS A CA 1
ATOM 3036 C C . CYS A 1 405 ? 68.942 29.988 23.186 1.00 19.36 405 CYS A C 1
ATOM 3037 O O . CYS A 1 405 ? 68.109 29.615 24.032 1.00 22.38 405 CYS A O 1
ATOM 3040 N N . SER A 1 406 ? 69.360 29.196 22.219 1.00 18.67 406 SER A N 1
ATOM 3041 C CA . SER A 1 406 ? 68.835 27.862 21.964 1.00 19.35 406 SER A CA 1
ATOM 3042 C C . SER A 1 406 ? 69.916 26.805 21.992 1.00 23.75 406 SER A C 1
ATOM 3043 O O . SER A 1 406 ? 69.573 25.617 21.916 1.00 26.12 406 SER A O 1
ATOM 3046 N N . GLY A 1 407 ? 71.174 27.227 22.042 1.00 21.08 407 GLY A N 1
ATOM 3047 C CA . GLY A 1 407 ? 72.273 26.313 21.757 1.00 19.33 407 GLY A CA 1
ATOM 3048 C C . GLY A 1 407 ? 72.717 26.423 20.308 1.00 21.80 407 GLY A C 1
ATOM 3049 O O . GLY A 1 407 ? 73.859 26.081 20.007 1.00 27.19 407 GLY A O 1
ATOM 3050 N N . ASP A 1 408 ? 71.920 26.889 19.356 1.00 16.56 408 ASP A N 1
ATOM 3051 C CA . ASP A 1 408 ? 72.357 26.975 17.973 1.00 18.51 408 ASP A CA 1
ATOM 3052 C C . ASP A 1 408 ? 73.080 28.307 17.751 1.00 16.42 408 ASP A C 1
ATOM 3053 O O . ASP A 1 408 ? 72.493 29.349 18.079 1.00 16.01 408 ASP A O 1
ATOM 3058 N N . LYS A 1 409 ? 74.275 28.231 17.204 1.00 13.16 409 LYS A N 1
ATOM 3059 C CA . LYS A 1 409 ? 75.037 29.459 16.968 1.00 13.59 409 LYS A CA 1
ATOM 3060 C C . LYS A 1 409 ? 74.531 30.177 15.714 1.00 11.62 409 LYS A C 1
ATOM 3061 O O . LYS A 1 409 ? 74.157 29.535 14.723 1.00 13.07 409 LYS A O 1
ATOM 3067 N N . TYR A 1 410 ? 74.567 31.496 15.720 1.00 9.72 410 TYR A N 1
ATOM 3068 C CA . TYR A 1 410 ? 74.192 32.329 14.566 1.00 10.47 410 TYR A CA 1
ATOM 3069 C C . TYR A 1 410 ? 72.809 31.964 14.042 1.00 10.57 410 TYR A C 1
ATOM 3070 O O . TYR A 1 410 ? 72.608 31.715 12.845 1.00 10.26 410 TYR A O 1
ATOM 3079 N N . PRO A 1 411 ? 71.811 31.945 14.903 1.00 8.95 411 PRO A N 1
ATOM 3080 C CA . PRO A 1 411 ? 70.464 31.569 14.470 1.00 9.45 411 PRO A CA 1
ATOM 3081 C C . PRO A 1 411 ? 69.880 32.547 13.467 1.00 9.45 411 PRO A C 1
ATOM 3082 O O . PRO A 1 411 ? 69.099 32.142 12.565 1.00 11.40 411 PRO A O 1
ATOM 3086 N N . ILE A 1 412 ? 70.174 33.834 13.535 1.00 10.09 412 ILE A N 1
ATOM 3087 C CA . ILE A 1 412 ? 69.588 34.764 12.534 1.00 10.40 412 ILE A CA 1
ATOM 3088 C C . ILE A 1 412 ? 70.251 34.547 11.188 1.00 9.89 412 ILE A C 1
ATOM 3089 O O . ILE A 1 412 ? 69.556 34.425 10.164 1.00 9.95 412 ILE A O 1
ATOM 3094 N N . LEU A 1 413 ? 71.556 34.539 11.196 1.00 9.22 413 LEU A N 1
ATOM 3095 C CA . LEU A 1 413 ? 72.272 34.357 9.926 1.00 9.08 413 LEU A CA 1
ATOM 3096 C C . LEU A 1 413 ? 71.858 33.067 9.271 1.00 11.78 413 LEU A C 1
ATOM 3097 O O . LEU A 1 413 ? 71.646 33.009 8.049 1.00 11.02 413 LEU A O 1
ATOM 3102 N N . ARG A 1 414 ? 71.753 31.989 10.077 1.00 10.11 414 ARG A N 1
ATOM 3103 C CA . ARG A 1 414 ? 71.360 30.724 9.480 1.00 11.07 414 ARG A CA 1
ATOM 3104 C C . ARG A 1 414 ? 69.923 30.759 8.968 1.00 11.16 414 ARG A C 1
ATOM 3105 O O . ARG A 1 414 ? 69.684 30.159 7.903 1.00 12.80 414 ARG A O 1
ATOM 3113 N N . ALA A 1 415 ? 69.019 31.413 9.645 1.00 10.53 415 ALA A N 1
ATOM 3114 C CA . ALA A 1 415 ? 67.631 31.467 9.167 1.00 12.99 415 ALA A CA 1
ATOM 3115 C C . ALA A 1 415 ? 67.584 32.196 7.823 1.00 14.11 415 ALA A C 1
ATOM 3116 O O . ALA A 1 415 ? 66.781 31.800 6.953 1.00 14.36 415 ALA A O 1
ATOM 3118 N N . ILE A 1 416 ? 68.399 33.232 7.670 1.00 11.14 416 ILE A N 1
ATOM 3119 C CA . ILE A 1 416 ? 68.407 33.937 6.364 1.00 9.99 416 ILE A CA 1
ATOM 3120 C C . ILE A 1 416 ? 69.034 33.065 5.306 1.00 10.29 416 ILE A C 1
ATOM 3121 O O . ILE A 1 416 ? 68.455 32.946 4.215 1.00 13.12 416 ILE A O 1
ATOM 3126 N N . LYS A 1 417 ? 70.170 32.444 5.586 1.00 10.46 417 LYS A N 1
ATOM 3127 C CA . LYS A 1 417 ? 70.830 31.606 4.584 1.00 12.68 417 LYS A CA 1
ATOM 3128 C C . LYS A 1 417 ? 69.895 30.480 4.138 1.00 15.34 417 LYS A C 1
ATOM 3129 O O . LYS A 1 417 ? 69.873 30.146 2.949 1.00 17.15 417 LYS A O 1
ATOM 3135 N N . TYR A 1 418 ? 69.156 29.907 5.063 1.00 16.89 418 TYR A N 1
ATOM 3136 C CA . TYR A 1 418 ? 68.269 28.782 4.754 1.00 20.93 418 TYR A CA 1
ATOM 3137 C C . TYR A 1 418 ? 67.263 29.116 3.683 1.00 21.61 418 TYR A C 1
ATOM 3138 O O . TYR A 1 418 ? 66.769 28.271 2.921 1.00 19.67 418 TYR A O 1
ATOM 3147 N N . ARG A 1 419 ? 66.897 30.377 3.608 1.00 17.77 419 ARG A N 1
ATOM 3148 C CA . ARG A 1 419 ? 65.810 30.845 2.781 1.00 18.97 419 ARG A CA 1
ATOM 3149 C C . ARG A 1 419 ? 66.344 31.373 1.462 1.00 21.14 419 ARG A C 1
ATOM 3150 O O . ARG A 1 419 ? 65.534 31.584 0.562 1.00 29.24 419 ARG A O 1
ATOM 3158 N N . LEU A 1 420 ? 67.646 31.560 1.331 1.00 18.37 420 LEU A N 1
ATOM 3159 C CA . LEU A 1 420 ? 68.217 32.076 0.085 1.00 27.31 420 LEU A CA 1
ATOM 3160 C C . LEU A 1 420 ? 68.551 30.983 -0.908 1.00 32.41 420 LEU A C 1
ATOM 3161 O O . LEU A 1 420 ? 68.578 29.777 -0.630 1.00 32.11 420 LEU A O 1
#

Secondary structure (DSSP, 8-state):
-EEEEEEEGGGGG-SSTT---HHHHHHHGGG-SEEEEEEEEE-TTT--EEETTHIIIIIT-HHHHHHGGGGTSTT-EEEEEEETT----TTSTTHHHHHHT--HHHHHHHHHHHHHHHHHTT-SEEEEE--PPPPPPPP----TTHHHHHHHHHHHHHHHHHHHHTTT-EEEEEE-TT--HHHH--HHHHHTT-SEEEE----SS-TTT-TT-B--SS-SS--TTSTT--TT-SHHHHHHHHHHTT--GGGEEEEEESEEEEEE--GGG-S--SSPBPS--SBPPPPTTT--TTEEEHHHHHHHB--TTTTT--GGGSPBEEE--TT--S-EEEEE-SBTTB---EEEEE--HHHHHHHHHHHHHTT-SEEEEE-GGGS-TT-TTTS-SSHHHHHHHHH-

Solvent-accessible surface area: 17004 Å² total; per-residue (Å²): 83,54,2,0,0,1,1,6,13,59,0,57,76,30,130,46,87,10,56,0,74,30,96,28,0,40,55,0,5,110,36,11,35,18,0,0,1,0,20,0,0,0,72,23,127,47,3,61,6,54,4,70,64,66,89,10,5,35,150,122,114,3,2,34,84,0,4,28,15,54,207,128,65,105,166,7,89,0,0,0,0,2,0,7,49,66,9,144,35,102,120,86,100,88,10,13,32,58,0,3,81,18,131,119,117,81,15,96,18,1,20,162,11,1,46,77,18,0,121,93,46,33,4,24,0,1,0,1,0,4,31,7,37,51,21,148,38,109,143,131,178,63,17,105,106,18,84,80,3,56,121,38,0,9,40,0,0,106,43,1,34,74,34,0,128,109,66,60,30,40,0,0,0,1,6,8,16,10,7,27,5,78,72,0,5,50,1,80,34,0,41,62,17,6,53,17,0,0,2,5,3,6,18,9,23,17,5,92,51,10,56,108,37,0,8,7,4,14,0,4,86,62,2,132,64,3,162,107,20,57,65,50,6,6,0,26,95,29,0,60,49,0,49,90,75,48,4,45,31,99,43,0,3,0,0,0,10,2,32,0,10,0,0,87,8,47,132,109,4,28,116,137,6,85,5,41,0,60,98,9,53,7,52,1,91,74,9,188,38,6,82,73,89,4,24,1,9,20,12,22,0,21,45,78,33,58,45,122,158,16,73,162,73,160,11,59,114,16,4,4,125,126,27,36,45,120,74,104,106,11,21,5,1,0,12,21,22,24,60,64,148,32,94,103,4,13,0,0,5,11,9,16,29,106,22,0,14,48,3,0,18,9,1,121,107,60,108,11,9,0,0,0,0,15,8,0,5,9,4,2,6,84,8,80,45,76,54,76,80,0,20,0,0,98,20,0,90,187,98,46

Sequence (400 aa):
SNLVCYYDSSSYTREGLGKLLNPDLEIALQFCSHLVYGYAGLRGENLQAYSMNENLDIYKHQFSEVTSLKRKYPHLKVLLSVGGDHDIDPDHPNKYIDLLEGEKVRQIGFIRSAYELVKTYGFDGLDLAYQFPKNKPRKVIVDPHAALHKEQFTALVRDVKDSLRADGFLLSLTVLPNVNSTWYFDIPALNGLVDFVNLATFDFLTPARNPEEADYSAPIYHPDGSKDRLAHLNADFQVEYWLSQGFPSNKINLGVATYGNAWKLTKDSGLEGVPVVPETSGPAPEGFQSQKPGLLSYAEICGKLSNPQNQFLKGNESPLRRVSDPTKRFGGIAYRPVDGQITEGIWVSYDDPDSASNKAAYARVKNLGGVALFDLSYDDFRGQCSGDKYPILRAIKYRL

CATH classification: 3.20.20.80 (+1 more: 3.10.50.10)

B-factor: mean 17.68, std 12.27, range [6.4, 110.24]

GO terms:
  GO:0005576 extracellular region (C, IDA)
  GO:0005576 extracellular region (C, HDA)
  GO:0043066 negative regulation of apoptotic process (P, IMP)
  GO:0008284 positive regulation of cell population proliferation (P, IMP)
  GO:0008084 imaginal disc growth factor receptor binding (F, IDA)
  GO:0007444 imaginal disc development (P, IDA)

Foldseek 3Di:
DAEEFEDEVVLCPFDPPLRDHVVLVLVLPVLHQEYEYDDWEADLPQGATGRPCCCVVPVVVPLQSVLVCCVVVVRYAYEYEYCQVPHDDVVSVCSLVCLLVDDPVSLVNNLVRRLCVCPVRNHQAYEYAGDDDFDQQDALPPDPCLQSQQVSVLVSLQVSLVSCPVVNGAYEYEQHARRDCVRHHLLVSCLVRHQAYEYQLFQVDALVRYVFWDAFGEFQADDPVAPPDDHCNYQVNVLVVSVVSPHDQQRYAYEAEQKKFKWWAAVVQDDDLHDRRGGTGGFAQDDPRVRDTRIAFNLRLLVQADDVVAPPPDACSHHFYWDADVVLRGATWTWDHCDDSHNTTMIIHHHDLVSLLVVLLVSVVSVHSYHYYHHQSRQQSCCNNPNDGRSNSVSNSVND

InterPro domains:
  IPR001223 Glycoside hydrolase family 18, catalytic domain [PF00704] (24-419)
  IPR001223 Glycoside hydrolase family 18, catalytic domain [PS51910] (22-440)
  IPR011583 Chitinase II/V-like, catalytic domain [SM00636] (22-419)
  IPR015520 Imaginal disc growth factor [cd02873] (23-440)
  IPR017853 Glycoside hydrolase superfamily [SSF51445] (23-438)
  IPR029070 Chitinase insertion domain superfamily [G3DSA:3.10.50.10] (298-391)
  IPR029070 Chitinase insertion domain superfamily [SSF54556] (299-390)
  IPR050314 Glycosyl hydrolase family 18 [PTHR11177] (21-425)

Nearest PDB structures (foldseek):
  1jne-assembly1_A  TM=9.973E-01  e=2.306E-87  Drosophila melanogaster
  4p8w-assembly1_A  TM=8.657E-01  e=1.969E-30  Homo sapiens
  4ay1-assembly2_B  TM=8.710E-01  e=8.384E-30  Homo sapiens
  6kxm-assembly2_B  TM=8.646E-01  e=6.292E-25  Chitiniphilus shinanonensis
  6kxl-assembly2_B  TM=8.462E-01  e=1.556E-24  Chitiniphilus shinanonensis

Radius of gyration: 20.6 Å; Cα contacts (8 Å, |Δi|>4): 899; chains: 1; bounding box: 52×47×54 Å

Organism: Drosophila melanogaster (NCBI:txid7227)